Protein AF-0000000087153879 (afdb_homodimer)

Structure (mmCIF, N/CA/C/O backbone):
data_AF-0000000087153879-model_v1
#
loop_
_entity.id
_entity.type
_entity.pdbx_description
1 polymer '2-hydroxychromene-2-carboxylate isomerase'
#
loop_
_atom_site.group_PDB
_atom_site.id
_atom_site.type_symbol
_atom_site.label_atom_id
_atom_site.label_alt_id
_atom_site.label_comp_id
_atom_site.label_asym_id
_atom_site.label_entity_id
_atom_site.label_seq_id
_atom_site.pdbx_PDB_ins_code
_atom_site.Cartn_x
_atom_site.Cartn_y
_atom_site.Cartn_z
_atom_site.occupancy
_atom_site.B_iso_or_equiv
_atom_site.auth_seq_id
_atom_site.auth_comp_id
_atom_site.auth_asym_id
_atom_site.auth_atom_id
_atom_site.pdbx_PDB_model_num
ATOM 1 N N . MET A 1 1 ? 0.799 34.281 -11.578 1 62.78 1 MET A N 1
ATOM 2 C CA . MET A 1 1 ? -0.296 33.312 -11.609 1 62.78 1 MET A CA 1
ATOM 3 C C . MET A 1 1 ? -0.323 32.469 -10.336 1 62.78 1 MET A C 1
ATOM 5 O O . MET A 1 1 ? 0.713 32.281 -9.703 1 62.78 1 MET A O 1
ATOM 9 N N . PRO A 1 2 ? -1.494 32.25 -9.852 1 82.5 2 PRO A N 1
ATOM 10 C CA . PRO A 1 2 ? -1.545 31.484 -8.602 1 82.5 2 PRO A CA 1
ATOM 11 C C . PRO A 1 2 ? -0.913 30.094 -8.719 1 82.5 2 PRO A C 1
ATOM 13 O O . PRO A 1 2 ? -0.936 29.5 -9.797 1 82.5 2 PRO A O 1
ATOM 16 N N . ARG A 1 3 ? -0.17 29.688 -7.727 1 90 3 ARG A N 1
ATOM 17 C CA . ARG A 1 3 ? 0.512 28.406 -7.715 1 90 3 ARG A CA 1
ATOM 18 C C . ARG A 1 3 ? -0.49 27.25 -7.766 1 90 3 ARG A C 1
ATOM 20 O O . ARG A 1 3 ? -1.609 27.375 -7.266 1 90 3 ARG A O 1
ATOM 27 N N . GLU A 1 4 ? -0.12 26.25 -8.492 1 96.31 4 GLU A N 1
ATOM 28 C CA . GLU A 1 4 ? -0.933 25.047 -8.531 1 96.31 4 GLU A CA 1
ATOM 29 C C . GLU A 1 4 ? -1.033 24.406 -7.145 1 96.31 4 GLU A C 1
ATOM 31 O O . GLU A 1 4 ? -0.041 24.328 -6.418 1 96.31 4 GLU A O 1
ATOM 36 N N . ILE A 1 5 ? -2.256 24.016 -6.777 1 98.12 5 ILE A N 1
ATOM 37 C CA . ILE A 1 5 ? -2.461 23.438 -5.457 1 98.12 5 ILE A CA 1
ATOM 38 C C . ILE A 1 5 ? -2.225 21.922 -5.512 1 98.12 5 ILE A C 1
ATOM 40 O O . ILE A 1 5 ? -2.721 21.25 -6.414 1 98.12 5 ILE A O 1
ATOM 44 N N . LEU A 1 6 ? -1.477 21.469 -4.656 1 98.75 6 LEU A N 1
ATOM 45 C CA . LEU A 1 6 ? -1.298 20.047 -4.352 1 98.75 6 LEU A CA 1
ATOM 46 C C . LEU A 1 6 ? -1.814 19.719 -2.955 1 98.75 6 LEU A C 1
ATOM 48 O O . LEU A 1 6 ? -1.257 20.188 -1.958 1 98.75 6 LEU A O 1
ATOM 52 N N . LYS A 1 7 ? -2.832 18.953 -2.861 1 98.81 7 LYS A N 1
ATOM 53 C CA . LYS A 1 7 ? -3.344 18.578 -1.546 1 98.81 7 LYS A CA 1
ATOM 54 C C . LYS A 1 7 ? -2.57 17.391 -0.968 1 98.81 7 LYS A C 1
ATOM 56 O O . LYS A 1 7 ? -2.217 16.453 -1.693 1 98.81 7 LYS A O 1
ATOM 61 N N . MET A 1 8 ? -2.328 17.422 0.28 1 98.94 8 MET A N 1
ATOM 62 C CA . MET A 1 8 ? -1.81 16.266 1.012 1 98.94 8 MET A CA 1
ATOM 63 C C . MET A 1 8 ? -2.713 15.922 2.191 1 98.94 8 MET A C 1
ATOM 65 O O . MET A 1 8 ? -2.809 16.688 3.15 1 98.94 8 MET A O 1
ATOM 69 N N . TYR A 1 9 ? -3.375 14.789 2.162 1 98.94 9 TYR A N 1
ATOM 70 C CA . TYR A 1 9 ? -4.086 14.25 3.312 1 98.94 9 TYR A CA 1
ATOM 71 C C . TYR A 1 9 ? -3.158 13.414 4.184 1 98.94 9 TYR A C 1
ATOM 73 O O . TYR A 1 9 ? -2.449 12.539 3.68 1 98.94 9 TYR A O 1
ATOM 81 N N . SER A 1 10 ? -3.139 13.648 5.453 1 98.62 10 SER A N 1
ATOM 82 C CA . SER A 1 10 ? -2.27 12.883 6.34 1 98.62 10 SER A CA 1
ATOM 83 C C . SER A 1 10 ? -2.834 12.82 7.754 1 98.62 10 SER A C 1
ATOM 85 O O . SER A 1 10 ? -3.764 13.562 8.086 1 98.62 10 SER A O 1
ATOM 87 N N . ASP A 1 11 ? -2.4 11.922 8.484 1 98.56 11 ASP A N 1
ATOM 88 C CA . ASP A 1 11 ? -2.656 11.703 9.906 1 98.56 11 ASP A CA 1
ATOM 89 C C . ASP A 1 11 ? -1.351 11.594 10.688 1 98.56 11 ASP A C 1
ATOM 91 O O . ASP A 1 11 ? -0.383 11 10.211 1 98.56 11 ASP A O 1
ATOM 95 N N . TYR A 1 12 ? -1.331 12.062 11.891 1 98.44 12 TYR A N 1
ATOM 96 C CA . TYR A 1 12 ? -0.1 12.094 12.672 1 98.44 12 TYR A CA 1
ATOM 97 C C . TYR A 1 12 ? 0.228 10.719 13.234 1 98.44 12 TYR A C 1
ATOM 99 O O . TYR A 1 12 ? 1.338 10.492 13.719 1 98.44 12 TYR A O 1
ATOM 107 N N . LYS A 1 13 ? -0.707 9.773 13.156 1 97.06 13 LYS A N 1
ATOM 108 C CA . LYS A 1 13 ? -0.403 8.445 13.672 1 97.06 13 LYS A CA 1
ATOM 109 C C . LYS A 1 13 ? 0.046 7.504 12.555 1 97.06 13 LYS A C 1
ATOM 111 O O . LYS A 1 13 ? 0.294 6.32 12.789 1 97.06 13 LYS A O 1
ATOM 116 N N . SER A 1 14 ? 0.168 7.965 11.375 1 97.25 14 SER A N 1
ATOM 117 C CA . SER A 1 14 ? 0.65 7.148 10.266 1 97.25 14 SER A CA 1
ATOM 118 C C . SER A 1 14 ? 2.16 7.277 10.102 1 97.25 14 SER A C 1
ATOM 120 O O . SER A 1 14 ? 2.666 8.367 9.812 1 97.25 14 SER A O 1
ATOM 122 N N . PRO A 1 15 ? 2.861 6.207 10.156 1 97.69 15 PRO A N 1
ATOM 123 C CA . PRO A 1 15 ? 4.309 6.293 9.938 1 97.69 15 PRO A CA 1
ATOM 124 C C . PRO A 1 15 ? 4.668 6.641 8.492 1 97.69 15 PRO A C 1
ATOM 126 O O . PRO A 1 15 ? 5.684 7.293 8.242 1 97.69 15 PRO A O 1
ATOM 129 N N . TYR A 1 16 ? 3.846 6.273 7.566 1 98.12 16 TYR A N 1
ATOM 130 C CA . TYR A 1 16 ? 4.117 6.602 6.172 1 98.12 16 TYR A CA 1
ATOM 131 C C . TYR A 1 16 ? 3.887 8.086 5.906 1 98.12 16 TYR A C 1
ATOM 133 O O . TYR A 1 16 ? 4.574 8.688 5.078 1 98.12 16 TYR A O 1
ATOM 141 N N . ALA A 1 17 ? 2.871 8.617 6.57 1 98.5 17 ALA A N 1
ATOM 142 C CA . ALA A 1 17 ? 2.67 10.062 6.457 1 98.5 17 ALA A CA 1
ATOM 143 C C . ALA A 1 17 ? 3.879 10.828 6.988 1 98.5 17 ALA A C 1
ATOM 145 O O . ALA A 1 17 ? 4.281 11.844 6.414 1 98.5 17 ALA A O 1
ATOM 146 N N . TRP A 1 18 ? 4.461 10.312 8.062 1 98.44 18 TRP A N 1
ATOM 147 C CA . TRP A 1 18 ? 5.676 10.945 8.57 1 98.44 18 TRP A CA 1
ATOM 148 C C . TRP A 1 18 ? 6.793 10.883 7.535 1 98.44 18 TRP A C 1
ATOM 150 O O . TRP A 1 18 ? 7.457 11.883 7.262 1 98.44 18 TRP A O 1
ATOM 160 N N . LEU A 1 19 ? 6.977 9.734 6.938 1 98.38 19 LEU A N 1
ATOM 161 C CA . LEU A 1 19 ? 8.039 9.555 5.953 1 98.38 19 LEU A CA 1
ATOM 162 C C . LEU A 1 19 ? 7.836 10.477 4.758 1 98.38 19 LEU A C 1
ATOM 164 O O . LEU A 1 19 ? 8.805 10.953 4.164 1 98.38 19 LEU A O 1
ATOM 168 N N . ALA A 1 20 ? 6.621 10.758 4.43 1 98.56 20 ALA A N 1
ATOM 169 C CA . ALA A 1 20 ? 6.312 11.492 3.207 1 98.56 20 ALA A CA 1
ATOM 170 C C . ALA A 1 20 ? 6.262 13 3.469 1 98.56 20 ALA A C 1
ATOM 172 O O . ALA A 1 20 ? 6.301 13.797 2.531 1 98.56 20 ALA A O 1
ATOM 173 N N . PHE A 1 21 ? 6.094 13.414 4.738 1 98.56 21 PHE A N 1
ATOM 174 C CA . PHE A 1 21 ? 5.727 14.789 5.059 1 98.56 21 PHE A CA 1
ATOM 175 C C . PHE A 1 21 ? 6.746 15.773 4.492 1 98.56 21 PHE A C 1
ATOM 177 O O . PHE A 1 21 ? 6.414 16.594 3.639 1 98.56 21 PHE A O 1
ATOM 184 N N . ASP A 1 22 ? 8.031 15.656 4.797 1 97.81 22 ASP A N 1
ATOM 185 C CA . ASP A 1 22 ? 9.047 16.594 4.34 1 97.81 22 ASP A CA 1
ATOM 186 C C . ASP A 1 22 ? 9.266 16.484 2.834 1 97.81 22 ASP A C 1
ATOM 188 O O . ASP A 1 22 ? 9.258 17.484 2.119 1 97.81 22 ASP A O 1
ATOM 192 N N . PRO A 1 23 ? 9.375 15.266 2.336 1 98.06 23 PRO A N 1
ATOM 193 C CA . PRO A 1 23 ? 9.562 15.148 0.887 1 98.06 23 PRO A CA 1
ATOM 194 C C . PRO A 1 23 ? 8.453 15.836 0.094 1 98.06 23 PRO A C 1
ATOM 196 O O . PRO A 1 23 ? 8.711 16.438 -0.95 1 98.06 23 PRO A O 1
ATOM 199 N N . VAL A 1 24 ? 7.203 15.766 0.562 1 98.81 24 VAL A N 1
ATOM 200 C CA . VAL A 1 24 ? 6.098 16.375 -0.167 1 98.81 24 VAL A CA 1
ATOM 201 C C . VAL A 1 24 ? 6.184 17.906 -0.059 1 98.81 24 VAL A C 1
ATOM 203 O O . VAL A 1 24 ? 6.082 18.609 -1.064 1 98.81 24 VAL A O 1
ATOM 206 N N . PHE A 1 25 ? 6.434 18.391 1.135 1 98.62 25 PHE A N 1
ATOM 207 C CA . PHE A 1 25 ? 6.484 19.844 1.313 1 98.62 25 PHE A CA 1
ATOM 208 C C . PHE A 1 25 ? 7.691 20.422 0.599 1 98.62 25 PHE A C 1
ATOM 210 O O . PHE A 1 25 ? 7.645 21.562 0.123 1 98.62 25 PHE A O 1
ATOM 217 N N . GLU A 1 26 ? 8.758 19.688 0.451 1 97.81 26 GLU A N 1
ATOM 218 C CA . GLU A 1 26 ? 9.969 20.141 -0.211 1 97.81 26 GLU A CA 1
ATOM 219 C C . GLU A 1 26 ? 9.758 20.297 -1.715 1 97.81 26 GLU A C 1
ATOM 221 O O . GLU A 1 26 ? 10.547 20.953 -2.396 1 97.81 26 GLU A O 1
ATOM 226 N N . LEU A 1 27 ? 8.719 19.672 -2.227 1 98.25 27 LEU A N 1
ATOM 227 C CA . LEU A 1 27 ? 8.406 19.844 -3.641 1 98.25 27 LEU A CA 1
ATOM 228 C C . LEU A 1 27 ? 8.141 21.312 -3.967 1 98.25 27 LEU A C 1
ATOM 230 O O . LEU A 1 27 ? 8.336 21.75 -5.102 1 98.25 27 LEU A O 1
ATOM 234 N N . GLU A 1 28 ? 7.695 22.125 -2.963 1 97.5 28 GLU A N 1
ATOM 235 C CA . GLU A 1 28 ? 7.422 23.547 -3.168 1 97.5 28 GLU A CA 1
ATOM 236 C C . GLU A 1 28 ? 8.688 24.297 -3.564 1 97.5 28 GLU A C 1
ATOM 238 O O . GLU A 1 28 ? 8.617 25.375 -4.148 1 97.5 28 GLU A O 1
ATOM 243 N N . ASN A 1 29 ? 9.852 23.703 -3.217 1 96.69 29 ASN A N 1
ATOM 244 C CA . ASN A 1 29 ? 11.125 24.328 -3.541 1 96.69 29 ASN A CA 1
ATOM 245 C C . ASN A 1 29 ? 11.547 24.031 -4.977 1 96.69 29 ASN A C 1
ATOM 247 O O . ASN A 1 29 ? 12.43 24.703 -5.523 1 96.69 29 ASN A O 1
ATOM 251 N N . LYS A 1 30 ? 10.938 23.078 -5.645 1 96.69 30 LYS A N 1
ATOM 252 C CA . LYS A 1 30 ? 11.375 22.594 -6.953 1 96.69 30 LYS A CA 1
ATOM 253 C C .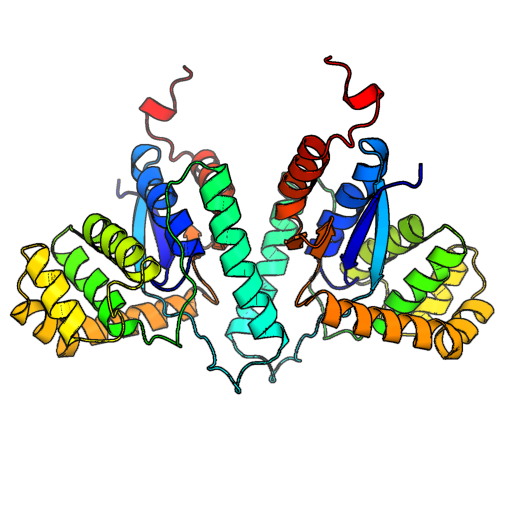 LYS A 1 30 ? 10.312 22.859 -8.016 1 96.69 30 LYS A C 1
ATOM 255 O O . LYS A 1 30 ? 10.633 22.984 -9.203 1 96.69 30 LYS A O 1
ATOM 260 N N . TYR A 1 31 ? 9.125 23 -7.551 1 97.81 31 TYR A N 1
ATOM 261 C CA . TYR A 1 31 ? 8.016 23.125 -8.484 1 97.81 31 TYR A CA 1
ATOM 262 C C . TYR A 1 31 ? 7.086 24.266 -8.094 1 97.81 31 TYR A C 1
ATOM 264 O O . TYR A 1 31 ? 6.934 24.562 -6.906 1 97.81 31 TYR A O 1
ATOM 272 N N . ASP A 1 32 ? 6.426 24.891 -9.062 1 97.44 32 ASP A N 1
ATOM 273 C CA . ASP A 1 32 ? 5.5 26 -8.836 1 97.44 32 ASP A CA 1
ATOM 274 C C . ASP A 1 32 ? 4.156 25.484 -8.312 1 97.44 32 ASP A C 1
ATOM 276 O O . ASP A 1 32 ? 3.139 25.594 -9 1 97.44 32 ASP A O 1
ATOM 280 N N . ILE A 1 33 ? 4.199 24.984 -7.066 1 98.38 33 ILE A N 1
ATOM 281 C CA . ILE A 1 33 ? 3.018 24.453 -6.398 1 98.38 33 ILE A CA 1
ATOM 282 C C . ILE A 1 33 ? 2.949 24.984 -4.969 1 98.38 33 ILE A C 1
ATOM 284 O O . ILE A 1 33 ? 3.939 25.5 -4.445 1 98.38 33 ILE A O 1
ATOM 288 N N . LYS A 1 34 ? 1.777 24.969 -4.43 1 98.31 34 LYS A N 1
ATOM 289 C CA . LYS A 1 34 ? 1.537 25.125 -2.998 1 98.31 34 LYS A CA 1
ATOM 290 C C . LYS A 1 34 ? 0.928 23.859 -2.396 1 98.31 34 LYS A C 1
ATOM 292 O O . LYS A 1 34 ? -0.105 23.391 -2.867 1 98.31 34 LYS A O 1
ATOM 297 N N . VAL A 1 35 ? 1.561 23.328 -1.442 1 98.69 35 VAL A N 1
ATOM 298 C CA . VAL A 1 35 ? 1.013 22.156 -0.766 1 98.69 35 VAL A CA 1
ATOM 299 C C . VAL A 1 35 ? -0.07 22.578 0.221 1 98.69 35 VAL A C 1
ATOM 301 O O . VAL A 1 35 ? 0.185 23.391 1.118 1 98.69 35 VAL A O 1
ATOM 304 N N . GLN A 1 36 ? -1.212 22.156 0.031 1 98.69 36 GLN A N 1
ATOM 305 C CA . GLN A 1 36 ? -2.312 22.328 0.973 1 98.69 36 GLN A CA 1
ATOM 306 C C . GLN A 1 36 ? -2.498 21.078 1.835 1 98.69 36 GLN A C 1
ATOM 308 O O . GLN A 1 36 ? -2.961 20.047 1.349 1 98.69 36 GLN A O 1
ATOM 313 N N . TRP A 1 37 ? -2.178 21.203 3.061 1 98.88 37 TRP A N 1
ATOM 314 C CA . TRP A 1 37 ? -2.33 20.094 3.998 1 98.88 37 TRP A CA 1
ATOM 315 C C . TRP A 1 37 ? -3.783 19.938 4.434 1 98.88 37 TRP A C 1
ATOM 317 O O . TRP A 1 37 ? -4.449 20.938 4.746 1 98.88 37 TRP A O 1
ATOM 327 N N . ARG A 1 38 ? -4.297 18.766 4.426 1 98.88 38 ARG A N 1
ATOM 328 C CA . ARG A 1 38 ? -5.648 18.422 4.855 1 98.88 38 ARG A CA 1
ATOM 329 C C . ARG A 1 38 ? -5.629 17.312 5.906 1 98.88 38 ARG A C 1
ATOM 331 O O . ARG A 1 38 ? -5.18 16.203 5.629 1 98.88 38 ARG A O 1
ATOM 338 N N . PRO A 1 39 ? -6.121 17.594 7.121 1 98.81 39 PRO A N 1
ATOM 339 C CA . PRO A 1 39 ? -6.18 16.547 8.133 1 98.81 39 PRO A CA 1
ATOM 340 C C . PRO A 1 39 ? -7.172 15.438 7.777 1 98.81 39 PRO A C 1
ATOM 342 O O . PRO A 1 39 ? -8.289 15.727 7.328 1 98.81 39 PRO A O 1
ATOM 345 N N . PHE A 1 40 ? -6.766 14.219 7.918 1 98.44 40 PHE A N 1
ATOM 346 C CA . PHE A 1 40 ? -7.598 13.039 7.742 1 98.44 40 PHE A CA 1
ATOM 347 C C . PHE A 1 40 ? -7.27 11.984 8.797 1 98.44 40 PHE A C 1
ATOM 349 O O . PHE A 1 40 ? -6.152 11.461 8.828 1 98.44 40 PHE A O 1
ATOM 356 N N . GLN A 1 41 ? -8.234 11.719 9.594 1 95.38 41 GLN A N 1
ATOM 357 C CA . GLN A 1 41 ? -7.984 10.727 10.633 1 95.38 41 GLN A CA 1
ATOM 358 C C . GLN A 1 41 ? -8.148 9.305 10.094 1 95.38 41 GLN A C 1
ATOM 360 O O . GLN A 1 41 ? -9.234 8.93 9.656 1 95.38 41 GLN A O 1
ATOM 365 N N . LEU A 1 42 ? -7.082 8.562 10.156 1 91.31 42 LEU A N 1
ATOM 366 C CA . LEU A 1 42 ? -7.121 7.156 9.781 1 91.31 42 LEU A CA 1
ATOM 367 C C . LEU A 1 42 ? -8.086 6.383 10.672 1 91.31 42 LEU A C 1
ATOM 369 O O . LEU A 1 42 ? -8.102 6.57 11.891 1 91.31 42 LEU A O 1
ATOM 373 N N . ARG A 1 43 ? -8.867 5.598 10.039 1 80.94 43 ARG A N 1
ATOM 374 C CA . ARG A 1 43 ? -9.828 4.793 10.773 1 80.94 43 ARG A CA 1
ATOM 375 C C . ARG A 1 43 ? -9.25 3.424 11.117 1 80.94 43 ARG A C 1
ATOM 377 O O . ARG A 1 43 ? -9.062 2.584 10.234 1 80.94 43 ARG A O 1
ATOM 384 N N . ILE A 1 44 ? -8.867 3.285 12.305 1 70.94 44 ILE A N 1
ATOM 385 C CA . ILE A 1 44 ? -8.32 2.018 12.781 1 70.94 44 ILE A CA 1
ATOM 386 C C . ILE A 1 44 ? -9.273 1.396 13.797 1 70.94 44 ILE A C 1
ATOM 388 O O . ILE A 1 44 ? -9.844 2.1 14.641 1 70.94 44 ILE A O 1
ATOM 392 N N . LYS A 1 45 ? -9.633 0.265 13.477 1 62.91 45 LYS A N 1
ATOM 393 C CA . LYS A 1 45 ? -10.469 -0.434 14.453 1 62.91 45 LYS A CA 1
ATOM 394 C C . LYS A 1 45 ? -9.633 -0.979 15.602 1 62.91 45 LYS A C 1
ATOM 396 O O . LYS A 1 45 ? -8.453 -1.294 15.43 1 62.91 45 LYS A O 1
ATOM 401 N N . GLY A 1 46 ? -10.156 -0.884 16.812 1 57.34 46 GLY A N 1
ATOM 402 C CA . GLY A 1 46 ? -9.469 -1.318 18.016 1 57.34 46 GLY A CA 1
ATOM 403 C C . GLY A 1 46 ? -9.125 -2.797 18.016 1 57.34 46 GLY A C 1
ATOM 404 O O . GLY A 1 46 ? -9.664 -3.559 17.203 1 57.34 46 GLY A O 1
ATOM 405 N N . SER A 1 47 ? -8.156 -3.041 18.859 1 51.97 47 SER A N 1
ATOM 406 C CA . SER A 1 47 ? -7.801 -4.434 19.125 1 51.97 47 SER A CA 1
ATOM 407 C C . SER A 1 47 ? -9.008 -5.242 19.562 1 51.97 47 SER A C 1
ATOM 409 O O . SER A 1 47 ? -9.859 -4.742 20.312 1 51.97 47 SER A O 1
ATOM 411 N N . GLY A 1 48 ? -9.219 -6.418 18.922 1 50.5 48 GLY A N 1
ATOM 412 C CA . GLY A 1 48 ? -10.375 -7.262 19.203 1 50.5 48 GLY A CA 1
ATOM 413 C C . GLY A 1 48 ? -11.5 -7.066 18.203 1 50.5 48 GLY A C 1
ATOM 414 O O . GLY A 1 48 ? -12.367 -7.926 18.062 1 50.5 48 GLY A O 1
ATOM 415 N N . GLN A 1 49 ? -11.453 -5.785 17.688 1 63.66 49 GLN A N 1
ATOM 416 C CA . GLN A 1 49 ? -12.453 -5.531 16.656 1 63.66 49 GLN A CA 1
ATOM 417 C C . GLN A 1 49 ? -11.844 -5.621 15.266 1 63.66 49 GLN A C 1
ATOM 419 O O . GLN A 1 49 ? -12.555 -5.5 14.266 1 63.66 49 GLN A O 1
ATOM 424 N N . ARG A 1 50 ? -10.516 -6.035 15.484 1 67.25 50 ARG A N 1
ATOM 425 C CA . ARG A 1 50 ? -9.773 -6.125 14.234 1 67.25 50 ARG A CA 1
ATOM 426 C C . ARG A 1 50 ? -9.68 -7.57 13.758 1 67.25 50 ARG A C 1
ATOM 428 O O . ARG A 1 50 ? -9.602 -8.5 14.562 1 67.25 50 ARG A O 1
ATOM 435 N N . SER A 1 51 ? -9.781 -7.629 12.531 1 80.81 51 SER A N 1
ATOM 436 C CA . SER A 1 51 ? -9.438 -8.93 11.969 1 80.81 51 SER A CA 1
ATOM 437 C C . SER A 1 51 ? -7.953 -9.227 12.133 1 80.81 51 SER A C 1
ATOM 439 O O . SER A 1 51 ? -7.152 -8.312 12.359 1 80.81 51 SER A O 1
ATOM 441 N N . VAL A 1 52 ? -7.582 -10.438 12.25 1 86.75 52 VAL A N 1
ATOM 442 C CA . VAL A 1 52 ? -6.184 -10.852 12.352 1 86.75 52 VAL A CA 1
ATOM 443 C C . VAL A 1 52 ? -5.391 -10.25 11.188 1 86.75 52 VAL A C 1
ATOM 445 O O . VAL A 1 52 ? -4.23 -9.867 11.359 1 86.75 52 VAL A O 1
ATOM 448 N N . TYR A 1 53 ? -6.012 -10.07 10.078 1 89.44 53 TYR A N 1
ATOM 449 C CA . TYR A 1 53 ? -5.355 -9.531 8.891 1 89.44 53 TYR A CA 1
ATOM 450 C C . TYR A 1 53 ? -5.023 -8.055 9.086 1 89.44 53 TYR A C 1
ATOM 452 O O . TYR A 1 53 ? -3.977 -7.582 8.641 1 89.44 53 TYR A O 1
ATOM 460 N N . SER A 1 54 ? -5.93 -7.348 9.719 1 88.25 54 SER A N 1
ATOM 461 C CA . SER A 1 54 ? -5.656 -5.953 10.047 1 88.25 54 SER A CA 1
ATOM 462 C C . SER A 1 54 ? -4.453 -5.824 10.969 1 88.25 54 SER A C 1
ATOM 464 O O . SER A 1 54 ? -3.641 -4.91 10.82 1 88.25 54 SER A O 1
ATOM 466 N N . GLU A 1 55 ? -4.352 -6.754 11.875 1 89.25 55 GLU A N 1
ATOM 467 C CA . GLU A 1 55 ? -3.211 -6.766 12.789 1 89.25 55 GLU A CA 1
ATOM 468 C C . GLU A 1 55 ? -1.912 -7.059 12.039 1 89.25 55 GLU A C 1
ATOM 470 O O . GLU A 1 55 ? -0.888 -6.422 12.297 1 89.25 55 GLU A O 1
ATOM 475 N N . TYR A 1 56 ? -1.923 -8.047 11.117 1 93.56 56 TYR A N 1
ATOM 476 C CA . TYR A 1 56 ? -0.762 -8.352 10.289 1 93.56 56 TYR A CA 1
ATOM 477 C C . TYR A 1 56 ? -0.313 -7.117 9.516 1 93.56 56 TYR A C 1
ATOM 479 O O . TYR A 1 56 ? 0.881 -6.809 9.461 1 93.56 56 TYR A O 1
ATOM 487 N N . LYS A 1 57 ? -1.302 -6.41 8.992 1 93.56 57 LYS A N 1
ATOM 488 C CA . LYS A 1 57 ? -1.014 -5.238 8.172 1 93.56 57 LYS A CA 1
ATOM 489 C C . LYS A 1 57 ? -0.362 -4.133 9 1 93.56 57 LYS A C 1
ATOM 491 O O . LYS A 1 57 ? 0.588 -3.49 8.547 1 93.56 57 LYS A O 1
ATOM 496 N N . VAL A 1 58 ? -0.887 -3.877 10.164 1 91.88 58 VAL A N 1
ATOM 497 C CA . VAL A 1 58 ? -0.326 -2.855 11.039 1 91.88 58 VAL A CA 1
ATOM 498 C C . VAL A 1 58 ? 1.115 -3.213 11.398 1 91.88 58 VAL A C 1
ATOM 500 O O . VAL A 1 58 ? 2.012 -2.373 11.305 1 91.88 58 VAL A O 1
ATOM 503 N N . LYS A 1 59 ? 1.316 -4.457 11.789 1 93.25 59 LYS A N 1
ATOM 504 C CA . LYS A 1 59 ? 2.66 -4.926 12.117 1 93.25 59 LYS A CA 1
ATOM 505 C C . LYS A 1 59 ? 3.609 -4.738 10.938 1 93.25 59 LYS A C 1
ATOM 507 O O . LYS A 1 59 ? 4.719 -4.227 11.102 1 93.25 59 LYS A O 1
ATOM 512 N N . TYR A 1 60 ? 3.158 -5.086 9.781 1 96.69 60 TYR A N 1
ATOM 513 C CA . TYR A 1 60 ? 3.971 -4.918 8.578 1 96.69 60 TYR A CA 1
ATOM 514 C C . TYR A 1 60 ? 4.297 -3.449 8.344 1 96.69 60 TYR A C 1
ATOM 516 O O . TYR A 1 60 ? 5.434 -3.105 8.008 1 96.69 60 TYR A O 1
ATOM 524 N N . SER A 1 61 ? 3.293 -2.604 8.484 1 95.94 61 SER A N 1
ATOM 525 C CA . SER A 1 61 ? 3.447 -1.189 8.156 1 95.94 61 SER A CA 1
ATOM 526 C C . SER A 1 61 ? 4.527 -0.536 9.008 1 95.94 61 SER A C 1
ATOM 528 O O . SER A 1 61 ? 5.332 0.253 8.516 1 95.94 61 SER A O 1
ATOM 530 N N . TYR A 1 62 ? 4.559 -0.899 10.258 1 96 62 TYR A N 1
ATOM 531 C CA . TYR A 1 62 ? 5.574 -0.321 11.133 1 96 62 TYR A CA 1
ATOM 532 C C . TYR A 1 62 ? 6.957 -0.868 10.797 1 96 62 TYR A C 1
ATOM 534 O O . TYR A 1 62 ? 7.934 -0.117 10.75 1 96 62 TYR A O 1
ATOM 542 N N . MET A 1 63 ? 7.059 -2.129 10.57 1 96.38 63 MET A N 1
ATOM 543 C CA . MET A 1 63 ? 8.328 -2.717 10.164 1 96.38 63 MET A CA 1
ATOM 544 C C . MET A 1 63 ? 8.828 -2.088 8.867 1 96.38 63 MET A C 1
ATOM 546 O O . MET A 1 63 ? 9.984 -1.684 8.773 1 96.38 63 MET A O 1
ATOM 550 N N . ASP A 1 64 ? 7.961 -1.978 7.922 1 97.69 64 ASP A N 1
ATOM 551 C CA . ASP A 1 64 ? 8.312 -1.457 6.602 1 97.69 64 ASP A CA 1
ATOM 552 C C . ASP A 1 64 ? 8.688 0.021 6.68 1 97.69 64 ASP A C 1
ATOM 554 O O . ASP A 1 64 ? 9.609 0.469 5.992 1 97.69 64 ASP A O 1
ATOM 558 N N . ALA A 1 65 ? 7.941 0.784 7.461 1 97.75 65 ALA A N 1
ATOM 559 C CA . ALA A 1 65 ? 8.266 2.197 7.633 1 97.75 65 ALA A CA 1
ATOM 560 C C . ALA A 1 65 ? 9.656 2.373 8.242 1 97.75 65 ALA A C 1
ATOM 562 O O . ALA A 1 65 ? 10.438 3.213 7.789 1 97.75 65 ALA A O 1
ATOM 563 N N . ARG A 1 66 ? 9.984 1.55 9.258 1 97.19 66 ARG A N 1
ATOM 564 C CA . ARG A 1 66 ? 11.305 1.598 9.867 1 97.19 66 ARG A CA 1
ATOM 565 C C . ARG A 1 66 ? 12.391 1.229 8.859 1 97.19 66 ARG A C 1
ATOM 567 O O . ARG A 1 66 ? 13.414 1.904 8.766 1 97.19 66 ARG A O 1
ATOM 574 N N . ARG A 1 67 ? 12.125 0.214 8.102 1 96.31 67 ARG A N 1
ATOM 575 C CA . ARG A 1 67 ? 13.055 -0.238 7.078 1 96.31 67 ARG A CA 1
ATOM 576 C C . ARG A 1 67 ? 13.305 0.854 6.043 1 96.31 67 ARG A C 1
ATOM 578 O O . ARG A 1 67 ? 14.445 1.115 5.668 1 96.31 67 ARG A O 1
ATOM 585 N N . THR A 1 68 ? 12.234 1.488 5.645 1 96.31 68 THR A N 1
ATOM 586 C CA . THR A 1 68 ? 12.312 2.553 4.648 1 96.31 68 THR A CA 1
ATOM 587 C C . THR A 1 68 ? 13.094 3.746 5.195 1 96.31 68 THR A C 1
ATOM 589 O O . THR A 1 68 ? 13.969 4.289 4.516 1 96.31 68 THR A O 1
ATOM 592 N N . ALA A 1 69 ? 12.781 4.102 6.422 1 96.81 69 ALA A N 1
ATOM 593 C CA . ALA A 1 69 ? 13.5 5.203 7.059 1 96.81 69 ALA A CA 1
ATOM 594 C C . ALA A 1 69 ? 14.992 4.91 7.145 1 96.81 69 ALA A C 1
ATOM 596 O O . ALA A 1 69 ? 15.82 5.777 6.844 1 96.81 69 ALA A O 1
ATOM 597 N N . ASN A 1 70 ? 15.359 3.693 7.484 1 94.81 70 ASN A N 1
ATOM 598 C CA . ASN A 1 70 ? 16.75 3.279 7.613 1 94.81 70 ASN A CA 1
ATOM 599 C C . ASN A 1 70 ? 17.469 3.303 6.266 1 94.81 70 ASN A C 1
ATOM 601 O O . ASN A 1 70 ? 18.594 3.775 6.172 1 94.81 70 ASN A O 1
ATOM 605 N N . GLU A 1 71 ? 16.812 2.865 5.262 1 93.19 71 GLU A N 1
ATOM 606 C CA . GLU A 1 71 ? 17.422 2.818 3.932 1 93.19 71 GLU A CA 1
ATOM 607 C C . GLU A 1 71 ? 17.703 4.223 3.4 1 93.19 71 GLU A C 1
ATOM 609 O O . GLU A 1 71 ? 18.656 4.43 2.66 1 93.19 71 GLU A O 1
ATOM 614 N N . ARG A 1 72 ? 16.859 5.145 3.789 1 93.94 72 ARG A N 1
ATOM 615 C CA . ARG A 1 72 ? 17.016 6.531 3.357 1 93.94 72 ARG A CA 1
ATOM 616 C C . ARG A 1 72 ? 18.047 7.262 4.223 1 93.94 72 ARG A C 1
ATOM 618 O O . ARG A 1 72 ? 18.406 8.406 3.93 1 93.94 72 ARG A O 1
ATOM 625 N N . GLY A 1 73 ? 18.406 6.598 5.301 1 92.88 73 GLY A N 1
ATOM 626 C CA . GLY A 1 73 ? 19.312 7.234 6.234 1 92.88 73 GLY A CA 1
ATOM 627 C C . GLY A 1 73 ? 18.625 8.211 7.168 1 92.88 73 GLY A C 1
ATOM 628 O O . GLY A 1 73 ? 19.281 9.078 7.762 1 92.88 73 GLY A O 1
ATOM 629 N N . ASP A 1 74 ? 17.328 7.961 7.199 1 88.44 74 ASP A N 1
ATOM 630 C CA . ASP A 1 74 ? 16.578 8.805 8.133 1 88.44 74 ASP A CA 1
ATOM 631 C C . ASP A 1 74 ? 16.859 8.398 9.578 1 88.44 74 ASP A C 1
ATOM 633 O O . ASP A 1 74 ? 16.984 7.215 9.883 1 88.44 74 ASP A O 1
ATOM 637 N N . LYS A 1 75 ? 17.281 9.102 10.383 1 88.31 75 LYS A N 1
ATOM 638 C CA . LYS A 1 75 ? 17.484 8.805 11.805 1 88.31 75 LYS A CA 1
ATOM 639 C C . LYS A 1 75 ? 16.172 8.953 12.586 1 88.31 75 LYS A C 1
ATOM 641 O O . LYS A 1 75 ? 16.141 9.609 13.625 1 88.31 75 LYS A O 1
ATOM 646 N N . LYS A 1 76 ? 15.109 8.234 12.055 1 94.75 76 LYS A N 1
ATOM 647 C CA . LYS A 1 76 ? 13.797 8.344 12.695 1 94.75 76 LYS A CA 1
ATOM 648 C C . LYS A 1 76 ? 13.555 7.18 13.648 1 94.75 76 LYS A C 1
ATOM 650 O O . LYS A 1 76 ? 13.828 6.027 13.312 1 94.75 76 LYS A O 1
ATOM 655 N N . ILE A 1 77 ? 13.203 7.508 14.852 1 96.25 77 ILE A N 1
ATOM 656 C CA . ILE A 1 77 ? 12.727 6.496 15.797 1 96.25 77 ILE A CA 1
ATOM 657 C C . ILE A 1 77 ? 11.219 6.316 15.641 1 96.25 77 ILE A C 1
ATOM 659 O O . ILE A 1 77 ? 10.445 7.227 15.953 1 96.25 77 ILE A O 1
ATOM 663 N N . ILE A 1 78 ? 10.812 5.156 15.18 1 97.69 78 ILE A N 1
ATOM 664 C CA . ILE A 1 78 ? 9.398 4.875 14.938 1 97.69 78 ILE A CA 1
ATOM 665 C C . ILE A 1 78 ? 8.945 3.73 15.844 1 97.69 78 ILE A C 1
ATOM 667 O O . ILE A 1 78 ? 9.078 2.557 15.484 1 97.69 78 ILE A O 1
ATOM 671 N N . ARG A 1 79 ? 8.344 4.098 16.953 1 95.31 79 ARG A N 1
ATOM 672 C CA . ARG A 1 79 ? 7.801 3.098 17.859 1 95.31 79 ARG A CA 1
ATOM 673 C C . ARG A 1 79 ? 6.332 2.82 17.562 1 95.31 79 ARG A C 1
ATOM 675 O O . ARG A 1 79 ? 5.574 3.734 17.219 1 95.31 79 ARG A O 1
ATOM 682 N N . GLY A 1 80 ? 5.906 1.568 17.656 1 88.62 80 GLY A N 1
ATOM 683 C CA . GLY A 1 80 ? 4.523 1.175 17.422 1 88.62 80 GLY A CA 1
ATOM 684 C C . GLY A 1 80 ? 3.561 1.74 18.453 1 88.62 80 GLY A C 1
ATOM 685 O O . GLY A 1 80 ? 3.951 2.031 19.578 1 88.62 80 GLY A O 1
ATOM 686 N N . PRO A 1 81 ? 2.348 1.904 18.016 1 78.94 81 PRO A N 1
ATOM 687 C CA . PRO A 1 81 ? 1.359 2.484 18.922 1 78.94 81 PRO A CA 1
ATOM 688 C C . PRO A 1 81 ? 1 1.551 20.078 1 78.94 81 PRO A C 1
ATOM 690 O O . PRO A 1 81 ? 1.037 0.328 19.922 1 78.94 81 PRO A O 1
ATOM 693 N N . LEU A 1 82 ? 0.633 2.156 21.125 1 84.94 82 LEU A N 1
ATOM 694 C CA . LEU A 1 82 ? 0.258 1.417 22.328 1 84.94 82 LEU A CA 1
ATOM 695 C C . LEU A 1 82 ? -1.255 1.245 22.406 1 84.94 82 LEU A C 1
ATOM 697 O O . LEU A 1 82 ? -1.75 0.425 23.188 1 84.94 82 LEU A O 1
ATOM 701 N N . LYS A 1 83 ? -1.974 2.039 21.672 1 87.75 83 LYS A N 1
ATOM 702 C CA . LYS A 1 83 ? -3.432 2.037 21.594 1 87.75 83 LYS A CA 1
ATOM 703 C C . LYS A 1 83 ? -3.916 2.68 20.297 1 87.75 83 LYS A C 1
ATOM 705 O O . LYS A 1 83 ? -3.107 3.062 19.453 1 87.75 83 LYS A O 1
ATOM 710 N N . ILE A 1 84 ? -5.211 2.672 20.219 1 87.38 84 ILE A N 1
ATOM 711 C CA . ILE A 1 84 ? -5.809 3.396 19.109 1 87.38 84 ILE A CA 1
ATOM 712 C C . ILE A 1 84 ? -6.008 4.859 19.484 1 87.38 84 ILE A C 1
ATOM 714 O O . ILE A 1 84 ? -6.762 5.168 20.422 1 87.38 84 ILE A O 1
ATOM 718 N N . TYR A 1 85 ? -5.418 5.73 18.766 1 92.94 85 TYR A N 1
ATOM 719 C CA . TYR A 1 85 ? -5.418 7.145 19.125 1 92.94 85 TYR A CA 1
ATOM 720 C C . TYR A 1 85 ? -6.461 7.91 18.312 1 92.94 85 TYR A C 1
ATOM 722 O O . TYR A 1 85 ? -6.508 7.801 17.078 1 92.94 85 TYR A O 1
ATOM 730 N N . ASP A 1 86 ? -7.297 8.586 19.031 1 95.31 86 ASP A N 1
ATOM 731 C CA . ASP A 1 86 ? -8.047 9.664 18.391 1 95.31 86 ASP A CA 1
ATOM 732 C C . ASP A 1 86 ? -7.148 10.867 18.109 1 95.31 86 ASP A C 1
ATOM 734 O O . ASP A 1 86 ? -6.77 11.586 19.047 1 95.31 86 ASP A O 1
ATOM 738 N N . THR A 1 87 ? -6.883 11.141 16.875 1 97.62 87 THR A N 1
ATOM 739 C CA . THR A 1 87 ? -5.852 12.117 16.562 1 97.62 87 THR A CA 1
ATOM 740 C C . THR A 1 87 ? -6.469 13.5 16.328 1 97.62 87 THR A C 1
ATOM 742 O O . THR A 1 87 ? -5.77 14.453 15.984 1 97.62 87 THR A O 1
ATOM 745 N N . ALA A 1 88 ? -7.781 13.68 16.562 1 97.88 88 ALA A N 1
ATOM 746 C CA . ALA A 1 88 ? -8.477 14.93 16.266 1 97.88 88 ALA A CA 1
ATOM 747 C C . ALA A 1 88 ? -7.832 16.109 16.984 1 97.88 88 ALA A C 1
ATOM 749 O O . ALA A 1 88 ? -7.566 17.141 16.391 1 97.88 88 ALA A O 1
ATOM 750 N N . PRO A 1 89 ? -7.461 15.984 18.25 1 98.75 89 PRO A N 1
ATOM 751 C CA . PRO A 1 89 ? -6.832 17.125 18.938 1 98.75 89 PRO A CA 1
ATOM 752 C C . PRO A 1 89 ? -5.535 17.562 18.25 1 98.75 89 PRO A C 1
ATOM 754 O O . PRO A 1 89 ? -5.293 18.766 18.109 1 98.75 89 PRO A O 1
ATOM 757 N N . ALA A 1 90 ? -4.73 16.625 17.844 1 98.88 90 ALA A N 1
ATOM 758 C CA . ALA A 1 90 ? -3.471 16.953 17.172 1 98.88 90 ALA A CA 1
ATOM 759 C C . ALA A 1 90 ? -3.713 17.5 15.773 1 98.88 90 ALA A C 1
ATOM 761 O O . ALA A 1 90 ? -3.037 18.438 15.344 1 98.88 90 ALA A O 1
ATOM 762 N N . LEU A 1 91 ? -4.652 16.906 15.055 1 98.94 91 LEU A N 1
ATOM 763 C CA . LEU A 1 91 ? -4.969 17.344 13.703 1 98.94 91 LEU A CA 1
ATOM 764 C C . LEU A 1 91 ? -5.527 18.766 13.711 1 98.94 91 LEU A C 1
ATOM 766 O O . LEU A 1 91 ? -5.145 19.594 12.883 1 98.94 91 LEU A O 1
ATOM 770 N N . ILE A 1 92 ? -6.414 19.031 14.617 1 98.94 92 ILE A N 1
ATOM 771 C CA . ILE A 1 92 ? -6.938 20.391 14.766 1 98.94 92 ILE A CA 1
ATOM 772 C C . ILE A 1 92 ? -5.82 21.328 15.211 1 98.94 92 ILE A C 1
ATOM 774 O O . ILE A 1 92 ? -5.77 22.484 14.789 1 98.94 92 ILE A O 1
ATOM 778 N N . GLY A 1 93 ? -4.887 20.828 16.031 1 98.94 93 GLY A N 1
ATOM 779 C CA . GLY A 1 93 ? -3.682 21.594 16.328 1 98.94 93 GLY A CA 1
ATOM 780 C C . GLY A 1 93 ? -2.896 21.984 15.078 1 98.94 93 GLY A C 1
ATOM 781 O O . GLY A 1 93 ? -2.33 23.062 15.008 1 98.94 93 GLY A O 1
ATOM 782 N N . GLY A 1 94 ? -2.828 21.062 14.133 1 98.94 94 GLY A N 1
ATOM 783 C CA . GLY A 1 94 ? -2.199 21.375 12.859 1 98.94 94 GLY A CA 1
ATOM 784 C C . GLY A 1 94 ? -2.879 22.516 12.117 1 98.94 94 GLY A C 1
ATOM 785 O O . GLY A 1 94 ? -2.213 23.406 11.586 1 98.94 94 GLY A O 1
ATOM 786 N N . LEU A 1 95 ? -4.195 22.469 12.062 1 98.88 95 LEU A N 1
ATOM 787 C CA . LEU A 1 95 ? -4.957 23.562 11.461 1 98.88 95 LEU A CA 1
ATOM 788 C C . LEU A 1 95 ? -4.68 24.875 12.18 1 98.88 95 LEU A C 1
ATOM 790 O O . LEU A 1 95 ? -4.527 25.922 11.539 1 98.88 95 LEU A O 1
ATOM 794 N N . PHE A 1 96 ? -4.641 24.844 13.469 1 98.88 96 PHE A N 1
ATOM 795 C CA . PHE A 1 96 ? -4.344 26.016 14.281 1 98.88 96 PHE A CA 1
ATOM 796 C C . PHE A 1 96 ? -2.969 26.578 13.945 1 98.88 96 PHE A C 1
ATOM 798 O O . PHE A 1 96 ? -2.82 27.781 13.727 1 98.88 96 PHE A O 1
ATOM 805 N N . ALA A 1 97 ? -1.974 25.719 13.906 1 98.88 97 ALA A N 1
ATOM 806 C CA . ALA A 1 97 ? -0.606 26.109 13.578 1 98.88 97 ALA A CA 1
ATOM 807 C C . ALA A 1 97 ? -0.53 26.688 12.172 1 98.88 97 ALA A C 1
ATOM 809 O O . ALA A 1 97 ? 0.23 27.625 11.922 1 98.88 97 ALA A O 1
ATOM 810 N N . GLU A 1 98 ? -1.288 26.125 11.305 1 98.56 98 GLU A N 1
ATOM 811 C CA . GLU A 1 98 ? -1.308 26.594 9.93 1 98.56 98 GLU A CA 1
ATOM 812 C C . GLU A 1 98 ? -1.735 28.062 9.852 1 98.56 98 GLU A C 1
ATOM 814 O O . GLU A 1 98 ? -1.183 28.844 9.07 1 98.56 98 GLU A O 1
ATOM 819 N N . LYS A 1 99 ? -2.709 28.484 10.672 1 97.75 99 LYS A N 1
ATOM 820 C CA . LYS A 1 99 ? -3.184 29.859 10.711 1 97.75 99 LYS A CA 1
ATOM 821 C C . LYS A 1 99 ? -2.059 30.812 11.086 1 97.75 99 LYS A C 1
ATOM 823 O O . LYS A 1 99 ? -2.104 32 10.742 1 97.75 99 LYS A O 1
ATOM 828 N N . GLN A 1 100 ? -1.049 30.328 11.719 1 96.94 100 GLN A N 1
ATOM 829 C CA . GLN A 1 100 ? 0.079 31.141 12.172 1 96.94 100 GLN A CA 1
ATOM 830 C C . GLN A 1 100 ? 1.302 30.922 11.281 1 96.94 100 GLN A C 1
ATOM 832 O O . GLN A 1 100 ? 2.404 31.359 11.617 1 96.94 100 GLN A O 1
ATOM 837 N N . GLY A 1 101 ? 1.137 30.156 10.203 1 97.69 101 GLY A N 1
ATOM 838 C CA . GLY A 1 101 ? 2.225 29.891 9.281 1 97.69 101 GLY A CA 1
ATOM 839 C C . GLY A 1 101 ? 3.242 28.906 9.82 1 97.69 101 GLY A C 1
ATOM 840 O O . GLY A 1 101 ? 4.398 28.891 9.391 1 97.69 101 GLY A O 1
ATOM 841 N N . ARG A 1 102 ? 2.846 28.047 10.781 1 98.5 102 ARG A N 1
ATOM 842 C CA . ARG A 1 102 ? 3.809 27.188 11.477 1 98.5 102 ARG A CA 1
ATOM 843 C C . ARG A 1 102 ? 3.434 25.719 11.344 1 98.5 102 ARG A C 1
ATOM 845 O O . ARG A 1 102 ? 3.789 24.906 12.195 1 98.5 102 ARG A O 1
ATOM 852 N N . LEU A 1 103 ? 2.678 25.344 10.297 1 98.81 103 LEU A N 1
ATOM 853 C CA . LEU A 1 103 ? 2.203 23.984 10.086 1 98.81 103 LEU A CA 1
ATOM 854 C C . LEU A 1 103 ? 3.373 23.016 9.992 1 98.81 103 LEU A C 1
ATOM 856 O O . LEU A 1 103 ? 3.365 21.953 10.633 1 98.81 103 LEU A O 1
ATOM 860 N N . VAL A 1 104 ? 4.375 23.328 9.219 1 98.75 104 VAL A N 1
ATOM 861 C CA . VAL A 1 104 ? 5.477 22.422 8.945 1 98.75 104 VAL A CA 1
ATOM 862 C C . VAL A 1 104 ? 6.262 22.172 10.234 1 98.75 104 VAL A C 1
ATOM 864 O O . VAL A 1 104 ? 6.547 21.016 10.578 1 98.75 104 VAL A O 1
ATOM 867 N N . GLU A 1 105 ? 6.605 23.234 10.969 1 98.69 105 GLU A N 1
ATOM 868 C CA . GLU A 1 105 ? 7.297 23.094 12.25 1 98.69 105 GLU A CA 1
ATOM 869 C C . GLU A 1 105 ? 6.484 22.25 13.227 1 98.69 105 GLU A C 1
ATOM 871 O O . GLU A 1 105 ? 7.008 21.312 13.828 1 98.69 105 GLU A O 1
ATOM 876 N N . TYR A 1 106 ? 5.234 22.594 13.359 1 98.88 106 TYR A N 1
ATOM 877 C CA . TYR A 1 106 ? 4.32 21.875 14.234 1 98.88 106 TYR A CA 1
ATOM 878 C C . TYR A 1 106 ? 4.277 20.3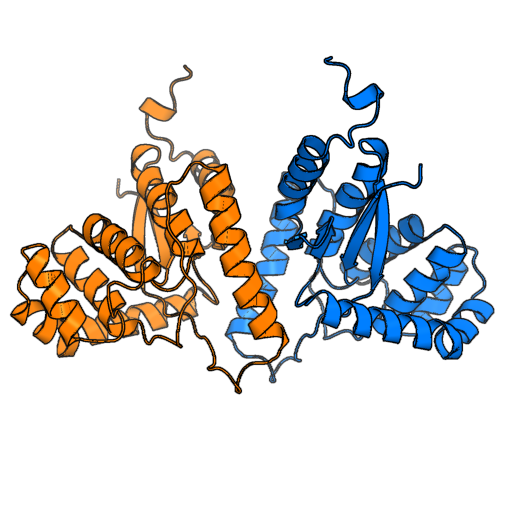91 13.883 1 98.88 106 TYR A C 1
ATOM 880 O O . TYR A 1 106 ? 4.465 19.531 14.75 1 98.88 106 TYR A O 1
ATOM 888 N N . SER A 1 107 ? 4.031 20.078 12.633 1 98.94 107 SER A N 1
ATOM 889 C CA . SER A 1 107 ? 3.822 18.703 12.188 1 98.94 107 SER A CA 1
ATOM 890 C C . SER A 1 107 ? 5.082 17.875 12.367 1 98.94 107 SER A C 1
ATOM 892 O O . SER A 1 107 ? 5.016 16.719 12.805 1 98.94 107 SER A O 1
ATOM 894 N N . ARG A 1 108 ? 6.234 18.453 12.055 1 98.62 108 ARG A N 1
ATOM 895 C CA . ARG A 1 108 ? 7.5 17.75 12.242 1 98.62 108 ARG A CA 1
ATOM 896 C C . ARG A 1 108 ? 7.656 17.297 13.688 1 98.62 108 ARG A C 1
ATOM 898 O O . ARG A 1 108 ? 7.992 16.125 13.945 1 98.62 108 ARG A O 1
ATOM 905 N N . LEU A 1 109 ? 7.375 18.172 14.523 1 98.81 109 LEU A N 1
ATOM 906 C CA . LEU A 1 109 ? 7.578 17.891 15.945 1 98.81 109 LEU A CA 1
ATOM 907 C C . LEU A 1 109 ? 6.523 16.922 16.453 1 98.81 109 LEU A C 1
ATOM 909 O O . LEU A 1 109 ? 6.824 16.047 17.266 1 98.81 109 LEU A O 1
ATOM 913 N N . VAL A 1 110 ? 5.27 17.062 16.016 1 98.88 110 VAL A N 1
ATOM 914 C CA . VAL A 1 110 ? 4.223 16.125 16.422 1 98.88 110 VAL A CA 1
ATOM 915 C C . VAL A 1 110 ? 4.59 14.711 15.992 1 98.88 110 VAL A C 1
ATOM 917 O O . VAL A 1 110 ? 4.523 13.773 16.781 1 98.88 110 VAL A O 1
ATOM 920 N N . TYR A 1 111 ? 4.98 14.539 14.75 1 98.62 111 TYR A N 1
ATOM 921 C CA . TYR A 1 111 ? 5.391 13.219 14.281 1 98.62 111 TYR A CA 1
ATOM 922 C C . TYR A 1 111 ? 6.516 12.664 15.148 1 98.62 111 TYR A C 1
ATOM 924 O O . TYR A 1 111 ? 6.422 11.539 15.656 1 98.62 111 TYR A O 1
ATOM 932 N N . GLU A 1 112 ? 7.516 13.469 15.32 1 98.31 112 GLU A N 1
ATOM 933 C CA . GLU A 1 112 ? 8.703 13.016 16.031 1 98.31 112 GLU A CA 1
ATOM 934 C C . GLU A 1 112 ? 8.359 12.586 17.453 1 98.31 112 GLU A C 1
ATOM 936 O O . GLU A 1 112 ? 8.719 11.492 17.891 1 98.31 112 GLU A O 1
ATOM 941 N N . LEU A 1 113 ? 7.695 13.391 18.125 1 98.5 113 LEU A N 1
ATOM 942 C CA . LEU A 1 113 ? 7.395 13.141 19.531 1 98.5 113 LEU A CA 1
ATOM 943 C C . LEU A 1 113 ? 6.383 12.008 19.672 1 98.5 113 LEU A C 1
ATOM 945 O O . LEU A 1 113 ? 6.473 11.203 20.609 1 98.5 113 LEU A O 1
ATOM 949 N N . PHE A 1 114 ? 5.406 11.922 18.828 1 98.44 114 PHE A N 1
ATOM 950 C CA . PHE A 1 114 ? 4.426 10.844 18.906 1 98.44 114 PHE A CA 1
ATOM 951 C C . PHE A 1 114 ? 5.098 9.492 18.734 1 98.44 114 PHE A C 1
ATOM 953 O O . PHE A 1 114 ? 4.887 8.586 19.562 1 98.44 114 PHE A O 1
ATOM 960 N N . PHE A 1 115 ? 5.93 9.391 17.719 1 98.25 115 PHE A N 1
ATOM 961 C CA . PHE A 1 115 ? 6.5 8.086 17.406 1 98.25 115 PHE A CA 1
ATOM 962 C C . PHE A 1 115 ? 7.59 7.715 18.406 1 98.25 115 PHE A C 1
ATOM 964 O O . PHE A 1 115 ? 7.996 6.555 18.484 1 98.25 115 PHE A O 1
ATOM 971 N N . ARG A 1 116 ? 8.023 8.68 19.203 1 97.69 116 ARG A N 1
ATOM 972 C CA . ARG A 1 116 ? 8.898 8.398 20.344 1 97.69 116 ARG A CA 1
ATOM 973 C C . ARG A 1 116 ? 8.094 8.133 21.609 1 97.69 116 ARG A C 1
ATOM 975 O O . ARG A 1 116 ? 8.664 7.898 22.672 1 97.69 116 ARG A O 1
ATOM 982 N N . ARG A 1 117 ? 6.785 8.203 21.516 1 97.38 117 ARG A N 1
ATOM 983 C CA . ARG A 1 117 ? 5.848 8.008 22.609 1 97.38 117 ARG A CA 1
ATOM 984 C C . ARG A 1 117 ? 6.039 9.07 23.688 1 97.38 117 ARG A C 1
ATOM 986 O O . ARG A 1 117 ? 5.973 8.766 24.891 1 97.38 117 ARG A O 1
ATOM 993 N N . GLU A 1 118 ? 6.234 10.266 23.203 1 97.94 118 GLU A N 1
ATOM 994 C CA . GLU A 1 118 ? 6.508 11.367 24.109 1 97.94 118 GLU A CA 1
ATOM 995 C C . GLU A 1 118 ? 5.445 12.453 24 1 97.94 118 GLU A C 1
ATOM 997 O O . GLU A 1 118 ? 5.586 13.523 24.594 1 97.94 118 GLU A O 1
ATOM 1002 N N . LEU A 1 119 ? 4.453 12.242 23.266 1 98.38 119 LEU A N 1
ATOM 1003 C CA . LEU A 1 119 ? 3.35 13.188 23.109 1 98.38 119 LEU A CA 1
ATOM 1004 C C . LEU A 1 119 ? 2.021 12.453 22.953 1 98.38 119 LEU A C 1
ATOM 1006 O O . LEU A 1 119 ? 1.87 11.625 22.062 1 98.38 119 LEU A O 1
ATOM 1010 N N . ALA A 1 120 ? 1.085 12.734 23.875 1 98 120 ALA A N 1
ATOM 1011 C CA . ALA A 1 120 ? -0.265 12.18 23.781 1 98 120 ALA A CA 1
ATOM 1012 C C . ALA A 1 120 ? -1.131 12.992 22.828 1 98 120 ALA A C 1
ATOM 1014 O O . ALA A 1 120 ? -1.845 13.906 23.234 1 98 120 ALA A O 1
ATOM 1015 N N . ILE A 1 121 ? -1.181 12.547 21.594 1 98.12 121 ILE A N 1
ATOM 1016 C CA . ILE A 1 121 ? -1.773 13.352 20.531 1 98.12 121 ILE A CA 1
ATOM 1017 C C . ILE A 1 121 ? -3.297 13.289 20.625 1 98.12 121 ILE A C 1
ATOM 1019 O O . ILE A 1 121 ? -3.998 14.055 19.953 1 98.12 121 ILE A O 1
ATOM 1023 N N . ASP A 1 122 ? -3.846 12.383 21.469 1 97.62 122 ASP A N 1
ATOM 1024 C CA . ASP A 1 122 ? -5.289 12.227 21.609 1 97.62 122 ASP A CA 1
ATOM 1025 C C . ASP A 1 122 ? -5.812 13.047 22.797 1 97.62 122 ASP A C 1
ATOM 1027 O O . ASP A 1 122 ? -7.02 13.086 23.047 1 97.62 122 ASP A O 1
ATOM 1031 N N . GLU A 1 123 ? -4.938 13.766 23.469 1 98.44 123 GLU A N 1
ATOM 1032 C CA . GLU A 1 123 ? -5.332 14.523 24.656 1 98.44 123 GLU A CA 1
ATOM 1033 C C . GLU A 1 123 ? -5.223 16.031 24.406 1 98.44 123 GLU A C 1
ATOM 1035 O O . GLU A 1 123 ? -4.129 16.547 24.172 1 98.44 123 GLU A O 1
ATOM 1040 N N . ALA A 1 124 ? -6.312 16.703 24.562 1 98.44 124 ALA A N 1
ATOM 1041 C CA . ALA A 1 124 ? -6.348 18.156 24.344 1 98.44 124 ALA A CA 1
ATOM 1042 C C . ALA A 1 124 ? -5.383 18.875 25.281 1 98.44 124 ALA A C 1
ATOM 1044 O O . ALA A 1 124 ? -4.703 19.812 24.875 1 98.44 124 ALA A O 1
ATOM 1045 N N . ASP A 1 125 ? -5.277 18.375 26.531 1 98.75 125 ASP A N 1
ATOM 1046 C CA . ASP A 1 125 ? -4.395 19 27.516 1 98.75 125 ASP A CA 1
ATOM 1047 C C . ASP A 1 125 ? -2.93 18.859 27.094 1 98.75 125 ASP A C 1
ATOM 1049 O O . ASP A 1 125 ? -2.156 19.812 27.203 1 98.75 125 ASP A O 1
ATOM 1053 N N . ALA A 1 126 ? -2.582 17.719 26.672 1 98.81 126 ALA A N 1
ATOM 1054 C CA . ALA A 1 126 ? -1.215 17.484 26.219 1 98.81 126 ALA A CA 1
ATOM 1055 C C . ALA A 1 126 ? -0.887 18.328 24.984 1 98.81 126 ALA A C 1
ATOM 1057 O O . ALA A 1 126 ? 0.19 18.922 24.906 1 98.81 126 ALA A O 1
ATOM 1058 N N . MET A 1 127 ? -1.858 18.375 24.078 1 98.88 127 MET A N 1
ATOM 1059 C CA . MET A 1 127 ? -1.646 19.172 22.875 1 98.88 127 MET A CA 1
ATOM 1060 C C . MET A 1 127 ? -1.544 20.656 23.203 1 98.88 127 MET A C 1
ATOM 1062 O O . MET A 1 127 ? -0.756 21.391 22.594 1 98.88 127 MET A O 1
ATOM 1066 N N . GLN A 1 128 ? -2.354 21.094 24.156 1 98.88 128 GLN A N 1
ATOM 1067 C CA . GLN A 1 128 ? -2.273 22.484 24.594 1 98.88 128 GLN A CA 1
ATOM 1068 C C . GLN A 1 128 ? -0.88 22.812 25.125 1 98.88 128 GLN A C 1
ATOM 1070 O O . GLN A 1 128 ? -0.291 23.828 24.75 1 98.88 128 GLN A O 1
ATOM 1075 N N . ARG A 1 129 ? -0.367 21.984 26.016 1 98.81 129 ARG A N 1
ATOM 1076 C CA . ARG A 1 129 ? 0.964 22.188 26.578 1 98.81 129 ARG A CA 1
ATOM 1077 C C . ARG A 1 129 ? 2.025 22.172 25.484 1 98.81 129 ARG A C 1
ATOM 1079 O O . ARG A 1 129 ? 2.959 22.984 25.5 1 98.81 129 ARG A O 1
ATOM 1086 N N . PHE A 1 130 ? 1.899 21.281 24.578 1 98.88 130 PHE A N 1
ATOM 1087 C CA . PHE A 1 130 ? 2.824 21.172 23.453 1 98.88 130 PHE A CA 1
ATOM 1088 C C . PHE A 1 130 ? 2.812 22.453 22.625 1 98.88 130 PHE A C 1
ATOM 1090 O O . PHE A 1 130 ? 3.869 23.016 22.328 1 98.88 130 PHE A O 1
ATOM 1097 N N . ILE A 1 131 ? 1.637 22.938 22.234 1 98.81 131 ILE A N 1
ATOM 1098 C CA . ILE A 1 131 ? 1.466 24.141 21.422 1 98.81 131 ILE A CA 1
ATOM 1099 C C . ILE A 1 131 ? 2.066 25.344 22.156 1 98.81 131 ILE A C 1
ATOM 1101 O O . ILE A 1 131 ? 2.74 26.172 21.547 1 98.81 131 ILE A O 1
ATOM 1105 N N . GLU A 1 132 ? 1.888 25.406 23.469 1 98.81 132 GLU A N 1
ATOM 1106 C CA . GLU A 1 132 ? 2.482 26.469 24.281 1 98.81 132 GLU A CA 1
ATOM 1107 C C . GLU A 1 132 ? 4.004 26.391 24.266 1 98.81 132 GLU A C 1
ATOM 1109 O O . GLU A 1 132 ? 4.68 27.422 24.234 1 98.81 132 GLU A O 1
ATOM 1114 N N . SER A 1 133 ? 4.516 25.188 24.266 1 98.69 133 SER A N 1
ATOM 1115 C CA . SER A 1 133 ? 5.961 25.016 24.234 1 98.69 133 SER A CA 1
ATOM 1116 C C . SER A 1 133 ? 6.555 25.516 22.922 1 98.69 133 SER A C 1
ATOM 1118 O O . SER A 1 133 ? 7.754 25.797 22.844 1 98.69 133 SER A O 1
ATOM 1120 N N . LEU A 1 134 ? 5.773 25.672 21.875 1 98.44 134 LEU A N 1
ATOM 1121 C CA . LEU A 1 134 ? 6.211 26.188 20.578 1 98.44 134 LEU A CA 1
ATOM 1122 C C . LEU A 1 134 ? 6.07 27.703 20.531 1 98.44 134 LEU A C 1
ATOM 1124 O O . LEU A 1 134 ? 6.387 28.328 19.516 1 98.44 134 LEU A O 1
ATOM 1128 N N . GLY A 1 135 ? 5.531 28.297 21.547 1 98.38 135 GLY A N 1
ATOM 1129 C CA . GLY A 1 135 ? 5.406 29.75 21.625 1 98.38 135 GLY A CA 1
ATOM 1130 C C . GLY A 1 135 ? 4.062 30.266 21.156 1 98.38 135 GLY A C 1
ATOM 1131 O O . GLY A 1 135 ? 3.879 31.469 20.969 1 98.38 135 GLY A O 1
ATOM 1132 N N . MET A 1 136 ? 3.066 29.375 20.953 1 98.62 136 MET A N 1
ATOM 1133 C CA . MET A 1 136 ? 1.723 29.781 20.547 1 98.62 136 MET A CA 1
ATOM 1134 C C . MET A 1 136 ? 0.771 29.781 21.734 1 98.62 136 MET A C 1
ATOM 1136 O O . MET A 1 136 ? 1.092 29.234 22.797 1 98.62 136 MET A O 1
ATOM 1140 N N . SER A 1 137 ? -0.314 30.391 21.609 1 98.75 137 SER A N 1
ATOM 1141 C CA . SER A 1 137 ? -1.257 30.562 22.703 1 98.75 137 SER A CA 1
ATOM 1142 C C . SER A 1 137 ? -2.047 29.266 22.938 1 98.75 137 SER A C 1
ATOM 1144 O O . SER A 1 137 ? -2.842 28.859 22.094 1 98.75 137 SER A O 1
ATOM 1146 N N . GLY A 1 138 ? -1.909 28.719 24.109 1 98.62 138 GLY A N 1
ATOM 1147 C CA . GLY A 1 138 ? -2.705 27.547 24.5 1 98.62 138 GLY A CA 1
ATOM 1148 C C . GLY A 1 138 ? -4.188 27.859 24.594 1 98.62 138 GLY A C 1
ATOM 1149 O O . GLY A 1 138 ? -5.023 27.031 24.203 1 98.62 138 GLY A O 1
ATOM 1150 N N . ALA A 1 139 ? -4.453 29.016 25.141 1 98.5 139 ALA A N 1
ATOM 1151 C CA . ALA A 1 139 ? -5.848 29.438 25.297 1 98.5 139 ALA A CA 1
ATOM 1152 C C . ALA A 1 139 ? -6.523 29.578 23.938 1 98.5 139 ALA A C 1
ATOM 1154 O O . ALA A 1 139 ? -7.676 29.172 23.766 1 98.5 139 ALA A O 1
ATOM 1155 N N . ASP A 1 140 ? -5.805 30.141 22.953 1 98.69 140 ASP A N 1
ATOM 1156 C CA . ASP A 1 140 ? -6.355 30.281 21.609 1 98.69 140 ASP A CA 1
ATOM 1157 C C . ASP A 1 140 ? -6.555 28.922 20.938 1 98.69 140 ASP A C 1
ATOM 1159 O O . ASP A 1 140 ? -7.535 28.719 20.219 1 98.69 140 ASP A O 1
ATOM 1163 N N . TYR A 1 141 ? -5.703 28.047 21.188 1 98.75 141 TYR A N 1
ATOM 1164 C CA . TYR A 1 141 ? -5.855 26.703 20.656 1 98.75 141 TYR A CA 1
ATOM 1165 C C . TYR A 1 141 ? -7.102 26.031 21.219 1 98.75 141 TYR A C 1
ATOM 1167 O O . TYR A 1 141 ? -7.887 25.438 20.484 1 98.75 141 TYR A O 1
ATOM 1175 N N . ARG A 1 142 ? -7.234 26.062 22.547 1 98.62 142 ARG A N 1
ATOM 1176 C CA . ARG A 1 142 ? -8.391 25.422 23.172 1 98.62 142 ARG A CA 1
ATOM 1177 C C . ARG A 1 142 ? -9.695 25.984 22.641 1 98.62 142 ARG A C 1
ATOM 1179 O O . ARG A 1 142 ? -10.641 25.25 22.359 1 98.62 142 ARG A O 1
ATOM 1186 N N . ALA A 1 143 ? -9.719 27.328 22.5 1 98.5 143 ALA A N 1
ATOM 1187 C CA . ALA A 1 143 ? -10.891 27.969 21.922 1 98.5 143 ALA A CA 1
ATOM 1188 C C . ALA A 1 143 ? -11.125 27.5 20.484 1 98.5 143 ALA A C 1
ATOM 1190 O O . ALA A 1 143 ? -12.266 27.234 20.094 1 98.5 143 ALA A O 1
ATOM 1191 N N . TYR A 1 144 ? -10.023 27.422 19.75 1 98.62 144 TYR A N 1
ATOM 1192 C CA . TYR A 1 144 ? -10.078 26.953 18.375 1 98.62 144 TYR A CA 1
ATOM 1193 C C . TYR A 1 144 ? -10.578 25.516 18.297 1 98.62 144 TYR A C 1
ATOM 1195 O O . TYR A 1 144 ? -11.414 25.188 17.453 1 98.62 144 TYR A O 1
ATOM 1203 N N . LEU A 1 145 ? -10.141 24.656 19.188 1 98.44 145 LEU A N 1
ATOM 1204 C CA . LEU A 1 145 ? -10.484 23.234 19.25 1 98.44 145 LEU A CA 1
ATOM 1205 C C . LEU A 1 145 ? -11.984 23.062 19.438 1 98.44 145 LEU A C 1
ATOM 1207 O O . LEU A 1 145 ? -12.586 22.141 18.875 1 98.44 145 LEU A O 1
ATOM 1211 N N . GLU A 1 146 ? -12.578 23.906 20.156 1 95.94 146 GLU A N 1
ATOM 1212 C CA . GLU A 1 146 ? -13.984 23.781 20.516 1 95.94 146 GLU A CA 1
ATOM 1213 C C . GLU A 1 146 ? -14.875 24.562 19.547 1 95.94 146 GLU A C 1
ATOM 1215 O O . GLU A 1 146 ? -16.109 24.453 19.594 1 95.94 146 GLU A O 1
ATOM 1220 N N . GLY A 1 147 ? -14.289 25.375 18.656 1 97 147 GLY A N 1
ATOM 1221 C CA . GLY A 1 147 ? -15.047 26.234 17.75 1 97 147 GLY A CA 1
ATOM 1222 C C . GLY A 1 147 ? -14.688 26.031 16.297 1 97 147 GLY A C 1
ATOM 1223 O O . GLY A 1 147 ? -15 25 15.711 1 97 147 GLY A O 1
ATOM 1224 N N . ASP A 1 148 ? -13.938 27 15.773 1 98.06 148 ASP A N 1
ATOM 1225 C CA . ASP A 1 148 ? -13.633 27.031 14.352 1 98.06 148 ASP A CA 1
ATOM 1226 C C . ASP A 1 148 ? -12.805 25.828 13.93 1 98.06 148 ASP A C 1
ATOM 1228 O O . ASP A 1 148 ? -12.938 25.328 12.812 1 98.06 148 ASP A O 1
ATOM 1232 N N . GLY A 1 149 ? -12 25.375 14.836 1 98.56 149 GLY A N 1
ATOM 1233 C CA . GLY A 1 149 ? -11.156 24.219 14.531 1 98.56 149 GLY A CA 1
ATOM 1234 C C . GLY A 1 149 ? -11.945 22.953 14.281 1 98.56 149 GLY A C 1
ATOM 1235 O O . GLY A 1 149 ? -11.641 22.203 13.352 1 98.56 149 GLY A O 1
ATOM 1236 N N . GLN A 1 150 ? -12.93 22.766 15.133 1 97.69 150 GLN A N 1
ATOM 1237 C CA . GLN A 1 150 ? -13.797 21.609 14.945 1 97.69 150 GLN A CA 1
ATOM 1238 C C . GLN A 1 150 ? -14.555 21.703 13.625 1 97.69 150 GLN A C 1
ATOM 1240 O O . GLN A 1 150 ? -14.664 20.703 12.906 1 97.69 150 GLN A O 1
ATOM 1245 N N . ARG A 1 151 ? -15.031 22.812 13.32 1 98.12 151 ARG A N 1
ATOM 1246 C CA . ARG A 1 151 ? -15.766 23.031 12.07 1 98.12 151 ARG A CA 1
ATOM 1247 C C . ARG A 1 151 ? -14.867 22.766 10.859 1 98.12 151 ARG A C 1
ATOM 1249 O O . ARG A 1 151 ? -15.25 22.047 9.945 1 98.12 151 ARG A O 1
ATOM 1256 N N . GLU A 1 152 ? -13.664 23.344 10.883 1 98.62 152 GLU A N 1
ATOM 1257 C CA . GLU A 1 152 ? -12.727 23.203 9.766 1 98.62 152 GLU A CA 1
ATOM 1258 C C . GLU A 1 152 ? -12.242 21.766 9.633 1 98.62 152 GLU A C 1
ATOM 1260 O O . GLU A 1 152 ? -12.016 21.281 8.523 1 98.62 152 GLU A O 1
ATOM 1265 N N . TYR A 1 153 ? -12.102 21.156 10.758 1 98.5 153 TYR A N 1
ATOM 1266 C CA . TYR A 1 153 ? -11.75 19.734 10.758 1 98.5 153 TYR A CA 1
ATOM 1267 C C . TYR A 1 153 ? -12.836 18.906 10.078 1 98.5 153 TYR A C 1
ATOM 1269 O O . TYR A 1 153 ? -12.547 18.062 9.234 1 98.5 153 TYR A O 1
ATOM 1277 N N . GLN A 1 154 ? -14.078 19.141 10.383 1 97.44 154 GLN A N 1
ATOM 1278 C CA . GLN A 1 154 ? -15.195 18.438 9.781 1 97.44 154 GLN A CA 1
ATOM 1279 C C . GLN A 1 154 ? -15.297 18.734 8.281 1 97.44 154 GLN A C 1
ATOM 1281 O O . GLN A 1 154 ? -15.625 17.859 7.488 1 97.44 154 GLN A O 1
ATOM 1286 N N . GLU A 1 155 ? -15.016 19.922 7.965 1 98 155 GLU A N 1
ATOM 1287 C CA . GLU A 1 155 ? -14.992 20.297 6.551 1 98 155 GLU A CA 1
ATOM 1288 C C . GLU A 1 155 ? -13.93 19.516 5.789 1 98 155 GLU A C 1
ATOM 1290 O O . GLU A 1 155 ? -14.164 19.078 4.66 1 98 155 GLU A O 1
ATOM 1295 N N . ALA A 1 156 ? -12.781 19.375 6.402 1 98.12 156 ALA A N 1
ATOM 1296 C CA . ALA A 1 156 ? -11.719 18.594 5.781 1 98.12 156 ALA A CA 1
ATOM 1297 C C . ALA A 1 156 ? -12.133 17.141 5.617 1 98.12 156 ALA A C 1
ATOM 1299 O O . ALA A 1 156 ? -11.805 16.5 4.613 1 98.12 156 ALA A O 1
ATOM 1300 N N . GLN A 1 157 ? -12.859 16.609 6.598 1 96.25 157 GLN A N 1
ATOM 1301 C CA . GLN A 1 157 ? -13.367 15.25 6.484 1 96.25 157 GLN A CA 1
ATOM 1302 C C . GLN A 1 157 ? -14.352 15.125 5.328 1 96.25 157 GLN A C 1
ATOM 1304 O O . GLN A 1 157 ? -14.32 14.141 4.59 1 96.25 157 GLN A O 1
ATOM 1309 N N . GLN A 1 158 ? -15.156 16.109 5.164 1 96.75 158 GLN A N 1
ATOM 1310 C CA . GLN A 1 158 ? -16.109 16.094 4.062 1 96.75 158 GLN A CA 1
ATOM 1311 C C . GLN A 1 158 ? -15.398 16.188 2.715 1 96.75 158 GLN A C 1
ATOM 1313 O O . GLN A 1 158 ? -15.758 15.484 1.768 1 96.75 158 GLN A O 1
ATOM 1318 N N . GLU A 1 159 ? -14.438 17.062 2.699 1 97.94 159 GLU A N 1
ATOM 1319 C CA . GLU A 1 159 ? -13.641 17.203 1.482 1 97.94 159 GLU A CA 1
ATOM 1320 C C . GLU A 1 159 ? -12.969 15.875 1.117 1 97.94 159 GLU A C 1
ATOM 1322 O O . GLU A 1 159 ? -12.852 15.539 -0.063 1 97.94 159 GLU A O 1
ATOM 1327 N N . SER A 1 160 ? -12.484 15.141 2.107 1 97.81 160 SER A N 1
ATOM 1328 C CA . SER A 1 160 ? -11.82 13.867 1.875 1 97.81 160 SER A CA 1
ATOM 1329 C C . SER A 1 160 ? -12.758 12.859 1.217 1 97.81 160 SER A C 1
ATOM 1331 O O . SER A 1 160 ? -12.32 12 0.45 1 97.81 160 SER A O 1
ATOM 1333 N N . GLN A 1 161 ? -14.047 12.953 1.501 1 96.12 161 GLN A N 1
ATOM 1334 C CA . GLN A 1 161 ? -15.023 12.078 0.86 1 96.12 161 GLN A CA 1
ATOM 1335 C C . GLN A 1 161 ? -15.164 12.406 -0.623 1 96.12 161 GLN A C 1
ATOM 1337 O O . GLN A 1 161 ? -15.227 11.508 -1.461 1 96.12 161 GLN A O 1
ATOM 1342 N N . GLN A 1 162 ? -15.195 13.664 -0.863 1 96.69 162 GLN A N 1
ATOM 1343 C CA . GLN A 1 162 ? -15.281 14.102 -2.254 1 96.69 162 GLN A CA 1
ATOM 1344 C C . GLN A 1 162 ? -14.07 13.641 -3.053 1 96.69 162 GLN A C 1
ATOM 1346 O O . GLN A 1 162 ? -14.195 13.227 -4.207 1 96.69 162 GLN A O 1
ATOM 1351 N N . ASP A 1 163 ? -12.922 13.68 -2.387 1 98.06 163 ASP A N 1
ATOM 1352 C CA . ASP A 1 163 ? -11.672 13.266 -3.023 1 98.06 163 ASP A CA 1
ATOM 1353 C C . ASP A 1 163 ? -11.484 11.758 -2.922 1 98.06 163 ASP A C 1
ATOM 1355 O O . ASP A 1 163 ? -10.477 11.219 -3.389 1 98.06 163 ASP A O 1
ATOM 1359 N N . GLN A 1 164 ? -12.414 11.086 -2.236 1 97.69 164 GLN A N 1
ATOM 1360 C CA . GLN A 1 164 ? -12.43 9.641 -2.086 1 97.69 164 GLN A CA 1
ATOM 1361 C C . GLN A 1 164 ? -11.172 9.141 -1.386 1 97.69 164 GLN A C 1
ATOM 1363 O O . GLN A 1 164 ? -10.539 8.188 -1.835 1 97.69 164 GLN A O 1
ATOM 1368 N N . ILE A 1 165 ? -10.828 9.789 -0.339 1 98.12 165 ILE A N 1
ATOM 1369 C CA . ILE A 1 165 ? -9.664 9.438 0.464 1 98.12 165 ILE A CA 1
ATOM 1370 C C . ILE A 1 165 ? -9.992 8.242 1.352 1 98.12 165 ILE A C 1
ATOM 1372 O O . ILE A 1 165 ? -11.062 8.18 1.959 1 98.12 165 ILE A O 1
ATOM 1376 N N . PHE A 1 166 ? -9.07 7.254 1.435 1 95.62 166 PHE A N 1
ATOM 1377 C CA . PHE A 1 166 ? -9.328 6.035 2.189 1 95.62 166 PHE A CA 1
ATOM 1378 C C . PHE A 1 166 ? -8.164 5.719 3.125 1 95.62 166 PHE A C 1
ATOM 1380 O O . PHE A 1 166 ? -8.273 4.844 3.986 1 95.62 166 PHE A O 1
ATOM 1387 N N . GLY A 1 167 ? -7.078 6.387 2.924 1 96 167 GLY A N 1
ATOM 1388 C CA . GLY A 1 167 ? -5.852 6.184 3.68 1 96 167 GLY A CA 1
ATOM 1389 C C . GLY A 1 167 ? -4.926 7.387 3.645 1 96 167 GLY A C 1
ATOM 1390 O O . GLY A 1 167 ? -5.266 8.422 3.061 1 96 167 GLY A O 1
ATOM 1391 N N . VAL A 1 168 ? -3.816 7.258 4.309 1 97.75 168 VAL A N 1
ATOM 1392 C CA . VAL A 1 168 ? -2.854 8.352 4.34 1 97.75 168 VAL A CA 1
ATOM 1393 C C . VAL A 1 168 ? -1.433 7.793 4.309 1 97.75 168 VAL A C 1
ATOM 1395 O O . VAL A 1 168 ? -1.192 6.668 4.754 1 97.75 168 VAL A O 1
ATOM 1398 N N . PRO A 1 169 ? -0.513 8.609 3.734 1 98.5 169 PRO A N 1
ATOM 1399 C CA . PRO A 1 169 ? -0.762 9.875 3.051 1 98.5 169 PRO A CA 1
ATOM 1400 C C . PRO A 1 169 ? -1.319 9.695 1.642 1 98.5 169 PRO A C 1
ATOM 1402 O O . PRO A 1 169 ? -0.994 8.711 0.97 1 98.5 169 PRO A O 1
ATOM 1405 N N . ILE A 1 170 ? -2.195 10.508 1.28 1 98.88 170 ILE A N 1
ATOM 1406 C CA . ILE A 1 170 ? -2.602 10.594 -0.118 1 98.88 170 ILE A CA 1
ATOM 1407 C C . ILE A 1 170 ? -2.449 12.031 -0.615 1 98.88 170 ILE A C 1
ATOM 1409 O O . ILE A 1 170 ? -2.984 12.961 -0.011 1 98.88 170 ILE A O 1
ATOM 1413 N N . CYS A 1 171 ? -1.692 12.227 -1.629 1 98.94 171 CYS A N 1
ATOM 1414 C CA . CYS A 1 171 ? -1.626 13.508 -2.328 1 98.94 171 CYS A CA 1
ATOM 1415 C C . CYS A 1 171 ? -2.584 13.531 -3.514 1 98.94 171 CYS A C 1
ATOM 1417 O O . CYS A 1 171 ? -2.811 12.508 -4.156 1 98.94 171 CYS A O 1
ATOM 1419 N N . VAL A 1 172 ? -3.186 14.617 -3.736 1 98.81 172 VAL A N 1
ATOM 1420 C CA . VAL A 1 172 ? -4.09 14.805 -4.863 1 98.81 172 VAL A CA 1
ATOM 1421 C C . VAL A 1 172 ? -3.611 15.977 -5.719 1 98.81 172 VAL A C 1
ATOM 1423 O O . VAL A 1 172 ? -3.527 17.109 -5.242 1 98.81 172 VAL A O 1
ATOM 1426 N N . PHE A 1 173 ? -3.227 15.727 -6.965 1 98.62 173 PHE A N 1
ATOM 1427 C CA . PHE A 1 173 ? -2.803 16.719 -7.941 1 98.62 173 PHE A CA 1
ATOM 1428 C C . PHE A 1 173 ? -3.693 16.688 -9.18 1 98.62 173 PHE A C 1
ATOM 1430 O O . PHE A 1 173 ? -3.721 15.68 -9.891 1 98.62 173 PHE A O 1
ATOM 1437 N N . ARG A 1 174 ? -4.457 17.75 -9.383 1 97.5 174 ARG A N 1
ATOM 1438 C CA . ARG A 1 174 ? -5.359 17.844 -10.523 1 97.5 174 ARG A CA 1
ATOM 1439 C C . ARG A 1 174 ? -6.285 16.641 -10.594 1 97.5 174 ARG A C 1
ATOM 1441 O O . ARG A 1 174 ? -6.453 16.047 -11.664 1 97.5 174 ARG A O 1
ATOM 1448 N N . GLY A 1 175 ? -6.758 16.234 -9.414 1 97.19 175 GLY A N 1
ATOM 1449 C CA . GLY A 1 175 ? -7.73 15.156 -9.32 1 97.19 175 GLY A CA 1
ATOM 1450 C C . GLY A 1 175 ? -7.09 13.781 -9.273 1 97.19 175 GLY A C 1
ATOM 1451 O O . GLY A 1 175 ? -7.762 12.789 -8.984 1 97.19 175 GLY A O 1
ATOM 1452 N N . GLU A 1 176 ? -5.805 13.711 -9.547 1 97.69 176 GLU A N 1
ATOM 1453 C CA . GLU A 1 176 ? -5.094 12.438 -9.516 1 97.69 176 GLU A CA 1
ATOM 1454 C C . GLU A 1 176 ? -4.539 12.141 -8.125 1 97.69 176 GLU A C 1
ATOM 1456 O O . GLU A 1 176 ? -3.953 13.023 -7.492 1 97.69 176 GLU A O 1
ATOM 1461 N N . GLN A 1 177 ? -4.746 10.891 -7.656 1 98.75 177 GLN A N 1
ATOM 1462 C CA . GLN A 1 177 ? -4.316 10.523 -6.312 1 98.75 177 GLN A CA 1
ATOM 1463 C C . GLN A 1 177 ? -2.992 9.766 -6.344 1 98.75 177 GLN A C 1
ATOM 1465 O O . GLN A 1 177 ? -2.748 8.969 -7.25 1 98.75 177 GLN A O 1
ATOM 1470 N N . PHE A 1 178 ? -2.182 10.031 -5.379 1 98.75 178 PHE A N 1
ATOM 1471 C CA . PHE A 1 178 ? -0.929 9.336 -5.109 1 98.75 178 PHE A CA 1
ATOM 1472 C C . PHE A 1 178 ? -0.866 8.867 -3.66 1 98.75 178 PHE A C 1
ATOM 1474 O O . PHE A 1 178 ? -0.661 9.68 -2.752 1 98.75 178 PHE A O 1
ATOM 1481 N N . TRP A 1 179 ? -1.031 7.578 -3.408 1 98.56 179 TRP A N 1
ATOM 1482 C CA . TRP A 1 179 ? -1.164 7.031 -2.061 1 98.56 179 TRP A CA 1
ATOM 1483 C C . TRP A 1 179 ? 0.154 6.434 -1.583 1 98.56 179 TRP A C 1
ATOM 1485 O O . TRP A 1 179 ? 0.689 5.516 -2.209 1 98.56 179 TRP A O 1
ATOM 1495 N N . GLY A 1 180 ? 0.618 6.98 -0.492 1 97.62 180 GLY A N 1
ATOM 1496 C CA . GLY A 1 180 ? 1.788 6.398 0.146 1 97.62 180 GLY A CA 1
ATOM 1497 C C . GLY A 1 180 ? 3.049 7.215 -0.062 1 97.62 180 GLY A C 1
ATOM 1498 O O . GLY A 1 180 ? 3.156 7.965 -1.036 1 97.62 180 GLY A O 1
ATOM 1499 N N . ASN A 1 181 ? 4.031 6.984 0.86 1 96.62 181 ASN A N 1
ATOM 1500 C CA . ASN A 1 181 ? 5.344 7.605 0.72 1 96.62 181 ASN A CA 1
ATOM 1501 C C . ASN A 1 181 ? 6.059 7.125 -0.54 1 96.62 181 ASN A C 1
ATOM 1503 O O . ASN A 1 181 ? 6.805 7.887 -1.162 1 96.62 181 ASN A O 1
ATOM 1507 N N . ASP A 1 182 ? 5.723 6.012 -0.962 1 95.44 182 ASP A N 1
ATOM 1508 C CA . ASP A 1 182 ? 6.395 5.398 -2.104 1 95.44 182 ASP A CA 1
ATOM 1509 C C . ASP A 1 182 ? 5.871 5.965 -3.42 1 95.44 182 ASP A C 1
ATOM 1511 O O . ASP A 1 182 ? 6.434 5.695 -4.484 1 95.44 182 ASP A O 1
ATOM 1515 N N . ARG A 1 183 ? 4.828 6.762 -3.389 1 97.62 183 ARG A N 1
ATOM 1516 C CA . ARG A 1 183 ? 4.293 7.348 -4.613 1 97.62 183 ARG A CA 1
ATOM 1517 C C . ARG A 1 183 ? 4.77 8.789 -4.789 1 97.62 183 ARG A C 1
ATOM 1519 O O . ARG A 1 183 ? 4.457 9.43 -5.793 1 97.62 183 ARG A O 1
ATOM 1526 N N . VAL A 1 184 ? 5.543 9.336 -3.859 1 98 184 VAL A N 1
ATOM 1527 C CA . VAL A 1 184 ? 6 10.719 -3.914 1 98 184 VAL A CA 1
ATOM 1528 C C . VAL A 1 184 ? 6.891 10.922 -5.137 1 98 184 VAL A C 1
ATOM 1530 O O . VAL A 1 184 ? 6.742 11.906 -5.867 1 98 184 VAL A O 1
ATOM 1533 N N . PRO A 1 185 ? 7.781 9.984 -5.5 1 96.56 185 PRO A N 1
ATOM 1534 C CA . PRO A 1 185 ? 8.555 10.164 -6.73 1 96.56 185 PRO A CA 1
ATOM 1535 C C . PRO A 1 185 ? 7.672 10.203 -7.977 1 96.56 185 PRO A C 1
ATOM 1537 O O . PRO A 1 185 ? 7.934 10.984 -8.898 1 96.56 185 PRO A O 1
ATOM 1540 N N . MET A 1 186 ? 6.668 9.352 -7.988 1 96.94 186 MET A N 1
ATOM 1541 C CA . MET A 1 186 ? 5.746 9.375 -9.117 1 96.94 186 MET A CA 1
ATOM 1542 C C . MET A 1 186 ? 5.027 10.711 -9.211 1 96.94 186 MET A C 1
ATOM 1544 O O . MET A 1 186 ? 4.852 11.258 -10.305 1 96.94 186 MET A O 1
ATOM 1548 N N . LEU A 1 187 ? 4.578 11.227 -8.07 1 98.5 187 LEU A N 1
ATOM 1549 C CA . LEU A 1 187 ? 3.965 12.547 -8 1 98.5 187 LEU A CA 1
ATOM 1550 C C . LEU A 1 187 ? 4.902 13.617 -8.555 1 98.5 187 LEU A C 1
ATOM 1552 O O . LEU A 1 187 ? 4.488 14.461 -9.352 1 98.5 187 LEU A O 1
ATOM 1556 N N . GLU A 1 188 ? 6.156 13.555 -8.156 1 98.12 188 GLU A N 1
ATOM 1557 C CA . GLU A 1 188 ? 7.133 14.516 -8.664 1 98.12 188 GLU A CA 1
ATOM 1558 C C . GLU A 1 188 ? 7.258 14.43 -10.18 1 98.12 188 GLU A C 1
ATOM 1560 O O . GLU A 1 188 ? 7.328 15.453 -10.859 1 98.12 188 GLU A O 1
ATOM 1565 N N . GLY A 1 189 ? 7.305 13.227 -10.727 1 97 189 GLY A N 1
ATOM 1566 C CA . GLY A 1 189 ? 7.305 13.055 -12.172 1 97 189 GLY A CA 1
ATOM 1567 C C . GLY A 1 189 ? 6.121 13.711 -12.852 1 97 189 GLY A C 1
ATOM 1568 O O . GLY A 1 189 ? 6.266 14.305 -13.93 1 97 189 GLY A O 1
ATOM 1569 N N . ARG A 1 190 ? 4.996 13.602 -12.211 1 97.5 190 ARG A N 1
ATOM 1570 C CA . ARG A 1 190 ? 3.787 14.211 -12.75 1 97.5 190 ARG A CA 1
ATOM 1571 C C . ARG A 1 190 ? 3.896 15.734 -12.766 1 97.5 190 ARG A C 1
ATOM 1573 O O . ARG A 1 190 ? 3.438 16.391 -13.703 1 97.5 190 ARG A O 1
ATOM 1580 N N . LEU A 1 191 ? 4.469 16.297 -11.711 1 98.06 191 LEU A N 1
ATOM 1581 C CA . LEU A 1 191 ? 4.68 17.734 -11.656 1 98.06 191 LEU A CA 1
ATOM 1582 C C . LEU A 1 191 ? 5.621 18.203 -12.758 1 98.06 191 LEU A C 1
ATOM 1584 O O . LEU A 1 191 ? 5.387 19.234 -13.398 1 98.06 191 LEU A O 1
ATOM 1588 N N . LYS A 1 192 ? 6.645 17.406 -13.008 1 96.75 192 LYS A N 1
ATOM 1589 C CA . LYS A 1 192 ? 7.582 17.703 -14.086 1 96.75 192 LYS A CA 1
ATOM 1590 C C . LYS A 1 192 ? 6.891 17.656 -15.445 1 96.75 192 LYS A C 1
ATOM 1592 O O . LYS A 1 192 ? 7.07 18.547 -16.266 1 96.75 192 LYS A O 1
ATOM 1597 N N . GLN A 1 193 ? 6.117 16.656 -15.68 1 96.19 193 GLN A N 1
ATOM 1598 C CA . GLN A 1 193 ? 5.395 16.5 -16.938 1 96.19 193 GLN A CA 1
ATOM 1599 C C . GLN A 1 193 ? 4.418 17.656 -17.156 1 96.19 193 GLN A C 1
ATOM 1601 O O . GLN A 1 193 ? 4.156 18.031 -18.312 1 96.19 193 GLN A O 1
ATOM 1606 N N . ALA A 1 194 ? 3.902 18.188 -16.047 1 96.81 194 ALA A N 1
ATOM 1607 C CA . ALA A 1 194 ? 2.928 19.281 -16.125 1 96.81 194 ALA A CA 1
ATOM 1608 C C . ALA A 1 194 ? 3.615 20.609 -16.359 1 96.81 194 ALA A C 1
ATOM 1610 O O . ALA A 1 194 ? 2.951 21.641 -16.5 1 96.81 194 ALA A O 1
ATOM 1611 N N . GLY A 1 195 ? 4.965 20.641 -16.375 1 96 195 GLY A N 1
ATOM 1612 C CA . GLY A 1 195 ? 5.703 21.859 -16.688 1 96 195 GLY A CA 1
ATOM 1613 C C . GLY A 1 195 ? 5.777 22.828 -15.516 1 96 195 GLY A C 1
ATOM 1614 O O . GLY A 1 195 ? 5.832 24.031 -15.711 1 96 195 GLY A O 1
ATOM 1615 N N . LEU A 1 196 ? 5.805 22.281 -14.305 1 97.19 196 LEU A N 1
ATOM 1616 C CA . LEU A 1 196 ? 5.699 23.156 -13.141 1 97.19 196 LEU A CA 1
ATOM 1617 C C . LEU A 1 196 ? 7.066 23.375 -12.492 1 97.19 196 LEU A C 1
ATOM 1619 O O . LEU A 1 196 ? 7.168 24.016 -11.445 1 97.19 196 LEU A O 1
ATOM 1623 N N . ALA A 1 197 ? 8.117 22.812 -13.125 1 95.75 197 ALA A N 1
ATOM 1624 C CA . ALA A 1 197 ? 9.453 22.984 -12.555 1 95.75 197 ALA A CA 1
ATOM 1625 C C . ALA A 1 197 ? 9.82 24.469 -12.461 1 95.75 197 ALA A C 1
ATOM 1627 O O . ALA A 1 197 ? 9.555 25.234 -13.383 1 95.75 197 ALA A O 1
ATOM 1628 N N . LEU A 1 198 ? 10.344 24.812 -11.352 1 92.81 198 LEU A N 1
ATOM 1629 C CA . LEU A 1 198 ? 10.859 26.172 -11.188 1 92.81 198 LEU A CA 1
ATOM 1630 C C . LEU A 1 198 ? 12.164 26.344 -11.945 1 92.81 198 LEU A C 1
ATOM 1632 O O . LEU A 1 198 ? 12.82 25.359 -12.305 1 92.81 198 LEU A O 1
ATOM 1636 N N . ALA A 1 199 ? 12.438 27.609 -12.383 1 74.19 199 ALA A N 1
ATOM 1637 C CA . ALA A 1 199 ? 13.562 27.984 -13.234 1 74.19 199 ALA A CA 1
ATOM 1638 C C . ALA A 1 199 ? 14.852 27.312 -12.781 1 74.19 199 ALA A C 1
ATOM 1640 O O . ALA A 1 199 ? 15.641 26.844 -13.602 1 74.19 199 ALA A O 1
ATOM 1641 N N . ARG A 1 200 ? 15.25 27.281 -11.594 1 62.19 200 ARG A N 1
ATOM 1642 C CA . ARG A 1 200 ? 16.484 26.656 -11.148 1 62.19 200 ARG A CA 1
ATOM 1643 C C . ARG A 1 200 ? 16.484 25.156 -11.422 1 62.19 200 ARG A C 1
ATOM 1645 O O . ARG A 1 200 ? 17.531 24.562 -11.656 1 62.19 200 ARG A O 1
ATOM 1652 N N . GLU A 1 201 ? 15.359 24.547 -11.398 1 58.31 201 GLU A N 1
ATOM 1653 C CA . GLU A 1 201 ? 15.234 23.109 -11.617 1 58.31 201 GLU A CA 1
ATOM 1654 C C . GLU A 1 201 ? 15.148 22.781 -13.109 1 58.31 201 GLU A C 1
ATOM 1656 O O . GLU A 1 201 ? 15.305 21.625 -13.5 1 58.31 201 GLU A O 1
ATOM 1661 N N . LYS A 1 202 ? 14.844 23.781 -13.875 1 53.38 202 LYS A N 1
ATOM 1662 C CA . LYS A 1 202 ? 14.828 23.609 -15.328 1 53.38 202 LYS A CA 1
ATOM 1663 C C . LYS A 1 202 ? 16.25 23.578 -15.891 1 53.38 202 LYS A C 1
ATOM 1665 O O . LYS A 1 202 ? 16.438 23.203 -17.047 1 53.38 202 LYS A O 1
ATOM 1670 N N . GLN A 1 203 ? 17.297 24.203 -15.297 1 43.47 203 GLN A N 1
ATOM 1671 C CA . GLN A 1 203 ? 18.609 24.297 -15.914 1 43.47 203 GLN A CA 1
ATOM 1672 C C . GLN A 1 203 ? 19.438 23.031 -15.672 1 43.47 203 GLN A C 1
ATOM 1674 O O . GLN A 1 203 ? 19.547 22.578 -14.531 1 43.47 203 GLN A O 1
ATOM 1679 N N . PRO A 1 204 ? 19.672 22.266 -16.766 1 43.5 204 PRO A N 1
ATOM 1680 C CA . PRO A 1 204 ? 20.594 21.141 -16.594 1 43.5 204 PRO A CA 1
ATOM 1681 C C . PRO A 1 204 ? 21.844 21.5 -15.781 1 43.5 204 PRO A C 1
ATOM 1683 O O . PRO A 1 204 ? 22.328 22.625 -15.875 1 43.5 204 PRO A O 1
ATOM 1686 N N . ALA A 1 205 ? 22.188 20.703 -14.766 1 31.73 205 ALA A N 1
ATOM 1687 C CA . ALA A 1 205 ? 23.531 20.891 -14.203 1 31.73 205 ALA A CA 1
ATOM 1688 C C . ALA A 1 205 ? 24.578 21 -15.305 1 31.73 205 ALA A C 1
ATOM 1690 O O . ALA A 1 205 ? 24.5 20.297 -16.312 1 31.73 205 ALA A O 1
ATOM 1691 N N . MET B 1 1 ? 24.594 -26.562 -3.418 1 63.22 1 MET B N 1
ATOM 1692 C CA . MET B 1 1 ? 23.781 -26.188 -2.264 1 63.22 1 MET B CA 1
ATOM 1693 C C . MET B 1 1 ? 22.359 -25.812 -2.693 1 63.22 1 MET B C 1
ATOM 1695 O O . MET B 1 1 ? 22.156 -25.344 -3.814 1 63.22 1 MET B O 1
ATOM 1699 N N . PRO B 1 2 ? 21.406 -26.203 -1.924 1 83.19 2 PRO B N 1
ATOM 1700 C CA . PRO B 1 2 ? 20.047 -25.891 -2.35 1 83.19 2 PRO B CA 1
ATOM 1701 C C . PRO B 1 2 ? 19.781 -24.391 -2.453 1 83.19 2 PRO B C 1
ATOM 1703 O O . PRO B 1 2 ? 20.375 -23.609 -1.715 1 83.19 2 PRO B O 1
ATOM 1706 N N . ARG B 1 3 ? 19.094 -23.984 -3.492 1 90.38 3 ARG B N 1
ATOM 1707 C CA . ARG B 1 3 ? 18.781 -22.578 -3.727 1 90.38 3 ARG B CA 1
ATOM 1708 C C . ARG B 1 3 ? 17.938 -22 -2.592 1 90.38 3 ARG B C 1
ATOM 1710 O O . ARG B 1 3 ? 17.141 -22.719 -1.975 1 90.38 3 ARG B O 1
ATOM 1717 N N . GLU B 1 4 ? 18.234 -20.797 -2.252 1 96.56 4 GLU B N 1
ATOM 1718 C CA . GLU B 1 4 ? 17.422 -20.094 -1.26 1 96.56 4 GLU B CA 1
ATOM 1719 C C . GLU B 1 4 ? 15.977 -19.938 -1.738 1 96.56 4 GLU B C 1
ATOM 1721 O O . GLU B 1 4 ? 15.742 -19.609 -2.902 1 96.56 4 GLU B O 1
ATOM 1726 N N . ILE B 1 5 ? 15.039 -20.219 -0.838 1 98.19 5 ILE B N 1
ATOM 1727 C CA . ILE B 1 5 ? 13.633 -20.141 -1.218 1 98.19 5 ILE B CA 1
ATOM 1728 C C . ILE B 1 5 ? 13.109 -18.719 -0.998 1 98.19 5 ILE B C 1
ATOM 1730 O O . ILE B 1 5 ? 13.359 -18.125 0.051 1 98.19 5 ILE B O 1
ATOM 1734 N N . LEU B 1 6 ? 12.508 -18.219 -1.941 1 98.75 6 LEU B N 1
ATOM 1735 C CA . LEU B 1 6 ? 11.711 -17 -1.886 1 98.75 6 LEU B CA 1
ATOM 1736 C C . LEU B 1 6 ? 10.234 -17.297 -2.119 1 98.75 6 LEU B C 1
ATOM 1738 O O . LEU B 1 6 ? 9.844 -17.703 -3.215 1 98.75 6 LEU B O 1
ATOM 1742 N N . LYS B 1 7 ? 9.422 -17.078 -1.149 1 98.81 7 LYS B N 1
ATOM 1743 C CA . LYS B 1 7 ? 7.992 -17.312 -1.33 1 98.81 7 LYS B CA 1
ATOM 1744 C C . LYS B 1 7 ? 7.312 -16.094 -1.962 1 98.81 7 LYS B C 1
ATOM 1746 O O . LYS B 1 7 ? 7.637 -14.961 -1.627 1 98.81 7 LYS B O 1
ATOM 1751 N N . MET B 1 8 ? 6.414 -16.344 -2.834 1 98.94 8 MET B N 1
ATOM 1752 C CA . MET B 1 8 ? 5.523 -15.297 -3.35 1 98.94 8 MET B CA 1
ATOM 1753 C C . MET B 1 8 ? 4.062 -15.688 -3.146 1 98.94 8 MET B C 1
ATOM 1755 O O . MET B 1 8 ? 3.572 -16.625 -3.777 1 98.94 8 MET B O 1
ATOM 1759 N N . TYR B 1 9 ? 3.34 -15 -2.295 1 98.94 9 TYR B N 1
ATOM 1760 C CA . TYR B 1 9 ? 1.891 -15.133 -2.18 1 98.94 9 TYR B CA 1
ATOM 1761 C C . TYR B 1 9 ? 1.181 -14.227 -3.178 1 98.94 9 TYR B C 1
ATOM 1763 O O . TYR B 1 9 ? 1.488 -13.039 -3.271 1 98.94 9 TYR B O 1
ATOM 1771 N N . SER B 1 10 ? 0.254 -14.742 -3.924 1 98.69 10 SER B N 1
ATOM 1772 C CA . SER B 1 10 ? -0.455 -13.922 -4.902 1 98.69 10 SER B CA 1
ATOM 1773 C C . SER B 1 10 ? -1.852 -14.477 -5.172 1 98.69 10 SER B C 1
ATOM 1775 O O . SER B 1 10 ? -2.17 -15.602 -4.777 1 98.69 10 SER B O 1
ATOM 1777 N N . ASP B 1 11 ? -2.674 -13.695 -5.676 1 98.56 11 ASP B N 1
ATOM 1778 C CA . ASP B 1 11 ? -4.02 -13.969 -6.164 1 98.56 11 ASP B CA 1
ATOM 1779 C C . ASP B 1 11 ? -4.188 -13.508 -7.609 1 98.56 11 ASP B C 1
ATOM 1781 O O . ASP B 1 11 ? -3.68 -12.453 -7.988 1 98.56 11 ASP B O 1
ATOM 1785 N N . TYR B 1 12 ? -4.953 -14.203 -8.383 1 98.44 12 TYR B N 1
ATOM 1786 C CA . TYR B 1 12 ? -5.09 -13.898 -9.805 1 98.44 12 TYR B CA 1
ATOM 1787 C C . TYR B 1 12 ? -6.016 -12.703 -10.016 1 98.44 12 TYR B C 1
ATOM 1789 O O . TYR B 1 12 ? -6.074 -12.148 -11.117 1 98.44 12 TYR B O 1
ATOM 1797 N N . LYS B 1 13 ? -6.723 -12.281 -8.969 1 97.06 13 LYS B N 1
ATOM 1798 C CA . LYS B 1 13 ? -7.605 -11.125 -9.148 1 97.06 13 LYS B CA 1
ATOM 1799 C C . LYS B 1 13 ? -6.93 -9.844 -8.688 1 97.06 13 LYS B C 1
ATOM 1801 O O . LYS B 1 13 ? -7.539 -8.773 -8.711 1 97.06 13 LYS B O 1
ATOM 1806 N N . SER B 1 14 ? -5.727 -9.891 -8.281 1 97.31 14 SER B N 1
ATOM 1807 C CA . SER B 1 14 ? -4.996 -8.688 -7.883 1 97.31 14 SER B CA 1
ATOM 1808 C C . SER B 1 14 ? -4.215 -8.109 -9.055 1 97.31 14 SER B C 1
ATOM 1810 O O . SER B 1 14 ? -3.316 -8.758 -9.594 1 97.31 14 SER B O 1
ATOM 1812 N N . PRO B 1 15 ? -4.449 -6.891 -9.375 1 97.75 15 PRO B N 1
ATOM 1813 C CA . PRO B 1 15 ? -3.67 -6.285 -10.461 1 97.75 15 PRO B CA 1
ATOM 1814 C C . PRO B 1 15 ? -2.207 -6.066 -10.086 1 97.75 15 PRO B C 1
ATOM 1816 O O . PRO B 1 15 ? -1.327 -6.129 -10.945 1 97.75 15 PRO B O 1
ATOM 1819 N N . TYR B 1 16 ? -1.932 -5.863 -8.836 1 98.19 16 TYR B N 1
ATOM 1820 C CA . TYR B 1 16 ? -0.549 -5.68 -8.406 1 98.19 16 TYR B CA 1
ATOM 1821 C C . TYR B 1 16 ? 0.219 -6.992 -8.461 1 98.19 16 TYR B C 1
ATOM 1823 O O . TYR B 1 16 ? 1.421 -7.008 -8.734 1 98.19 16 TYR B O 1
ATOM 1831 N N . ALA B 1 17 ? -0.483 -8.055 -8.117 1 98.56 17 ALA B N 1
ATOM 1832 C CA . ALA B 1 17 ? 0.155 -9.359 -8.258 1 98.56 17 ALA B CA 1
ATOM 1833 C C . ALA B 1 17 ? 0.526 -9.633 -9.719 1 98.56 17 ALA B C 1
ATOM 1835 O O . ALA B 1 17 ? 1.59 -10.188 -10 1 98.56 17 ALA B O 1
ATOM 1836 N N . TRP B 1 18 ? -0.345 -9.219 -10.625 1 98.44 18 TRP B N 1
ATOM 1837 C CA . TRP B 1 18 ? -0.011 -9.359 -12.039 1 98.44 18 TRP B CA 1
ATOM 1838 C C . TRP B 1 18 ? 1.238 -8.562 -12.391 1 98.44 18 TRP B C 1
ATOM 1840 O O . TRP B 1 18 ? 2.15 -9.07 -13.039 1 98.44 18 TRP B O 1
ATOM 1850 N N . LEU B 1 19 ? 1.3 -7.34 -11.93 1 98.38 19 LEU B N 1
ATOM 1851 C CA . LEU B 1 19 ? 2.436 -6.473 -12.227 1 98.38 19 LEU B CA 1
ATOM 1852 C C . LEU B 1 19 ? 3.727 -7.059 -11.664 1 98.38 19 LEU B C 1
ATOM 1854 O O . LEU B 1 19 ? 4.797 -6.898 -12.266 1 98.38 19 LEU B O 1
ATOM 1858 N N . ALA B 1 20 ? 3.648 -7.742 -10.586 1 98.56 20 ALA B N 1
ATOM 1859 C CA . ALA B 1 20 ? 4.84 -8.203 -9.875 1 98.56 20 ALA B CA 1
ATOM 1860 C C . ALA B 1 20 ? 5.258 -9.594 -10.352 1 98.56 20 ALA B C 1
ATOM 1862 O O . ALA B 1 20 ? 6.379 -10.031 -10.086 1 98.56 20 ALA B O 1
ATOM 1863 N N . PHE B 1 21 ? 4.352 -10.344 -10.992 1 98.56 21 PHE B N 1
ATOM 1864 C CA . PHE B 1 21 ? 4.539 -11.773 -11.219 1 98.56 21 PHE B CA 1
ATOM 1865 C C . PHE B 1 21 ? 5.828 -12.031 -11.984 1 98.56 21 PHE B C 1
ATOM 1867 O O . PHE B 1 21 ? 6.746 -12.68 -11.477 1 98.56 21 PHE B O 1
ATOM 1874 N N . ASP B 1 22 ? 6.027 -11.461 -13.156 1 97.81 22 ASP B N 1
ATOM 1875 C CA . ASP B 1 22 ? 7.203 -11.719 -13.977 1 97.81 22 ASP B CA 1
ATOM 1876 C C . ASP B 1 22 ? 8.461 -11.141 -13.336 1 97.81 22 ASP B C 1
ATOM 1878 O O . ASP B 1 22 ? 9.477 -11.828 -13.211 1 97.81 22 ASP B O 1
ATOM 1882 N N . PRO B 1 23 ? 8.375 -9.906 -12.852 1 98.12 23 PRO B N 1
ATOM 1883 C CA . PRO B 1 23 ? 9.578 -9.367 -12.211 1 98.12 23 PRO B CA 1
ATOM 1884 C C . PRO B 1 23 ? 10.086 -10.242 -11.062 1 98.12 23 PRO B C 1
ATOM 1886 O O . PRO B 1 23 ? 11.297 -10.383 -10.883 1 98.12 23 PRO B O 1
ATOM 1889 N N . VAL B 1 24 ? 9.195 -10.844 -10.289 1 98.81 24 VAL B N 1
ATOM 1890 C CA . VAL B 1 24 ? 9.617 -11.664 -9.156 1 98.81 24 VAL B CA 1
ATOM 1891 C C . VAL B 1 24 ? 10.227 -12.969 -9.672 1 98.81 24 VAL B C 1
ATOM 1893 O O . VAL B 1 24 ? 11.312 -13.367 -9.242 1 98.81 24 VAL B O 1
ATOM 1896 N N . PHE B 1 25 ? 9.57 -13.586 -10.625 1 98.69 25 PHE B N 1
ATOM 1897 C CA . PHE B 1 25 ? 10.07 -14.859 -11.133 1 98.69 25 PHE B CA 1
ATOM 1898 C C . PHE B 1 25 ? 11.375 -14.664 -11.891 1 98.69 25 PHE B C 1
ATOM 1900 O O . PHE B 1 25 ? 12.234 -15.555 -11.891 1 98.69 25 PHE B O 1
ATOM 1907 N N . GLU B 1 26 ? 11.586 -13.523 -12.477 1 97.81 26 GLU B N 1
ATOM 1908 C CA . GLU B 1 26 ? 12.797 -13.219 -13.234 1 97.81 26 GLU B CA 1
ATOM 1909 C C . GLU B 1 26 ? 14 -13.07 -12.312 1 97.81 26 GLU B C 1
ATOM 1911 O O . GLU B 1 26 ? 15.148 -13.117 -12.758 1 97.81 26 GLU B O 1
ATOM 1916 N N . LEU B 1 27 ? 13.734 -12.859 -11.031 1 98.25 27 LEU B N 1
ATOM 1917 C CA . LEU B 1 27 ? 14.836 -12.781 -10.078 1 98.25 27 LEU B CA 1
ATOM 1918 C C . LEU B 1 27 ? 15.633 -14.086 -10.062 1 98.25 27 LEU B C 1
ATOM 1920 O O . LEU B 1 27 ? 16.828 -14.086 -9.734 1 98.25 27 LEU B O 1
ATOM 1924 N N . GLU B 1 28 ? 15.008 -15.219 -10.438 1 97.56 28 GLU B N 1
ATOM 1925 C CA . GLU B 1 28 ? 15.688 -16.516 -10.469 1 97.56 28 GLU B CA 1
ATOM 1926 C C . GLU B 1 28 ? 16.828 -16.516 -11.477 1 97.56 28 GLU B C 1
ATOM 1928 O O . GLU B 1 28 ? 17.75 -17.328 -11.383 1 97.56 28 GLU B O 1
ATOM 1933 N N . ASN B 1 29 ? 16.734 -15.602 -12.461 1 96.81 29 ASN B N 1
ATOM 1934 C CA . ASN B 1 29 ? 17.766 -15.508 -13.484 1 96.81 29 ASN B CA 1
ATOM 1935 C C . ASN B 1 29 ? 18.969 -14.695 -12.992 1 96.81 29 ASN B C 1
ATOM 1937 O O . ASN B 1 29 ? 20.047 -14.75 -13.594 1 96.81 29 ASN B O 1
ATOM 1941 N N . LYS B 1 30 ? 18.859 -13.969 -11.906 1 96.75 30 LYS B N 1
ATOM 1942 C CA . LYS B 1 30 ? 19.891 -13.031 -11.453 1 96.75 30 LYS B CA 1
ATOM 1943 C C . LYS B 1 30 ? 20.453 -13.453 -10.094 1 96.75 30 LYS B C 1
ATOM 1945 O O . LYS B 1 30 ? 21.594 -13.117 -9.758 1 96.75 30 LYS B O 1
ATOM 1950 N N . TYR B 1 31 ? 19.672 -14.211 -9.406 1 97.88 31 TYR B N 1
ATOM 1951 C CA . TYR B 1 31 ? 20.047 -14.562 -8.047 1 97.88 31 TYR B CA 1
ATOM 1952 C C . TYR B 1 31 ? 19.859 -16.047 -7.789 1 97.88 31 TYR B C 1
ATOM 1954 O O . TYR B 1 31 ? 18.969 -16.672 -8.367 1 97.88 31 TYR B O 1
ATOM 1962 N N . ASP B 1 32 ? 20.656 -16.641 -6.898 1 97.5 32 ASP B N 1
ATOM 1963 C CA . ASP B 1 32 ? 20.594 -18.047 -6.547 1 97.5 32 ASP B CA 1
ATOM 1964 C C . ASP B 1 32 ? 19.422 -18.328 -5.609 1 97.5 32 ASP B C 1
ATOM 1966 O O . ASP B 1 32 ? 19.625 -18.688 -4.445 1 97.5 32 ASP B O 1
ATOM 1970 N N . ILE B 1 33 ? 18.203 -18.188 -6.16 1 98.38 33 ILE B N 1
ATOM 1971 C CA . ILE B 1 33 ? 16.969 -18.406 -5.422 1 98.38 33 ILE B CA 1
ATOM 1972 C C . ILE B 1 33 ? 16.016 -19.266 -6.254 1 98.38 33 ILE B C 1
ATOM 1974 O O . ILE B 1 33 ? 16.203 -19.422 -7.465 1 98.38 33 ILE B O 1
ATOM 1978 N N . LYS B 1 34 ? 15.109 -19.891 -5.586 1 98.38 34 LYS B N 1
ATOM 1979 C CA . LYS B 1 34 ? 13.922 -20.5 -6.184 1 98.38 34 LYS B CA 1
ATOM 1980 C C . LYS B 1 34 ? 12.648 -19.828 -5.688 1 98.38 34 LYS B C 1
ATOM 1982 O O . LYS B 1 34 ? 12.414 -19.734 -4.48 1 98.38 34 LYS B O 1
ATOM 1987 N N . VAL B 1 35 ? 11.898 -19.312 -6.57 1 98.69 35 VAL B N 1
ATOM 1988 C CA . VAL B 1 35 ? 10.625 -18.703 -6.188 1 98.69 35 VAL B CA 1
ATOM 1989 C C . VAL B 1 35 ? 9.586 -19.797 -5.941 1 98.69 35 VAL B C 1
ATOM 1991 O O . VAL B 1 35 ? 9.305 -20.609 -6.828 1 98.69 35 VAL B O 1
ATOM 1994 N N . GLN B 1 36 ? 9.102 -19.891 -4.805 1 98.69 36 GLN B N 1
ATOM 1995 C CA . GLN B 1 36 ? 7.984 -20.75 -4.449 1 98.69 36 GLN B CA 1
ATOM 1996 C C . GLN B 1 36 ? 6.672 -19.969 -4.438 1 98.69 36 GLN B C 1
ATOM 1998 O O . GLN B 1 36 ? 6.438 -19.156 -3.549 1 98.69 36 GLN B O 1
ATOM 2003 N N . TRP B 1 37 ? 5.859 -20.25 -5.375 1 98.88 37 TRP B N 1
ATOM 2004 C CA . TRP B 1 37 ? 4.559 -19.594 -5.461 1 98.88 37 TRP B CA 1
ATOM 2005 C C . TRP B 1 37 ? 3.574 -20.203 -4.469 1 98.88 37 TRP B C 1
ATOM 2007 O O . TRP B 1 37 ? 3.486 -21.422 -4.348 1 98.88 37 TRP B O 1
ATOM 2017 N N . ARG B 1 38 ? 2.867 -19.406 -3.748 1 98.88 38 ARG B N 1
ATOM 2018 C CA . ARG B 1 38 ? 1.844 -19.797 -2.789 1 98.88 38 ARG B CA 1
ATOM 2019 C C . ARG B 1 38 ? 0.521 -19.094 -3.072 1 98.88 38 ARG B C 1
ATOM 2021 O O . ARG B 1 38 ? 0.436 -17.875 -3.004 1 98.88 38 ARG B O 1
ATOM 2028 N N . PRO B 1 39 ? -0.546 -19.875 -3.387 1 98.81 39 PRO B N 1
ATOM 2029 C CA . PRO B 1 39 ? -1.849 -19.234 -3.605 1 98.81 39 PRO B CA 1
ATOM 2030 C C . PRO B 1 39 ? -2.426 -18.625 -2.33 1 98.81 39 PRO B C 1
ATOM 2032 O O . PRO B 1 39 ? -2.377 -19.234 -1.266 1 98.81 39 PRO B O 1
ATOM 2035 N N . PHE B 1 40 ? -2.914 -17.422 -2.42 1 98.44 40 PHE B N 1
ATOM 2036 C CA . PHE B 1 40 ? -3.609 -16.719 -1.352 1 98.44 40 PHE B CA 1
ATOM 2037 C C . PHE B 1 40 ? -4.793 -15.93 -1.904 1 98.44 40 PHE B C 1
ATOM 2039 O O . PHE B 1 40 ? -4.609 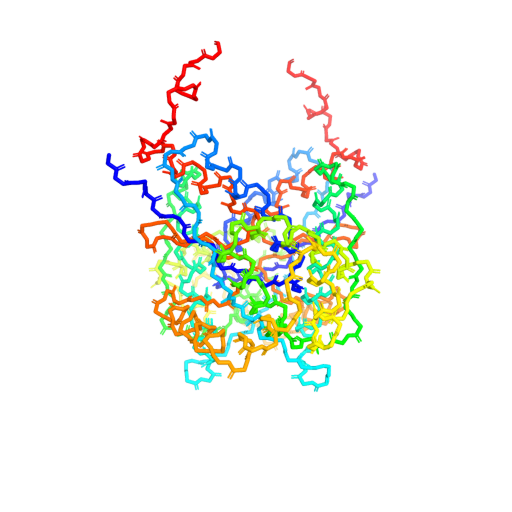-15 -2.688 1 98.44 40 PHE B O 1
ATOM 2046 N N . GLN B 1 41 ? -5.934 -16.328 -1.469 1 95.44 41 GLN B N 1
ATOM 2047 C CA . GLN B 1 41 ? -7.109 -15.625 -1.971 1 95.44 41 GLN B CA 1
ATOM 2048 C C . GLN B 1 41 ? -7.352 -14.336 -1.192 1 95.44 41 GLN B C 1
ATOM 2050 O O . GLN B 1 41 ? -7.578 -14.367 0.019 1 95.44 41 GLN B O 1
ATOM 2055 N N . LEU B 1 42 ? -7.32 -13.258 -1.91 1 91.44 42 LEU B N 1
ATOM 2056 C CA . LEU B 1 42 ? -7.648 -11.969 -1.319 1 91.44 42 LEU B CA 1
ATOM 2057 C C . LEU B 1 42 ? -9.086 -11.953 -0.807 1 91.44 42 LEU B C 1
ATOM 2059 O O . LEU B 1 42 ? -9.992 -12.438 -1.483 1 91.44 42 LEU B O 1
ATOM 2063 N N . ARG B 1 43 ? -9.219 -11.445 0.35 1 81.5 43 ARG B N 1
ATOM 2064 C CA . ARG B 1 43 ? -10.539 -11.359 0.953 1 81.5 43 ARG B CA 1
ATOM 2065 C C . ARG B 1 43 ? -11.188 -10.008 0.655 1 81.5 43 ARG B C 1
ATOM 2067 O O . ARG B 1 43 ? -10.781 -8.984 1.203 1 81.5 43 ARG B O 1
ATOM 2074 N N . ILE B 1 44 ? -12.047 -10.023 -0.251 1 71.38 44 ILE B N 1
ATOM 2075 C CA . ILE B 1 44 ? -12.773 -8.812 -0.627 1 71.38 44 ILE B CA 1
ATOM 2076 C C . ILE B 1 44 ? -14.25 -8.961 -0.254 1 71.38 44 ILE B C 1
ATOM 2078 O O . ILE B 1 44 ? -14.836 -10.031 -0.439 1 71.38 44 ILE B O 1
ATOM 2082 N N . LYS B 1 45 ? -14.656 -8.047 0.484 1 63.62 45 LYS B N 1
ATOM 2083 C CA . LYS B 1 45 ? -16.078 -8.062 0.82 1 63.62 45 LYS B CA 1
ATOM 2084 C C . LYS B 1 45 ? -16.922 -7.512 -0.329 1 63.62 45 LYS B C 1
ATOM 2086 O O . LYS B 1 45 ? -16.453 -6.684 -1.108 1 63.62 45 LYS B O 1
ATOM 2091 N N . GLY B 1 46 ? -18.062 -8.102 -0.549 1 58.22 46 GLY B N 1
ATOM 2092 C CA . GLY B 1 46 ? -18.953 -7.73 -1.629 1 58.22 46 GLY B CA 1
ATOM 2093 C C . GLY B 1 46 ? -19.453 -6.301 -1.524 1 58.22 46 GLY B C 1
ATOM 2094 O O . GLY B 1 46 ? -19.328 -5.668 -0.472 1 58.22 46 GLY B O 1
ATOM 2095 N N . SER B 1 47 ? -19.875 -5.895 -2.688 1 53.28 47 SER B N 1
ATOM 2096 C CA . SER B 1 47 ? -20.531 -4.59 -2.752 1 53.28 47 SER B CA 1
ATOM 2097 C C . SER B 1 47 ? -21.719 -4.516 -1.791 1 53.28 47 SER B C 1
ATOM 2099 O O . SER B 1 47 ? -22.438 -5.5 -1.606 1 53.28 47 SER B O 1
ATOM 2101 N N . GLY B 1 48 ? -21.781 -3.408 -1.011 1 52.69 48 GLY B N 1
ATOM 2102 C CA . GLY B 1 48 ? -22.797 -3.236 0.007 1 52.69 48 GLY B CA 1
ATOM 2103 C C . GLY B 1 48 ? -22.344 -3.654 1.392 1 52.69 48 GLY B C 1
ATOM 2104 O O . GLY B 1 48 ? -22.938 -3.252 2.395 1 52.69 48 GLY B O 1
ATOM 2105 N N . GLN B 1 49 ? -21.359 -4.629 1.281 1 65.56 49 GLN B N 1
ATOM 2106 C CA . GLN B 1 49 ? -20.797 -5.039 2.566 1 65.56 49 GLN B CA 1
ATOM 2107 C C . GLN B 1 49 ? -19.469 -4.348 2.84 1 65.56 49 GLN B C 1
ATOM 2109 O O . GLN B 1 49 ? -18.875 -4.523 3.908 1 65.56 49 GLN B O 1
ATOM 2114 N N . ARG B 1 50 ? -19.297 -3.479 1.762 1 68.25 50 ARG B N 1
ATOM 2115 C CA . ARG B 1 50 ? -18.031 -2.762 1.848 1 68.25 50 ARG B CA 1
ATOM 2116 C C . ARG B 1 50 ? -18.234 -1.355 2.404 1 68.25 50 ARG B C 1
ATOM 2118 O O . ARG B 1 50 ? -19.266 -0.726 2.154 1 68.25 50 ARG B O 1
ATOM 2125 N N . SER B 1 51 ? -17.312 -1.041 3.143 1 80.69 51 SER B N 1
ATOM 2126 C CA . SER B 1 51 ? -17.266 0.375 3.492 1 80.69 51 SER B CA 1
ATOM 2127 C C . SER B 1 51 ? -16.969 1.238 2.275 1 80.69 51 SER B C 1
ATOM 2129 O O . SER B 1 51 ? -16.438 0.746 1.275 1 80.69 51 SER B O 1
ATOM 2131 N N . VAL B 1 52 ? -17.453 2.41 2.234 1 86.81 52 VAL B N 1
ATOM 2132 C CA . VAL B 1 52 ? -17.156 3.354 1.158 1 86.81 52 VAL B CA 1
ATOM 2133 C C . VAL B 1 52 ? -15.656 3.477 0.967 1 86.81 52 VAL B C 1
ATOM 2135 O O . VAL B 1 52 ? -15.172 3.609 -0.161 1 86.81 52 VAL B O 1
ATOM 2138 N N . TYR B 1 53 ? -14.914 3.336 2.008 1 89.38 53 TYR B N 1
ATOM 2139 C CA . TYR B 1 53 ? -13.461 3.453 1.956 1 89.38 53 TYR B CA 1
ATOM 2140 C C . TYR B 1 53 ? -12.844 2.271 1.214 1 89.38 53 TYR B C 1
ATOM 2142 O O . TYR B 1 53 ? -11.867 2.434 0.478 1 89.38 53 TYR B O 1
ATOM 2150 N N . SER B 1 54 ? -13.398 1.106 1.43 1 88.25 54 SER B N 1
ATOM 2151 C CA . SER B 1 54 ? -12.953 -0.063 0.682 1 88.25 54 SER B CA 1
ATOM 2152 C C . SER B 1 54 ? -13.18 0.116 -0.815 1 88.25 54 SER B C 1
ATOM 2154 O O . SER B 1 54 ? -12.352 -0.287 -1.629 1 88.25 54 SER B O 1
ATOM 2156 N N . GLU B 1 55 ? -14.289 0.73 -1.126 1 89.25 55 GLU B N 1
ATOM 2157 C CA . GLU B 1 55 ? -14.594 1.003 -2.527 1 89.25 55 GLU B CA 1
ATOM 2158 C C . GLU B 1 55 ? -13.609 2.01 -3.119 1 89.25 55 GLU B C 1
ATOM 2160 O O . GLU B 1 55 ? -13.141 1.839 -4.246 1 89.25 55 GLU B O 1
ATOM 2165 N N . TYR B 1 56 ? -13.297 3.09 -2.379 1 93.5 56 TYR B N 1
ATOM 2166 C CA . TYR B 1 56 ? -12.305 4.062 -2.811 1 93.5 56 TYR B CA 1
ATOM 2167 C C . TYR B 1 56 ? -10.961 3.391 -3.08 1 93.5 56 TYR B C 1
ATOM 2169 O O . TYR B 1 56 ? -10.312 3.662 -4.094 1 93.5 56 TYR B O 1
ATOM 2177 N N . LYS B 1 57 ? -10.609 2.486 -2.184 1 93.5 57 LYS B N 1
ATOM 2178 C CA . LYS B 1 57 ? -9.32 1.809 -2.285 1 93.5 57 LYS B CA 1
ATOM 2179 C C . LYS B 1 57 ? -9.258 0.928 -3.529 1 93.5 57 LYS B C 1
ATOM 2181 O O . LYS B 1 57 ? -8.242 0.9 -4.227 1 93.5 57 LYS B O 1
ATOM 2186 N N . VAL B 1 58 ? -10.305 0.182 -3.783 1 91.94 58 VAL B N 1
ATOM 2187 C CA . VAL B 1 58 ? -10.352 -0.681 -4.961 1 91.94 58 VAL B CA 1
ATOM 2188 C C . VAL B 1 58 ? -10.234 0.164 -6.227 1 91.94 58 VAL B C 1
ATOM 2190 O O . VAL B 1 58 ? -9.445 -0.15 -7.121 1 91.94 58 VAL B O 1
ATOM 2193 N N . LYS B 1 59 ? -11.016 1.219 -6.273 1 93.19 59 LYS B N 1
ATOM 2194 C CA . LYS B 1 59 ? -10.961 2.125 -7.418 1 93.19 59 LYS B CA 1
ATOM 2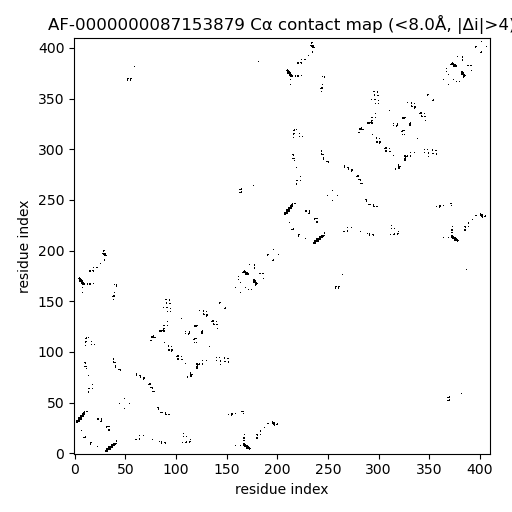195 C C . LYS B 1 59 ? -9.555 2.672 -7.621 1 93.19 59 LYS B C 1
ATOM 2197 O O . LYS B 1 59 ? -9.031 2.672 -8.742 1 93.19 59 LYS B O 1
ATOM 2202 N N . TYR B 1 60 ? -8.945 3.07 -6.547 1 96.69 60 TYR B N 1
ATOM 2203 C CA . TYR B 1 60 ? -7.578 3.584 -6.621 1 96.69 60 TYR B CA 1
ATOM 2204 C C . TYR B 1 60 ? -6.621 2.516 -7.137 1 96.69 60 TYR B C 1
ATOM 2206 O O . TYR B 1 60 ? -5.758 2.799 -7.969 1 96.69 60 TYR B O 1
ATOM 2214 N N . SER B 1 61 ? -6.762 1.317 -6.613 1 95.94 61 SER B N 1
ATOM 2215 C CA . SER B 1 61 ? -5.82 0.247 -6.926 1 95.94 61 SER B CA 1
ATOM 2216 C C . SER B 1 61 ? -5.812 -0.066 -8.422 1 95.94 61 SER B C 1
ATOM 2218 O O . SER B 1 61 ? -4.75 -0.266 -9.008 1 95.94 61 SER B O 1
ATOM 2220 N N . TYR B 1 62 ? -6.961 -0.049 -9.008 1 96 62 TYR B N 1
ATOM 2221 C CA . TYR B 1 62 ? -7.023 -0.328 -10.438 1 96 62 TYR B CA 1
ATOM 2222 C C . TYR B 1 62 ? -6.449 0.83 -11.25 1 96 62 TYR B C 1
ATOM 2224 O O . TYR B 1 62 ? -5.707 0.618 -12.211 1 96 62 TYR B O 1
ATOM 2232 N N . MET B 1 63 ? -6.777 2.021 -10.891 1 96.38 63 MET B N 1
ATOM 2233 C CA . MET B 1 63 ? -6.203 3.186 -11.562 1 96.38 63 MET B CA 1
ATOM 2234 C C . MET B 1 63 ? -4.684 3.188 -11.445 1 96.38 63 MET B C 1
ATOM 2236 O O . MET B 1 63 ? -3.979 3.367 -12.438 1 96.38 63 MET B O 1
ATOM 2240 N N . ASP B 1 64 ? -4.203 2.955 -10.266 1 97.69 64 ASP B N 1
ATOM 2241 C CA . ASP B 1 64 ? -2.771 2.994 -9.992 1 97.69 64 ASP B CA 1
ATOM 2242 C C . ASP B 1 64 ? -2.043 1.861 -10.711 1 97.69 64 ASP B C 1
ATOM 2244 O O . ASP B 1 64 ? -0.929 2.047 -11.203 1 97.69 64 ASP B O 1
ATOM 2248 N N . ALA B 1 65 ? -2.637 0.687 -10.711 1 97.81 65 ALA B N 1
ATOM 2249 C CA . ALA B 1 65 ? -2.029 -0.437 -11.422 1 97.81 65 ALA B CA 1
ATOM 2250 C C . ALA B 1 65 ? -1.903 -0.139 -12.914 1 97.81 65 ALA B C 1
ATOM 2252 O O . ALA B 1 65 ? -0.866 -0.412 -13.523 1 97.81 65 ALA B O 1
ATOM 2253 N N . ARG B 1 66 ? -2.967 0.457 -13.508 1 97.25 66 ARG B N 1
ATOM 2254 C CA . ARG B 1 66 ? -2.922 0.835 -14.914 1 97.25 66 ARG B CA 1
ATOM 2255 C C . ARG B 1 66 ? -1.837 1.877 -15.172 1 97.25 66 ARG B C 1
ATOM 2257 O O . ARG B 1 66 ? -1.066 1.759 -16.125 1 97.25 66 ARG B O 1
ATOM 2264 N N . ARG B 1 67 ? -1.771 2.83 -14.297 1 96.38 67 ARG B N 1
ATOM 2265 C CA . ARG B 1 67 ? -0.769 3.885 -14.398 1 96.38 67 ARG B CA 1
ATOM 2266 C C . ARG B 1 67 ? 0.642 3.309 -14.328 1 96.38 67 ARG B C 1
ATOM 2268 O O . ARG B 1 67 ? 1.508 3.678 -15.125 1 96.38 67 ARG B O 1
ATOM 2275 N N . THR B 1 68 ? 0.832 2.398 -13.414 1 96.38 68 THR B N 1
ATOM 2276 C CA . THR B 1 68 ? 2.129 1.762 -13.227 1 96.38 68 THR B CA 1
ATOM 2277 C C . THR B 1 68 ? 2.508 0.929 -14.445 1 96.38 68 THR B C 1
ATOM 2279 O O . THR B 1 68 ? 3.637 1.012 -14.938 1 96.38 68 THR B O 1
ATOM 2282 N N . ALA B 1 69 ? 1.548 0.179 -14.938 1 96.94 69 ALA B N 1
ATOM 2283 C CA . ALA B 1 69 ? 1.789 -0.624 -16.125 1 96.94 69 ALA B CA 1
ATOM 2284 C C . ALA B 1 69 ? 2.176 0.258 -17.312 1 96.94 69 ALA B C 1
ATOM 2286 O O . ALA B 1 69 ? 3.121 -0.053 -18.047 1 96.94 69 ALA B O 1
ATOM 2287 N N . ASN B 1 70 ? 1.505 1.381 -17.469 1 94.94 70 ASN B N 1
ATOM 2288 C CA . ASN B 1 70 ? 1.766 2.311 -18.562 1 94.94 70 ASN B CA 1
ATOM 2289 C C . ASN B 1 70 ? 3.15 2.939 -18.453 1 94.94 70 ASN B C 1
ATOM 2291 O O . ASN B 1 70 ? 3.875 3.047 -19.438 1 94.94 70 ASN B O 1
ATOM 2295 N N . GLU B 1 71 ? 3.527 3.293 -17.281 1 93.31 71 GLU B N 1
ATOM 2296 C CA . GLU B 1 71 ? 4.82 3.932 -17.062 1 93.31 71 GLU B CA 1
ATOM 2297 C C . GLU B 1 71 ? 5.969 2.973 -17.375 1 93.31 71 GLU B C 1
ATOM 2299 O O . GLU B 1 71 ? 7.039 3.396 -17.812 1 93.31 71 GLU B O 1
ATOM 2304 N N . ARG B 1 72 ? 5.734 1.714 -17.141 1 94.06 72 ARG B N 1
ATOM 2305 C CA . ARG B 1 72 ? 6.746 0.693 -17.391 1 94.06 72 ARG B CA 1
ATOM 2306 C C . ARG B 1 72 ? 6.758 0.283 -18.859 1 94.06 72 ARG B C 1
ATOM 2308 O O . ARG B 1 72 ? 7.629 -0.473 -19.281 1 94.06 72 ARG B O 1
ATOM 2315 N N . GLY B 1 73 ? 5.742 0.732 -19.547 1 92.81 73 GLY B N 1
ATOM 2316 C CA . GLY B 1 73 ? 5.617 0.343 -20.938 1 92.81 73 GLY B CA 1
ATOM 2317 C C . GLY B 1 73 ? 5.004 -1.033 -21.125 1 92.81 73 GLY B C 1
ATOM 2318 O O . GLY B 1 73 ? 5.141 -1.643 -22.188 1 92.81 73 GLY B O 1
ATOM 2319 N N . ASP B 1 74 ? 4.375 -1.427 -20.016 1 89.06 74 ASP B N 1
ATOM 2320 C CA . ASP B 1 74 ? 3.684 -2.709 -20.125 1 89.06 74 ASP B CA 1
ATOM 2321 C C . ASP B 1 74 ? 2.436 -2.596 -21 1 89.06 74 ASP B C 1
ATOM 2323 O O . ASP B 1 74 ? 1.712 -1.6 -20.922 1 89.06 74 ASP B O 1
ATOM 2327 N N . LYS B 1 75 ? 2.244 -3.201 -21.938 1 88.38 75 LYS B N 1
ATOM 2328 C CA . LYS B 1 75 ? 1.037 -3.201 -22.766 1 88.38 75 LYS B CA 1
ATOM 2329 C C . LYS B 1 75 ? -0.043 -4.086 -22.141 1 88.38 75 LYS B C 1
ATOM 2331 O O . LYS B 1 75 ? -0.632 -4.926 -22.828 1 88.38 75 LYS B O 1
ATOM 2336 N N . LYS B 1 76 ? -0.338 -3.811 -20.828 1 95 76 LYS B N 1
ATOM 2337 C CA . LYS B 1 76 ? -1.323 -4.629 -20.125 1 95 76 LYS B CA 1
ATOM 2338 C C . LYS B 1 76 ? -2.697 -3.965 -20.141 1 95 76 LYS B C 1
ATOM 2340 O O . LYS B 1 76 ? -2.812 -2.764 -19.891 1 95 76 LYS B O 1
ATOM 2345 N N . ILE B 1 77 ? -3.672 -4.703 -20.562 1 96.38 77 ILE B N 1
ATOM 2346 C CA . ILE B 1 77 ? -5.059 -4.27 -20.422 1 96.38 77 ILE B CA 1
ATOM 2347 C C . ILE B 1 77 ? -5.602 -4.734 -19.078 1 96.38 77 ILE B C 1
ATOM 2349 O O . ILE B 1 77 ? -5.77 -5.934 -18.844 1 96.38 77 ILE B O 1
ATOM 2353 N N . ILE B 1 78 ? -5.883 -3.795 -18.203 1 97.75 78 ILE B N 1
ATOM 2354 C CA . ILE B 1 78 ? -6.359 -4.102 -16.859 1 97.75 78 ILE B CA 1
ATOM 2355 C C . ILE B 1 78 ? -7.77 -3.543 -16.672 1 97.75 78 ILE B C 1
ATOM 2357 O O . ILE B 1 78 ? -7.938 -2.381 -16.281 1 97.75 78 ILE B O 1
ATOM 2361 N N . ARG B 1 79 ? -8.742 -4.398 -16.859 1 95.38 79 ARG B N 1
ATOM 2362 C CA . ARG B 1 79 ? -10.133 -4 -16.641 1 95.38 79 ARG B CA 1
ATOM 2363 C C . ARG B 1 79 ? -10.578 -4.32 -15.219 1 95.38 79 ARG B C 1
ATOM 2365 O O . ARG B 1 79 ? -10.203 -5.355 -14.664 1 95.38 79 ARG B O 1
ATOM 2372 N N . GLY B 1 80 ? -11.367 -3.451 -14.617 1 88.62 80 GLY B N 1
ATOM 2373 C CA . GLY B 1 80 ? -11.883 -3.648 -13.273 1 88.62 80 GLY B CA 1
ATOM 2374 C C . GLY B 1 80 ? -12.852 -4.812 -13.172 1 88.62 80 GLY B C 1
ATOM 2375 O O . GLY B 1 80 ? -13.492 -5.184 -14.156 1 88.62 80 GLY B O 1
ATOM 2376 N N . PRO B 1 81 ? -12.898 -5.363 -11.992 1 78.75 81 PRO B N 1
ATOM 2377 C CA . PRO B 1 81 ? -13.766 -6.52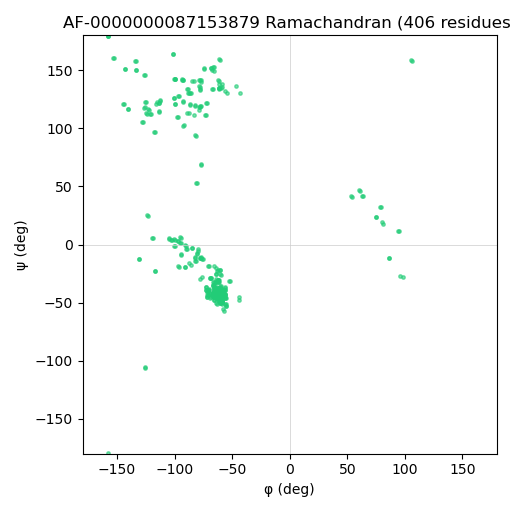7 -11.812 1 78.75 81 PRO B CA 1
ATOM 2378 C C . PRO B 1 81 ? -15.25 -6.172 -11.898 1 78.75 81 PRO B C 1
ATOM 2380 O O . PRO B 1 81 ? -15.648 -5.059 -11.539 1 78.75 81 PRO B O 1
ATOM 2383 N N . LEU B 1 82 ? -15.984 -7.113 -12.305 1 85.19 82 LEU B N 1
ATOM 2384 C CA . LEU B 1 82 ? -17.422 -6.953 -12.453 1 85.19 82 LEU B CA 1
ATOM 2385 C C . LEU B 1 82 ? -18.156 -7.477 -11.219 1 85.19 82 LEU B C 1
ATOM 2387 O O . LEU B 1 82 ? -19.344 -7.176 -11.016 1 85.19 82 LEU B O 1
ATOM 2391 N N . LYS B 1 83 ? -17.5 -8.297 -10.453 1 87.94 83 LYS B N 1
ATOM 2392 C CA . LYS B 1 83 ? -18 -8.906 -9.227 1 87.94 83 LYS B CA 1
ATOM 2393 C C . LYS B 1 83 ? -16.859 -9.352 -8.32 1 87.94 83 LYS B C 1
ATOM 2395 O O . LYS B 1 83 ? -15.688 -9.125 -8.633 1 87.94 83 LYS B O 1
ATOM 2400 N N . ILE B 1 84 ? -17.297 -9.875 -7.23 1 87.44 84 ILE B N 1
ATOM 2401 C CA . ILE B 1 84 ? -16.312 -10.484 -6.348 1 87.44 84 ILE B CA 1
ATOM 2402 C C . ILE B 1 84 ? -16.062 -11.938 -6.758 1 87.44 84 ILE B C 1
ATOM 2404 O O . ILE B 1 84 ? -16.984 -12.758 -6.711 1 87.44 84 ILE B O 1
ATOM 2408 N N . TYR B 1 85 ? -14.867 -12.242 -7.07 1 93.06 85 TYR B N 1
ATOM 2409 C CA . TYR B 1 85 ? -14.547 -13.555 -7.617 1 93.06 85 TYR B CA 1
ATOM 2410 C C . TYR B 1 85 ? -13.961 -14.461 -6.539 1 93.06 85 TYR B C 1
ATOM 2412 O O . TYR B 1 85 ? -13.031 -14.078 -5.832 1 93.06 85 TYR B O 1
ATOM 2420 N N . ASP B 1 86 ? -14.578 -15.602 -6.406 1 95.44 86 ASP B N 1
ATOM 2421 C CA . ASP B 1 86 ? -13.883 -16.688 -5.73 1 95.44 86 ASP B CA 1
ATOM 2422 C C . ASP B 1 86 ? -12.789 -17.281 -6.625 1 95.44 86 ASP B C 1
ATOM 2424 O O . ASP B 1 86 ? -13.086 -17.969 -7.602 1 95.44 86 ASP B O 1
ATOM 2428 N N . THR B 1 87 ? -11.57 -17.078 -6.262 1 97.62 87 THR B N 1
ATOM 2429 C CA . THR B 1 87 ? -10.484 -17.406 -7.184 1 97.62 87 THR B CA 1
ATOM 2430 C C . THR B 1 87 ? -9.945 -18.812 -6.914 1 97.62 87 THR B C 1
ATOM 2432 O O . THR B 1 87 ? -8.977 -19.234 -7.539 1 97.62 87 THR B O 1
ATOM 2435 N N . ALA B 1 88 ? -10.555 -19.578 -6.012 1 97.88 88 ALA B N 1
ATOM 2436 C CA . ALA B 1 88 ? -10.047 -20.891 -5.605 1 97.88 88 ALA B CA 1
ATOM 2437 C C . ALA B 1 88 ? -9.875 -21.812 -6.809 1 97.88 88 ALA B C 1
ATOM 2439 O O . ALA B 1 88 ? -8.828 -22.438 -6.969 1 97.88 88 ALA B O 1
ATOM 2440 N N . PRO B 1 89 ? -10.805 -21.875 -7.75 1 98.75 89 PRO B N 1
ATOM 2441 C CA . PRO B 1 89 ? -10.609 -22.75 -8.906 1 98.75 89 PRO B CA 1
ATOM 2442 C C . PRO B 1 89 ? -9.359 -22.406 -9.711 1 98.75 89 PRO B C 1
ATOM 2444 O O . PRO B 1 89 ? -8.625 -23.297 -10.133 1 98.75 89 PRO B O 1
ATOM 2447 N N . ALA B 1 90 ? -9.117 -21.156 -9.906 1 98.88 90 ALA B N 1
ATOM 2448 C CA . ALA B 1 90 ? -7.949 -20.719 -10.664 1 98.88 90 ALA B CA 1
ATOM 2449 C C . ALA B 1 90 ? -6.668 -20.938 -9.867 1 98.88 90 ALA B C 1
ATOM 2451 O O . ALA B 1 90 ? -5.645 -21.344 -10.422 1 98.88 90 ALA B O 1
ATOM 2452 N N . LEU B 1 91 ? -6.723 -20.641 -8.57 1 98.94 91 LEU B N 1
ATOM 2453 C CA . LEU B 1 91 ? -5.555 -20.812 -7.711 1 98.94 91 LEU B CA 1
ATOM 2454 C C . LEU B 1 91 ? -5.164 -22.281 -7.625 1 98.94 91 LEU B C 1
ATOM 2456 O O . LEU B 1 91 ? -3.979 -22.625 -7.707 1 98.94 91 LEU B O 1
ATOM 2460 N N . ILE B 1 92 ? -6.125 -23.141 -7.449 1 98.94 92 ILE B N 1
ATOM 2461 C CA . ILE B 1 92 ? -5.855 -24.562 -7.441 1 98.94 92 ILE B CA 1
ATOM 2462 C C . ILE B 1 92 ? -5.371 -25.016 -8.82 1 98.94 92 ILE B C 1
ATOM 2464 O O . ILE B 1 92 ? -4.504 -25.875 -8.93 1 98.94 92 ILE B O 1
ATOM 2468 N N . GLY B 1 93 ? -5.887 -24.375 -9.883 1 98.94 93 GLY B N 1
ATOM 2469 C CA . GLY B 1 93 ? -5.332 -24.594 -11.211 1 98.94 93 GLY B CA 1
ATOM 2470 C C . GLY B 1 93 ? -3.852 -24.266 -11.297 1 98.94 93 GLY B C 1
ATOM 2471 O O . GLY B 1 93 ? -3.1 -24.953 -12 1 98.94 93 GLY B O 1
ATOM 2472 N N . GLY B 1 94 ? -3.445 -23.203 -10.625 1 98.94 94 GLY B N 1
ATOM 2473 C CA . GLY B 1 94 ? -2.029 -22.875 -10.547 1 98.94 94 GLY B CA 1
ATOM 2474 C C . GLY B 1 94 ? -1.202 -23.969 -9.891 1 98.94 94 GLY B C 1
ATOM 2475 O O . GLY B 1 94 ? -0.125 -24.312 -10.383 1 98.94 94 GLY B O 1
ATOM 2476 N N . LEU B 1 95 ? -1.685 -24.484 -8.789 1 98.88 95 LEU B N 1
ATOM 2477 C CA . LEU B 1 95 ? -1.02 -25.609 -8.125 1 98.88 95 LEU B CA 1
ATOM 2478 C C . LEU B 1 95 ? -0.922 -26.797 -9.062 1 98.88 95 LEU B C 1
ATOM 2480 O O . LEU B 1 95 ? 0.111 -27.469 -9.117 1 98.88 95 LEU B O 1
ATOM 2484 N N . PHE B 1 96 ? -1.969 -27.078 -9.758 1 98.88 96 PHE B N 1
ATOM 2485 C CA . PHE B 1 96 ? -2.008 -28.172 -10.719 1 98.88 96 PHE B CA 1
ATOM 2486 C C . PHE B 1 96 ? -0.957 -27.984 -11.805 1 98.88 96 PHE B C 1
ATOM 2488 O O . PHE B 1 96 ? -0.199 -28.906 -12.117 1 98.88 96 PHE B O 1
ATOM 2495 N N . ALA B 1 97 ? -0.911 -26.797 -12.383 1 98.88 97 ALA B N 1
ATOM 2496 C CA . ALA B 1 97 ? 0.061 -26.469 -13.422 1 98.88 97 ALA B CA 1
ATOM 2497 C C . ALA B 1 97 ? 1.488 -26.578 -12.891 1 98.88 97 ALA B C 1
ATOM 2499 O O . ALA B 1 97 ? 2.395 -27 -13.617 1 98.88 97 ALA B O 1
ATOM 2500 N N . GLU B 1 98 ? 1.644 -26.188 -11.68 1 98.56 98 GLU B N 1
ATOM 2501 C CA . GLU B 1 98 ? 2.963 -26.266 -11.062 1 98.56 98 GLU B CA 1
ATOM 2502 C C . GLU B 1 98 ? 3.49 -27.688 -11.039 1 98.56 98 GLU B C 1
ATOM 2504 O O . GLU B 1 98 ? 4.68 -27.922 -11.273 1 98.56 98 GLU B O 1
ATOM 2509 N N . LYS B 1 99 ? 2.629 -28.688 -10.781 1 97.75 99 LYS B N 1
ATOM 2510 C CA . LYS B 1 99 ? 3.012 -30.094 -10.758 1 97.75 99 LYS B CA 1
ATOM 2511 C C . LYS B 1 99 ? 3.564 -30.531 -12.117 1 97.75 99 LYS B C 1
ATOM 2513 O O . LYS B 1 99 ? 4.344 -31.484 -12.195 1 97.75 99 LYS B O 1
ATOM 2518 N N . GLN B 1 100 ? 3.227 -29.828 -13.141 1 97.06 100 GLN B N 1
ATOM 2519 C CA . GLN B 1 100 ? 3.643 -30.156 -14.508 1 97.06 100 GLN B CA 1
ATOM 2520 C C . GLN B 1 100 ? 4.75 -29.219 -14.977 1 97.06 100 GLN B C 1
ATOM 2522 O O . GLN B 1 100 ? 5.102 -29.219 -16.156 1 97.06 100 GLN B O 1
ATOM 2527 N N . GLY B 1 101 ? 5.238 -28.344 -14.094 1 97.69 101 GLY B N 1
ATOM 2528 C CA . GLY B 1 101 ? 6.297 -27.406 -14.43 1 97.69 101 GLY B CA 1
ATOM 2529 C C . GLY B 1 101 ? 5.824 -26.25 -15.289 1 97.69 101 GLY B C 1
ATOM 2530 O O . GLY B 1 101 ? 6.617 -25.641 -16 1 97.69 101 GLY B O 1
ATOM 2531 N N . ARG B 1 102 ? 4.504 -25.922 -15.242 1 98.5 102 ARG B N 1
ATOM 2532 C CA . ARG B 1 102 ? 3.947 -24.953 -16.172 1 98.5 102 ARG B CA 1
ATOM 2533 C C . ARG B 1 102 ? 3.273 -23.812 -15.422 1 98.5 102 ARG B C 1
ATOM 2535 O O . ARG B 1 102 ? 2.367 -23.156 -15.953 1 98.5 102 ARG B O 1
ATOM 2542 N N . LEU B 1 103 ? 3.684 -23.547 -14.18 1 98.81 103 LEU B N 1
ATOM 2543 C CA . LEU B 1 103 ? 3.08 -22.516 -13.336 1 98.81 103 LEU B CA 1
ATOM 2544 C C . LEU B 1 103 ? 3.189 -21.141 -13.992 1 98.81 103 LEU B C 1
ATOM 2546 O O . LEU B 1 103 ? 2.207 -20.406 -14.055 1 98.81 103 LEU B O 1
ATOM 2550 N N . VAL B 1 104 ? 4.348 -20.797 -14.477 1 98.81 104 VAL B N 1
ATOM 2551 C CA . VAL B 1 104 ? 4.598 -19.453 -15 1 98.81 104 VAL B CA 1
ATOM 2552 C C . VAL B 1 104 ? 3.75 -19.219 -16.25 1 98.81 104 VAL B C 1
ATOM 2554 O O . VAL B 1 104 ? 3.074 -18.188 -16.375 1 98.81 104 VAL B O 1
ATOM 2557 N N . GLU B 1 105 ? 3.74 -20.172 -17.188 1 98.69 105 GLU B N 1
ATOM 2558 C CA . GLU B 1 105 ? 2.908 -20.078 -18.375 1 98.69 105 GLU B CA 1
ATOM 2559 C C . GLU B 1 105 ? 1.433 -19.953 -18.016 1 98.69 105 GLU B C 1
ATOM 2561 O O . GLU B 1 105 ? 0.74 -19.062 -18.516 1 98.69 105 GLU B O 1
ATOM 2566 N N . TYR B 1 106 ? 0.991 -20.828 -17.156 1 98.88 106 TYR B N 1
ATOM 2567 C CA . TYR B 1 106 ? -0.392 -20.828 -16.688 1 98.88 106 TYR B CA 1
ATOM 2568 C C . TYR B 1 106 ? -0.765 -19.484 -16.094 1 98.88 106 TYR B C 1
ATOM 2570 O O . TYR B 1 106 ? -1.769 -18.875 -16.484 1 98.88 106 TYR B O 1
ATOM 2578 N N . SER B 1 107 ? 0.02 -19 -15.164 1 98.94 107 SER B N 1
ATOM 2579 C CA . SER B 1 107 ? -0.298 -17.781 -14.414 1 98.94 107 SER B CA 1
ATOM 2580 C C . SER B 1 107 ? -0.314 -16.562 -15.312 1 98.94 107 SER B C 1
ATOM 2582 O O . SER B 1 107 ? -1.2 -15.711 -15.203 1 98.94 107 SER B O 1
ATOM 2584 N N . ARG B 1 108 ? 0.649 -16.484 -16.234 1 98.62 108 ARG B N 1
ATOM 2585 C CA . ARG B 1 108 ? 0.68 -15.367 -17.188 1 98.62 108 ARG B CA 1
ATOM 2586 C C . ARG B 1 108 ? -0.634 -15.266 -17.953 1 98.62 108 ARG B C 1
ATOM 2588 O O . ARG B 1 108 ? -1.215 -14.188 -18.062 1 98.62 108 ARG B O 1
ATOM 2595 N N . LEU B 1 109 ? -1.043 -16.375 -18.391 1 98.81 109 LEU B N 1
ATOM 2596 C CA . LEU B 1 109 ? -2.238 -16.391 -19.219 1 98.81 109 LEU B CA 1
ATOM 2597 C C . LEU B 1 109 ? -3.49 -16.141 -18.391 1 98.81 109 LEU B C 1
ATOM 2599 O O . LEU B 1 109 ? -4.414 -15.461 -18.844 1 98.81 109 LEU B O 1
ATOM 2603 N N . VAL B 1 110 ? -3.555 -16.703 -17.188 1 98.88 110 VAL B N 1
ATOM 2604 C CA . VAL B 1 110 ? -4.703 -16.453 -16.312 1 98.88 110 VAL B CA 1
ATOM 2605 C C . VAL B 1 110 ? -4.824 -14.961 -16.031 1 98.88 110 VAL B C 1
ATOM 2607 O O . VAL B 1 110 ? -5.906 -14.383 -16.156 1 98.88 110 VAL B O 1
ATOM 2610 N N . TYR B 1 111 ? -3.742 -14.32 -15.641 1 98.62 111 TYR B N 1
ATOM 2611 C CA . TYR B 1 111 ? -3.777 -12.883 -15.398 1 98.62 111 TYR B CA 1
ATOM 2612 C C . TYR B 1 111 ? -4.285 -12.133 -16.625 1 98.62 111 TYR B C 1
ATOM 2614 O O . TYR B 1 111 ? -5.223 -11.336 -16.531 1 98.62 111 TYR B O 1
ATOM 2622 N N . GLU B 1 112 ? -3.672 -12.438 -17.719 1 98.31 112 GLU B N 1
ATOM 2623 C CA . GLU B 1 112 ? -3.986 -11.719 -18.953 1 98.31 112 GLU B CA 1
ATOM 2624 C C . GLU B 1 112 ? -5.461 -11.859 -19.312 1 98.31 112 GLU B C 1
ATOM 2626 O O . GLU B 1 112 ? -6.145 -10.859 -19.547 1 98.31 112 GLU B O 1
ATOM 2631 N N . LEU B 1 113 ? -5.91 -13.008 -19.328 1 98.5 113 LEU B N 1
ATOM 2632 C CA . LEU B 1 113 ? -7.277 -13.281 -19.75 1 98.5 113 LEU B CA 1
ATOM 2633 C C . LEU B 1 113 ? -8.281 -12.781 -18.719 1 98.5 113 LEU B C 1
ATOM 2635 O O . LEU B 1 113 ? -9.352 -12.281 -19.078 1 98.5 113 LEU B O 1
ATOM 2639 N N . PHE B 1 114 ? -8.016 -12.922 -17.469 1 98.44 114 PHE B N 1
ATOM 2640 C CA . PHE B 1 114 ? -8.922 -12.438 -16.438 1 98.44 114 PHE B CA 1
ATOM 2641 C C . PHE B 1 114 ? -9.117 -10.93 -16.547 1 98.44 114 PHE B C 1
ATOM 2643 O O . PHE B 1 114 ? -10.258 -10.453 -16.578 1 98.44 114 PHE B O 1
ATOM 2650 N N . PHE B 1 115 ? -8.016 -10.219 -16.672 1 98.25 115 PHE B N 1
ATOM 2651 C CA . PHE B 1 115 ? -8.109 -8.758 -16.625 1 98.25 115 PHE B CA 1
ATOM 2652 C C . PHE B 1 115 ? -8.664 -8.219 -17.938 1 98.25 115 PHE B C 1
ATOM 2654 O O . PHE B 1 115 ? -9.086 -7.062 -18.016 1 98.25 115 PHE B O 1
ATOM 2661 N N . ARG B 1 116 ? -8.719 -9.078 -18.969 1 97.69 116 ARG B N 1
ATOM 2662 C CA . ARG B 1 116 ? -9.422 -8.734 -20.203 1 97.69 116 ARG B CA 1
ATOM 2663 C C . ARG B 1 116 ? -10.883 -9.172 -20.141 1 97.69 116 ARG B 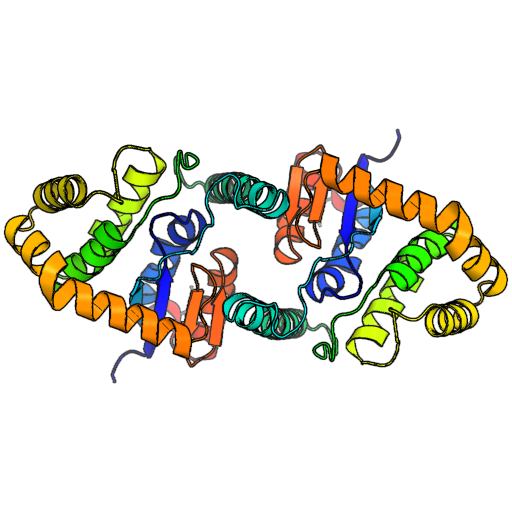C 1
ATOM 2665 O O . ARG B 1 116 ? -11.633 -8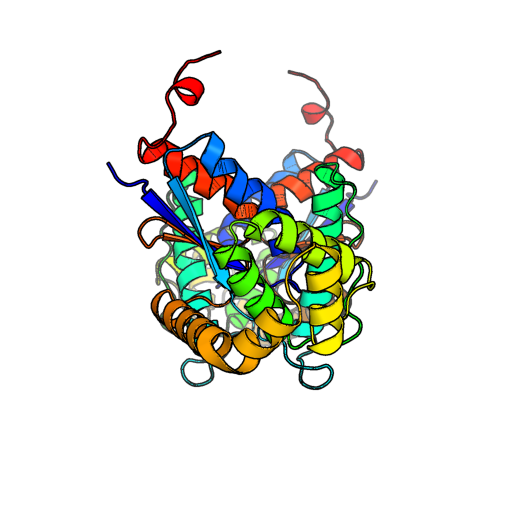.984 -21.094 1 97.69 116 ARG B O 1
ATOM 2672 N N . ARG B 1 117 ? -11.281 -9.797 -19.047 1 97.44 117 ARG B N 1
ATOM 2673 C CA . ARG B 1 117 ? -12.625 -10.312 -18.812 1 97.44 117 ARG B CA 1
ATOM 2674 C C . ARG B 1 117 ? -12.969 -11.414 -19.812 1 97.44 117 ARG B C 1
ATOM 2676 O O . ARG B 1 117 ? -14.094 -11.484 -20.297 1 97.44 117 ARG B O 1
ATOM 2683 N N . GLU B 1 118 ? -11.969 -12.234 -20.016 1 97.94 118 GLU B N 1
ATOM 2684 C CA . GLU B 1 118 ? -12.125 -13.305 -21 1 97.94 118 GLU B CA 1
ATOM 2685 C C . GLU B 1 118 ? -11.977 -14.672 -20.359 1 97.94 118 GLU B C 1
ATOM 2687 O O . GLU B 1 118 ? -11.938 -15.695 -21.047 1 97.94 118 GLU B O 1
ATOM 2692 N N . LEU B 1 119 ? -11.852 -14.742 -19.109 1 98.38 119 LEU B N 1
ATOM 2693 C CA . LEU B 1 119 ? -11.75 -15.992 -18.375 1 98.38 119 LEU B CA 1
ATOM 2694 C C . LEU B 1 119 ? -12.453 -15.898 -17.031 1 98.38 119 LEU B C 1
ATOM 2696 O O . LEU B 1 119 ? -12.141 -15.016 -16.219 1 98.38 119 LEU B O 1
ATOM 2700 N N . ALA B 1 120 ? -13.445 -16.781 -16.812 1 98 120 ALA B N 1
ATOM 2701 C CA . ALA B 1 120 ? -14.148 -16.875 -15.539 1 98 120 ALA B CA 1
ATOM 2702 C C . ALA B 1 120 ? -13.352 -17.703 -14.531 1 98 120 ALA B C 1
ATOM 2704 O O . ALA B 1 120 ? -13.586 -18.906 -14.391 1 98 120 ALA B O 1
ATO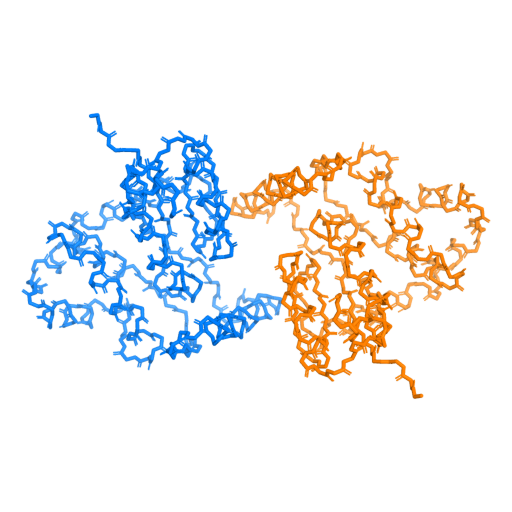M 2705 N N . ILE B 1 121 ? -12.562 -17.047 -13.734 1 98.12 121 ILE B N 1
ATOM 2706 C CA . ILE B 1 121 ? -11.586 -17.719 -12.906 1 98.12 121 ILE B CA 1
ATOM 2707 C C . ILE B 1 121 ? -12.281 -18.359 -11.703 1 98.12 121 ILE B C 1
ATOM 2709 O O . ILE B 1 121 ? -11.672 -19.141 -10.969 1 98.12 121 ILE B O 1
ATOM 2713 N N . ASP B 1 122 ? -13.57 -18.016 -11.477 1 97.62 122 ASP B N 1
ATOM 2714 C CA . ASP B 1 122 ? -14.312 -18.547 -10.336 1 97.62 122 ASP B CA 1
ATOM 2715 C C . ASP B 1 122 ? -15.117 -19.781 -10.734 1 97.62 122 ASP B C 1
ATOM 2717 O O . ASP B 1 122 ? -15.789 -20.391 -9.898 1 97.62 122 ASP B O 1
ATOM 2721 N N . GLU B 1 123 ? -15.016 -20.188 -11.977 1 98.44 123 GLU B N 1
ATOM 2722 C CA . GLU B 1 123 ? -15.805 -21.312 -12.469 1 98.44 123 GLU B CA 1
ATOM 2723 C C . GLU B 1 123 ? -14.906 -22.5 -12.812 1 98.44 123 GLU B C 1
ATOM 2725 O O . GLU B 1 123 ? -14.07 -22.422 -13.719 1 98.44 123 GLU B O 1
ATOM 2730 N N . ALA B 1 124 ? -15.156 -23.609 -12.188 1 98.44 124 ALA B N 1
ATOM 2731 C CA . ALA B 1 124 ? -14.367 -24.812 -12.406 1 98.44 124 ALA B CA 1
ATOM 2732 C C . ALA B 1 124 ? -14.445 -25.25 -13.867 1 98.44 124 ALA B C 1
ATOM 2734 O O . ALA B 1 124 ? -13.438 -25.688 -14.445 1 98.44 124 ALA B O 1
ATOM 2735 N N . ASP B 1 125 ? -15.633 -25.094 -14.477 1 98.75 125 ASP B N 1
ATOM 2736 C CA . ASP B 1 125 ? -15.805 -25.5 -15.875 1 98.75 125 ASP B CA 1
ATOM 2737 C C . ASP B 1 125 ? -14.953 -24.641 -16.797 1 98.75 125 ASP B C 1
ATOM 2739 O O . ASP B 1 125 ? -14.328 -25.156 -17.734 1 98.75 125 ASP B O 1
ATOM 2743 N N . ALA B 1 126 ? -14.969 -23.391 -16.578 1 98.81 126 ALA B N 1
ATOM 2744 C CA . ALA B 1 126 ? -14.172 -22.469 -17.375 1 98.81 126 ALA B CA 1
ATOM 2745 C C . ALA B 1 126 ? -12.68 -22.75 -17.219 1 98.81 126 ALA B C 1
ATOM 2747 O O . ALA B 1 126 ? -11.938 -22.781 -18.203 1 98.81 126 ALA B O 1
ATOM 2748 N N . MET B 1 127 ? -12.297 -22.984 -15.969 1 98.88 127 MET B N 1
ATOM 2749 C CA . MET B 1 127 ? -10.891 -23.281 -15.703 1 98.88 127 MET B CA 1
ATOM 2750 C C . MET B 1 127 ? -10.484 -24.609 -16.344 1 98.88 127 MET B C 1
ATOM 2752 O O . MET B 1 127 ? -9.367 -24.734 -16.844 1 98.88 127 MET B O 1
ATOM 2756 N N . GLN B 1 128 ? -11.383 -25.578 -16.297 1 98.88 128 GLN B N 1
ATOM 2757 C CA . GLN B 1 128 ? -11.102 -26.844 -16.953 1 98.88 128 GLN B CA 1
ATOM 2758 C C . GLN B 1 128 ? -10.844 -26.672 -18.438 1 98.88 128 GLN B C 1
ATOM 2760 O O . GLN B 1 128 ? -9.859 -27.188 -18.984 1 98.88 128 GLN B O 1
ATOM 2765 N N . ARG B 1 129 ? -11.734 -25.953 -19.109 1 98.81 129 ARG B N 1
ATOM 2766 C CA . ARG B 1 129 ? -11.57 -25.688 -20.531 1 98.81 129 ARG B CA 1
ATOM 2767 C C . ARG B 1 129 ? -10.273 -24.938 -20.812 1 98.81 129 ARG B C 1
ATOM 2769 O O . ARG B 1 129 ? -9.578 -25.234 -21.797 1 98.81 129 ARG B O 1
ATOM 2776 N N . PHE B 1 130 ? -9.977 -24 -20.016 1 98.94 130 PHE B N 1
ATOM 2777 C CA . PHE B 1 130 ? -8.75 -23.219 -20.156 1 98.94 130 PHE B CA 1
ATOM 2778 C C . PHE B 1 130 ? -7.523 -24.125 -20.031 1 98.94 130 PHE B C 1
ATOM 2780 O O . PHE B 1 130 ? -6.625 -24.078 -20.875 1 98.94 130 PHE B O 1
ATOM 2787 N N . ILE B 1 131 ? -7.457 -24.953 -18.984 1 98.81 131 ILE B N 1
ATOM 2788 C CA . ILE B 1 131 ? -6.348 -25.859 -18.734 1 98.81 131 ILE B CA 1
ATOM 2789 C C . ILE B 1 131 ? -6.184 -26.828 -19.906 1 98.81 131 ILE B C 1
ATOM 2791 O O . ILE B 1 131 ? -5.066 -27.094 -20.344 1 98.81 131 ILE B O 1
ATOM 2795 N N . GLU B 1 132 ? -7.289 -27.281 -20.469 1 98.81 132 GLU B N 1
ATOM 2796 C CA . GLU B 1 132 ? -7.266 -28.156 -21.641 1 98.81 132 GLU B CA 1
ATOM 2797 C C . GLU B 1 132 ? -6.684 -27.422 -22.844 1 98.81 132 GLU B C 1
ATOM 2799 O O . GLU B 1 132 ? -5.945 -28.016 -23.641 1 98.81 132 GLU B O 1
ATOM 2804 N N . SER B 1 133 ? -7.016 -26.156 -22.969 1 98.69 133 SER B N 1
ATOM 2805 C CA . SER B 1 133 ? -6.504 -25.359 -24.078 1 98.69 133 SER B CA 1
ATOM 2806 C C . SER B 1 133 ? -4.988 -25.219 -24 1 98.69 133 SER B C 1
ATOM 2808 O O . SER B 1 133 ? -4.34 -24.922 -25 1 98.69 133 SER B O 1
ATOM 2810 N N . LEU B 1 134 ? -4.367 -25.422 -22.844 1 98.44 134 LEU B N 1
ATOM 2811 C CA . LEU B 1 134 ? -2.92 -25.344 -22.656 1 98.44 134 LEU B CA 1
ATOM 2812 C C . LEU B 1 134 ? -2.279 -26.719 -22.906 1 98.44 134 LEU B C 1
ATOM 2814 O O . LEU B 1 134 ? -1.061 -26.859 -22.781 1 98.44 134 LEU B O 1
ATOM 2818 N N . GLY B 1 135 ? -3.061 -27.719 -23.156 1 98.44 135 GLY B N 1
ATOM 2819 C CA . GLY B 1 135 ? -2.549 -29.047 -23.453 1 98.44 135 GLY B CA 1
ATOM 2820 C C . GLY B 1 135 ? -2.463 -29.953 -22.234 1 98.44 135 GLY B C 1
ATOM 2821 O O . GLY B 1 135 ? -1.867 -31.031 -22.297 1 98.44 135 GLY B O 1
ATOM 2822 N N . MET B 1 136 ? -3.07 -29.562 -21.109 1 98.62 136 MET B N 1
ATOM 2823 C CA . MET B 1 136 ? -3.09 -30.391 -19.906 1 98.62 136 MET B CA 1
ATOM 2824 C C . MET B 1 136 ? -4.426 -31.109 -19.75 1 98.62 136 MET B C 1
ATOM 2826 O O . MET B 1 136 ? -5.398 -30.766 -20.422 1 98.62 136 MET B O 1
ATOM 2830 N N . SER B 1 137 ? -4.477 -32.062 -18.953 1 98.75 137 SER B N 1
ATOM 2831 C CA . SER B 1 137 ? -5.672 -32.906 -18.812 1 98.75 137 SER B CA 1
ATOM 2832 C C . SER B 1 137 ? -6.73 -32.188 -17.969 1 98.75 137 SER B C 1
ATOM 2834 O O . SER B 1 137 ? -6.531 -31.969 -16.766 1 98.75 137 SER B O 1
ATOM 2836 N N . GLY B 1 138 ? -7.859 -31.953 -18.547 1 98.62 138 GLY B N 1
ATOM 2837 C CA . GLY B 1 138 ? -8.984 -31.391 -17.812 1 98.62 138 GLY B CA 1
ATOM 2838 C C . GLY B 1 138 ? -9.516 -32.312 -16.734 1 98.62 138 GLY B C 1
ATOM 2839 O O . GLY B 1 138 ? -9.883 -31.875 -15.648 1 98.62 138 GLY B O 1
ATOM 2840 N N . ALA B 1 139 ? -9.555 -33.594 -17.109 1 98.56 139 ALA B N 1
ATOM 2841 C CA . ALA B 1 139 ? -10.039 -34.594 -16.156 1 98.56 139 ALA B CA 1
ATOM 2842 C C . ALA B 1 139 ? -9.141 -34.656 -14.93 1 98.56 139 ALA B C 1
ATOM 2844 O O . ALA B 1 139 ? -9.633 -34.75 -13.805 1 98.56 139 ALA B O 1
ATOM 2845 N N . ASP B 1 140 ? -7.82 -34.594 -15.133 1 98.62 140 ASP B N 1
ATOM 2846 C CA . ASP B 1 140 ? -6.879 -34.594 -14.016 1 98.62 140 ASP B CA 1
ATOM 2847 C C . ASP B 1 140 ? -7.008 -33.344 -13.156 1 98.62 140 ASP B C 1
ATOM 2849 O O . ASP B 1 140 ? -6.902 -33.406 -11.93 1 98.62 140 ASP B O 1
ATOM 2853 N N . TYR B 1 141 ? -7.254 -32.281 -13.773 1 98.75 141 TYR B N 1
ATOM 2854 C CA . TYR B 1 141 ? -7.469 -31.047 -13.031 1 98.75 141 TYR B CA 1
ATOM 2855 C C . TYR B 1 141 ? -8.711 -31.156 -12.148 1 98.75 141 TYR B C 1
ATOM 2857 O O . TYR B 1 141 ? -8.672 -30.797 -10.969 1 98.75 141 TYR B O 1
ATOM 2865 N N . ARG B 1 142 ? -9.828 -31.562 -12.75 1 98.62 142 ARG B N 1
ATOM 2866 C CA . ARG B 1 142 ? -11.062 -31.672 -11.977 1 98.62 142 ARG B CA 1
ATOM 2867 C C . ARG B 1 142 ? -10.883 -32.594 -10.781 1 98.62 142 ARG B C 1
ATOM 2869 O O . ARG B 1 142 ? -11.352 -32.312 -9.68 1 98.62 142 ARG B O 1
ATOM 2876 N N . ALA B 1 143 ? -10.203 -33.75 -11.023 1 98.5 143 ALA B N 1
ATOM 2877 C CA . ALA B 1 143 ? -9.914 -34.656 -9.93 1 98.5 143 ALA B CA 1
ATOM 2878 C C . ALA B 1 143 ? -9.047 -34 -8.867 1 98.5 143 ALA B C 1
ATOM 2880 O O . ALA B 1 143 ? -9.289 -34.156 -7.668 1 98.5 143 ALA B O 1
ATOM 2881 N N . TYR B 1 144 ? -8.055 -33.25 -9.359 1 98.62 144 TYR B N 1
ATOM 2882 C CA . TYR B 1 144 ? -7.156 -32.531 -8.469 1 98.62 144 TYR B CA 1
ATOM 2883 C C . TYR B 1 144 ? -7.918 -31.484 -7.656 1 98.62 144 TYR B C 1
ATOM 2885 O O . TYR B 1 144 ? -7.707 -31.344 -6.449 1 98.62 144 TYR B O 1
ATOM 2893 N N . LEU B 1 145 ? -8.836 -30.766 -8.25 1 98.44 145 LEU B N 1
ATOM 2894 C CA . LEU B 1 145 ? -9.641 -29.719 -7.645 1 98.44 145 LEU B CA 1
ATOM 2895 C C . LEU B 1 145 ? -10.461 -30.266 -6.484 1 98.44 145 LEU B C 1
ATOM 2897 O O . LEU B 1 145 ? -10.641 -29.578 -5.469 1 98.44 145 LEU B O 1
ATOM 2901 N N . GLU B 1 146 ? -10.898 -31.438 -6.598 1 95.94 146 GLU B N 1
ATOM 2902 C CA . GLU B 1 146 ? -11.789 -32.031 -5.609 1 95.94 146 GLU B CA 1
ATOM 2903 C C . GLU B 1 146 ? -11.016 -32.844 -4.582 1 95.94 146 GLU B C 1
ATOM 2905 O O . GLU B 1 146 ? -11.586 -33.281 -3.578 1 95.94 146 GLU B O 1
ATOM 2910 N N . GLY B 1 147 ? -9.703 -33.062 -4.793 1 97 147 GLY B N 1
ATOM 2911 C CA . GLY B 1 147 ? -8.898 -33.906 -3.924 1 97 147 GLY B CA 1
ATOM 2912 C C . GLY B 1 147 ? -7.66 -33.188 -3.398 1 97 147 GLY B C 1
ATOM 2913 O O . GLY B 1 147 ? -7.758 -32.281 -2.574 1 97 147 GLY B O 1
ATOM 2914 N N . ASP B 1 148 ? -6.531 -33.594 -3.971 1 98 148 ASP B N 1
ATOM 2915 C CA . ASP B 1 148 ? -5.234 -33.125 -3.484 1 98 148 ASP B CA 1
ATOM 2916 C C . ASP B 1 148 ? -5.102 -31.609 -3.627 1 98 148 ASP B C 1
ATOM 2918 O O . ASP B 1 148 ? -4.453 -30.953 -2.807 1 98 148 ASP B O 1
ATOM 2922 N N . GLY B 1 149 ? -5.723 -31.094 -4.645 1 98.56 149 GLY B N 1
ATOM 2923 C CA . GLY B 1 149 ? -5.637 -29.656 -4.875 1 98.56 149 GLY B CA 1
ATOM 2924 C C . GLY B 1 149 ? -6.297 -28.844 -3.783 1 98.56 149 GLY B C 1
ATOM 2925 O O . GLY B 1 149 ? -5.754 -27.828 -3.354 1 98.56 149 GLY B O 1
ATOM 2926 N N . GLN B 1 150 ? -7.441 -29.344 -3.379 1 97.62 150 GLN B N 1
ATOM 2927 C CA . GLN B 1 150 ? -8.133 -28.672 -2.283 1 97.62 150 GLN B CA 1
ATOM 2928 C C . GLN B 1 150 ? -7.316 -28.734 -0.996 1 97.62 150 GLN B C 1
ATOM 2930 O O . GLN B 1 150 ? -7.207 -27.734 -0.277 1 97.62 150 GLN B O 1
ATOM 2935 N N . ARG B 1 151 ? -6.77 -29.828 -0.735 1 98.06 151 ARG B N 1
ATOM 2936 C CA . ARG B 1 151 ? -5.949 -30.016 0.457 1 98.06 151 ARG B CA 1
ATOM 2937 C C . ARG B 1 151 ? -4.73 -29.094 0.43 1 98.06 151 ARG B C 1
ATOM 2939 O O . ARG B 1 151 ? -4.453 -28.391 1.406 1 98.06 151 ARG B O 1
ATOM 2946 N N . GLU B 1 152 ? -4.023 -29.062 -0.705 1 98.62 152 GLU B N 1
ATOM 2947 C CA . GLU B 1 152 ? -2.816 -28.25 -0.843 1 98.62 152 GLU B CA 1
ATOM 2948 C C . GLU B 1 152 ? -3.145 -26.766 -0.795 1 98.62 152 GLU B C 1
ATOM 2950 O O . GLU B 1 152 ? -2.365 -25.969 -0.269 1 98.62 152 GLU B O 1
ATOM 2955 N N . TYR B 1 153 ? -4.273 -26.469 -1.347 1 98.5 153 TYR B N 1
ATOM 2956 C CA . TYR B 1 153 ? -4.754 -25.094 -1.268 1 98.5 153 TYR B CA 1
ATOM 2957 C C . TYR B 1 153 ? -4.984 -24.672 0.181 1 98.5 153 TYR B C 1
ATOM 2959 O O . TYR B 1 153 ? -4.555 -23.594 0.603 1 98.5 153 TYR B O 1
ATOM 2967 N N . GLN B 1 154 ? -5.605 -25.5 0.969 1 97.44 154 GLN B N 1
ATOM 2968 C CA . GLN B 1 154 ? -5.855 -25.219 2.379 1 97.44 154 GLN B CA 1
ATOM 2969 C C . GLN B 1 154 ? -4.551 -25.141 3.164 1 97.44 154 GLN B C 1
ATOM 2971 O O . GLN B 1 154 ? -4.414 -24.328 4.078 1 97.44 154 GLN B O 1
ATOM 2976 N N . GLU B 1 155 ? -3.672 -25.969 2.803 1 97.94 155 GLU B N 1
ATOM 2977 C CA . GLU B 1 155 ? -2.357 -25.922 3.436 1 97.94 155 GLU B CA 1
ATOM 2978 C C . GLU B 1 155 ? -1.666 -24.578 3.17 1 97.94 155 GLU B C 1
ATOM 2980 O O . GLU B 1 155 ? -1.029 -24.016 4.062 1 97.94 155 GLU B O 1
ATOM 2985 N N . ALA B 1 156 ? -1.773 -24.125 1.946 1 98.12 156 ALA B N 1
ATOM 2986 C CA . ALA B 1 156 ? -1.199 -22.828 1.604 1 98.12 156 ALA B CA 1
ATOM 2987 C C . ALA B 1 156 ? -1.862 -21.703 2.4 1 98.12 156 ALA B C 1
ATOM 2989 O O . ALA B 1 156 ? -1.196 -20.75 2.826 1 98.12 156 ALA B O 1
ATOM 2990 N N . GLN B 1 157 ? -3.164 -21.812 2.619 1 96.25 157 GLN B N 1
ATOM 2991 C CA . GLN B 1 157 ? -3.861 -20.828 3.438 1 96.25 157 GLN B CA 1
ATOM 2992 C C . GLN B 1 157 ? -3.357 -20.859 4.879 1 96.25 157 GLN B C 1
ATOM 2994 O O . GLN B 1 157 ? -3.178 -19.797 5.496 1 96.25 157 GLN B O 1
ATOM 2999 N N . GLN B 1 158 ? -3.115 -22.016 5.363 1 96.75 158 GLN B N 1
ATOM 3000 C CA . GLN B 1 158 ? -2.594 -22.141 6.719 1 96.75 158 GLN B CA 1
ATOM 3001 C C . GLN B 1 158 ? -1.182 -21.578 6.824 1 96.75 158 GLN B C 1
ATOM 3003 O O . GLN B 1 158 ? -0.858 -20.875 7.789 1 96.75 158 GLN B O 1
ATOM 3008 N N . GLU B 1 159 ? -0.415 -21.906 5.824 1 97.88 159 GLU B N 1
ATOM 3009 C CA . GLU B 1 159 ? 0.939 -21.375 5.781 1 97.88 159 GLU B CA 1
ATOM 3010 C C . GLU B 1 159 ? 0.924 -19.844 5.766 1 97.88 159 GLU B C 1
ATOM 3012 O O . GLU B 1 159 ? 1.781 -19.203 6.379 1 97.88 159 GLU B O 1
ATOM 3017 N N . SER B 1 160 ? -0.013 -19.25 5.047 1 97.81 160 SER B N 1
ATOM 3018 C CA . SER B 1 160 ? -0.119 -17.797 4.953 1 97.81 160 SER B CA 1
ATOM 3019 C C . SER B 1 160 ? -0.39 -17.172 6.32 1 97.81 160 SER B C 1
ATOM 3021 O O . SER B 1 160 ? 0.03 -16.047 6.586 1 97.81 160 SER B O 1
ATOM 3023 N N . GLN B 1 161 ? -1.079 -17.891 7.195 1 96.12 161 GLN B N 1
ATOM 3024 C CA . GLN B 1 161 ? -1.321 -17.391 8.547 1 96.12 161 GLN B CA 1
ATOM 3025 C C . GLN B 1 161 ? -0.031 -17.359 9.359 1 96.12 161 GLN B C 1
ATOM 3027 O O . GLN B 1 161 ? 0.23 -16.406 10.086 1 96.12 161 GLN B O 1
ATOM 3032 N N . GLN B 1 162 ? 0.69 -18.406 9.18 1 96.69 162 GLN B N 1
ATOM 3033 C CA . GLN B 1 162 ? 1.971 -18.469 9.875 1 96.69 162 GLN B CA 1
ATOM 3034 C C . GLN B 1 162 ? 2.896 -17.344 9.43 1 96.69 162 GLN B C 1
ATOM 3036 O O . GLN B 1 162 ? 3.6 -16.75 10.242 1 96.69 162 GLN B O 1
ATOM 3041 N N . ASP B 1 163 ? 2.822 -17.047 8.133 1 98.06 163 ASP B N 1
ATOM 3042 C CA . ASP B 1 163 ? 3.646 -15.984 7.562 1 98.06 163 ASP B CA 1
ATOM 3043 C C . ASP B 1 163 ? 2.982 -14.617 7.738 1 98.06 163 ASP B C 1
ATOM 3045 O O . ASP B 1 163 ? 3.525 -13.602 7.312 1 98.06 163 ASP B O 1
ATOM 3049 N N . GLN B 1 164 ? 1.769 -14.625 8.305 1 97.69 164 GLN B N 1
ATOM 3050 C CA . GLN B 1 164 ? 1.009 -13.414 8.609 1 97.69 164 GLN B CA 1
ATOM 3051 C C . GLN B 1 164 ? 0.719 -12.617 7.348 1 97.69 164 GLN B C 1
ATOM 3053 O O . GLN B 1 164 ? 0.915 -11.398 7.316 1 97.69 164 GLN B O 1
ATOM 3058 N N . ILE B 1 165 ? 0.281 -13.289 6.352 1 98.12 165 ILE B N 1
ATOM 3059 C CA . ILE B 1 165 ? -0.066 -12.672 5.074 1 98.12 165 ILE B CA 1
ATOM 3060 C C . ILE B 1 165 ? -1.435 -12.008 5.176 1 98.12 165 ILE B C 1
ATOM 3062 O O . ILE B 1 165 ? -2.371 -12.578 5.738 1 98.12 165 ILE B O 1
ATOM 3066 N N . PHE B 1 166 ? -1.569 -10.773 4.637 1 95.62 166 PHE B N 1
ATOM 3067 C CA . PHE B 1 166 ? -2.814 -10.023 4.758 1 95.62 166 PHE B CA 1
ATOM 3068 C C . PHE B 1 166 ? -3.258 -9.484 3.404 1 95.62 166 PHE B C 1
ATOM 3070 O O . PHE B 1 166 ? -4.387 -9.008 3.26 1 95.62 166 PHE B O 1
ATOM 3077 N N . GLY B 1 167 ? -2.387 -9.539 2.453 1 96.06 167 GLY B N 1
ATOM 3078 C CA . GLY B 1 167 ? -2.607 -9.023 1.111 1 96.06 167 GLY B CA 1
ATOM 3079 C C . GLY B 1 167 ? -1.696 -9.656 0.074 1 96.06 167 GLY B C 1
ATOM 3080 O O . GLY B 1 167 ? -0.902 -10.539 0.395 1 96.06 167 GLY B O 1
ATOM 3081 N N . VAL B 1 168 ? -1.856 -9.219 -1.147 1 97.75 168 VAL B N 1
ATOM 3082 C CA . VAL B 1 168 ? -1.032 -9.758 -2.225 1 97.75 168 VAL B CA 1
ATOM 3083 C C . VAL B 1 168 ? -0.693 -8.648 -3.219 1 97.75 168 VAL B C 1
ATOM 3085 O O . VAL B 1 168 ? -1.445 -7.684 -3.363 1 97.75 168 VAL B O 1
ATOM 3088 N N . PRO B 1 169 ? 0.491 -8.812 -3.863 1 98.56 169 PRO B N 1
ATOM 3089 C CA . PRO B 1 169 ? 1.5 -9.852 -3.625 1 98.56 169 PRO B CA 1
ATOM 3090 C C . PRO B 1 169 ? 2.348 -9.57 -2.387 1 98.56 169 PRO B C 1
ATOM 3092 O O . PRO B 1 169 ? 2.596 -8.414 -2.051 1 98.56 169 PRO B O 1
ATOM 3095 N N . ILE B 1 170 ? 2.65 -10.562 -1.698 1 98.88 170 ILE B N 1
ATOM 3096 C CA . ILE B 1 170 ? 3.66 -10.453 -0.652 1 98.88 170 ILE B CA 1
ATOM 3097 C C . ILE B 1 170 ? 4.746 -11.508 -0.875 1 98.88 170 ILE B C 1
ATOM 3099 O O . ILE B 1 170 ? 4.449 -12.695 -0.988 1 98.88 170 ILE B O 1
ATOM 3103 N N . CYS B 1 171 ? 5.953 -11.094 -1.01 1 98.94 171 CYS B N 1
ATOM 3104 C CA . CYS B 1 171 ? 7.102 -11.992 -1.023 1 98.94 171 CYS B CA 1
ATOM 3105 C C . CYS B 1 171 ? 7.703 -12.133 0.371 1 98.94 171 CYS B C 1
ATOM 3107 O O . CYS B 1 171 ? 7.691 -11.18 1.152 1 98.94 171 CYS B O 1
ATOM 3109 N N . VAL B 1 172 ? 8.125 -13.266 0.702 1 98.88 172 VAL B N 1
ATOM 3110 C CA . VAL B 1 172 ? 8.773 -13.539 1.981 1 98.88 172 VAL B CA 1
ATOM 3111 C C . VAL B 1 172 ? 10.164 -14.125 1.745 1 98.88 172 VAL B C 1
ATOM 3113 O O . VAL B 1 172 ? 10.297 -15.195 1.138 1 98.88 172 VAL B O 1
ATOM 3116 N N . PHE B 1 173 ? 11.211 -13.445 2.154 1 98.62 173 PHE B N 1
ATOM 3117 C CA . PHE B 1 173 ? 12.602 -13.867 2.072 1 98.62 173 PHE B CA 1
ATOM 3118 C C . PHE B 1 173 ? 13.242 -13.898 3.457 1 98.62 173 PHE B C 1
ATOM 3120 O O . PHE B 1 173 ? 13.375 -12.867 4.109 1 98.62 173 PHE B O 1
ATOM 3127 N N . ARG B 1 174 ? 13.562 -15.102 3.912 1 97.5 174 ARG B N 1
ATOM 3128 C CA . ARG B 1 174 ? 14.172 -15.289 5.223 1 97.5 174 ARG B CA 1
ATOM 3129 C C . ARG B 1 174 ? 13.344 -14.617 6.316 1 97.5 174 ARG B C 1
ATOM 3131 O O . ARG B 1 174 ? 13.891 -13.906 7.164 1 97.5 174 ARG B O 1
ATOM 3138 N N . GLY B 1 175 ? 12.039 -14.781 6.176 1 97.12 175 GLY B N 1
ATOM 3139 C CA . GLY B 1 175 ? 11.117 -14.289 7.191 1 97.12 175 GLY B CA 1
ATOM 3140 C C . GLY B 1 175 ? 10.727 -12.836 6.996 1 97.12 175 GLY B C 1
ATOM 3141 O O . GLY B 1 175 ? 9.797 -12.344 7.637 1 97.12 175 GLY B O 1
ATOM 3142 N N . GLU B 1 176 ? 11.43 -12.148 6.113 1 97.62 176 GLU B N 1
ATOM 3143 C CA . GLU B 1 176 ? 11.125 -10.75 5.844 1 97.62 176 GLU B CA 1
ATOM 3144 C C . GLU B 1 176 ? 10.086 -10.609 4.738 1 97.62 176 GLU B C 1
ATOM 3146 O O . GLU B 1 176 ? 10.18 -11.273 3.703 1 97.62 176 GLU B O 1
ATOM 3151 N N . GLN B 1 177 ? 9.07 -9.734 4.98 1 98.75 177 GLN B N 1
ATOM 3152 C CA . GLN B 1 177 ? 7.992 -9.578 4.016 1 98.75 177 GLN B CA 1
ATOM 3153 C C . GLN B 1 177 ? 8.211 -8.336 3.148 1 98.75 177 GLN B C 1
ATOM 3155 O O . GLN B 1 177 ? 8.695 -7.312 3.631 1 98.75 177 GLN B O 1
ATOM 3160 N N . PHE B 1 178 ? 7.859 -8.461 1.908 1 98.75 178 PHE B N 1
ATOM 3161 C CA . PHE B 1 178 ? 7.828 -7.383 0.924 1 98.75 178 PHE B CA 1
ATOM 3162 C C . PHE B 1 178 ? 6.477 -7.316 0.229 1 98.75 178 PHE B C 1
ATOM 3164 O O . PHE B 1 178 ? 6.168 -8.156 -0.619 1 98.75 178 PHE B O 1
ATOM 3171 N N . TRP B 1 179 ? 5.637 -6.336 0.562 1 98.56 179 TRP B N 1
ATOM 3172 C CA . TRP B 1 179 ? 4.254 -6.266 0.101 1 98.56 179 TRP B CA 1
ATOM 3173 C C . TRP B 1 179 ? 4.121 -5.293 -1.065 1 98.56 179 TRP B C 1
ATOM 3175 O O . TRP B 1 179 ? 4.43 -4.105 -0.931 1 98.56 179 TRP B O 1
ATOM 3185 N N . GLY B 1 180 ? 3.662 -5.828 -2.16 1 97.69 180 GLY B N 1
ATOM 3186 C CA . GLY B 1 180 ? 3.354 -4.977 -3.299 1 97.69 180 GLY B CA 1
ATOM 3187 C C . GLY B 1 180 ? 4.367 -5.09 -4.422 1 97.69 180 GLY B C 1
ATOM 3188 O O . GLY B 1 180 ? 5.52 -5.453 -4.188 1 97.69 180 GLY B O 1
ATOM 3189 N N . ASN B 1 181 ? 3.9 -4.699 -5.645 1 96.69 181 ASN B N 1
ATOM 3190 C CA . ASN B 1 181 ? 4.797 -4.641 -6.793 1 96.69 181 ASN B CA 1
ATOM 3191 C C . ASN B 1 181 ? 5.895 -3.598 -6.598 1 96.69 181 ASN B C 1
ATOM 3193 O O . ASN B 1 181 ? 7.02 -3.775 -7.07 1 96.69 181 ASN B O 1
ATOM 3197 N N . ASP B 1 182 ? 5.629 -2.664 -5.816 1 95.5 182 ASP B N 1
ATOM 3198 C CA . ASP B 1 182 ? 6.555 -1.555 -5.605 1 95.5 182 ASP B CA 1
ATOM 3199 C C . ASP B 1 182 ? 7.656 -1.937 -4.621 1 95.5 182 ASP B C 1
ATOM 3201 O O . ASP B 1 182 ? 8.617 -1.188 -4.441 1 95.5 182 ASP B O 1
ATOM 3205 N N . ARG B 1 183 ? 7.57 -3.082 -3.998 1 97.62 183 ARG B N 1
ATOM 3206 C CA . ARG B 1 183 ? 8.602 -3.512 -3.061 1 97.62 183 ARG B CA 1
ATOM 3207 C C . ARG B 1 183 ? 9.555 -4.512 -3.715 1 97.62 183 ARG B C 1
ATOM 3209 O O . ARG B 1 183 ? 10.523 -4.945 -3.096 1 97.62 183 ARG B O 1
ATOM 3216 N N . VAL B 1 184 ? 9.352 -4.879 -4.969 1 98 184 VAL B N 1
ATOM 3217 C CA . VAL B 1 184 ? 10.172 -5.867 -5.664 1 98 184 VAL B CA 1
ATOM 3218 C C . VAL B 1 184 ? 11.602 -5.348 -5.793 1 98 184 VAL B C 1
ATOM 3220 O O . VAL B 1 184 ? 12.562 -6.078 -5.535 1 98 184 VAL B O 1
ATOM 3223 N N . PRO B 1 185 ? 11.828 -4.066 -6.094 1 96.56 185 PRO B N 1
ATOM 3224 C CA . PRO B 1 185 ? 13.211 -3.576 -6.117 1 96.56 185 PRO B CA 1
ATOM 3225 C C . PRO B 1 185 ? 13.898 -3.678 -4.758 1 96.56 185 PRO B C 1
ATOM 3227 O O . PRO B 1 185 ? 15.078 -4.008 -4.684 1 96.56 185 PRO B O 1
ATOM 3230 N N . MET B 1 186 ? 13.156 -3.365 -3.721 1 96.88 186 MET B N 1
ATOM 3231 C CA . MET B 1 186 ? 13.727 -3.496 -2.383 1 96.88 186 MET B CA 1
ATOM 3232 C C . MET B 1 186 ? 14.094 -4.945 -2.088 1 96.88 186 MET B C 1
ATOM 3234 O O . MET B 1 186 ? 15.148 -5.215 -1.512 1 96.88 186 MET B O 1
ATOM 3238 N N . LEU B 1 187 ? 13.219 -5.875 -2.455 1 98.5 187 LEU B N 1
ATOM 3239 C CA . LEU B 1 187 ? 13.492 -7.301 -2.324 1 98.5 187 LEU B CA 1
ATOM 3240 C C . LEU B 1 187 ? 14.773 -7.68 -3.068 1 98.5 187 LEU B C 1
ATOM 3242 O O . LEU B 1 187 ? 15.625 -8.391 -2.527 1 98.5 187 LEU B O 1
ATOM 3246 N N . GLU B 1 188 ? 14.898 -7.184 -4.281 1 98.19 188 GLU B N 1
ATOM 3247 C CA . GLU B 1 188 ? 16.109 -7.465 -5.051 1 98.19 188 GLU B CA 1
ATOM 3248 C C . GLU B 1 188 ? 17.359 -6.953 -4.332 1 98.19 188 GLU B C 1
ATOM 3250 O O . GLU B 1 188 ? 18.375 -7.641 -4.289 1 98.19 188 GLU B O 1
ATOM 3255 N N . GLY B 1 189 ? 17.297 -5.758 -3.777 1 96.94 189 GLY B N 1
ATOM 3256 C CA . GLY B 1 189 ? 18.406 -5.242 -2.977 1 96.94 189 GLY B CA 1
ATOM 3257 C C . GLY B 1 189 ? 18.781 -6.152 -1.822 1 96.94 189 GLY B C 1
ATOM 3258 O O . GLY B 1 189 ? 19.953 -6.332 -1.527 1 96.94 189 GLY B O 1
ATOM 3259 N N . ARG B 1 190 ? 17.75 -6.707 -1.214 1 97.5 190 ARG B N 1
ATOM 3260 C CA . ARG B 1 190 ? 17.984 -7.617 -0.097 1 97.5 190 ARG B CA 1
ATOM 3261 C C . ARG B 1 190 ? 18.703 -8.883 -0.562 1 97.5 190 ARG B C 1
ATOM 3263 O O . ARG B 1 190 ? 19.562 -9.406 0.138 1 97.5 190 ARG B O 1
ATOM 3270 N N . LEU B 1 191 ? 18.312 -9.383 -1.729 1 98.12 191 LEU B N 1
ATOM 3271 C CA . LEU B 1 191 ? 18.969 -10.555 -2.297 1 98.12 191 LEU B CA 1
ATOM 3272 C C . LEU B 1 191 ? 20.438 -10.266 -2.594 1 98.12 191 LEU B C 1
ATOM 3274 O O . LEU B 1 191 ? 21.312 -11.102 -2.322 1 98.12 191 LEU B O 1
ATOM 3278 N N . LYS B 1 192 ? 20.703 -9.086 -3.096 1 96.81 192 LYS B N 1
ATOM 3279 C CA . LYS B 1 192 ? 22.078 -8.656 -3.365 1 96.81 192 LYS B CA 1
ATOM 3280 C C . LYS B 1 192 ? 22.891 -8.578 -2.076 1 96.81 192 LYS B C 1
ATOM 3282 O O . LYS B 1 192 ? 24.016 -9.07 -2.016 1 96.81 192 LYS B O 1
ATOM 3287 N N . GLN B 1 193 ? 22.344 -7.992 -1.072 1 96.12 193 GLN B N 1
ATOM 3288 C CA . GLN B 1 193 ? 23.016 -7.848 0.216 1 96.12 193 GLN B CA 1
ATOM 3289 C C . GLN B 1 193 ? 23.312 -9.211 0.836 1 96.12 193 GLN B C 1
ATOM 3291 O O . GLN B 1 193 ? 24.312 -9.367 1.552 1 96.12 193 GLN B O 1
ATOM 3296 N N . ALA B 1 194 ? 22.438 -10.18 0.531 1 96.94 194 ALA B N 1
ATOM 3297 C CA . ALA B 1 194 ? 22.578 -11.523 1.087 1 96.94 194 ALA B CA 1
ATOM 3298 C C . ALA B 1 194 ? 23.641 -12.32 0.321 1 96.94 194 ALA B C 1
ATOM 3300 O O . ALA B 1 194 ? 23.938 -13.469 0.67 1 96.94 194 ALA B O 1
ATOM 3301 N N . GLY B 1 195 ? 24.188 -11.758 -0.772 1 96.06 195 GLY B N 1
ATOM 3302 C CA . GLY B 1 195 ? 25.25 -12.414 -1.516 1 96.06 195 GLY B CA 1
ATOM 3303 C C . GLY B 1 195 ? 24.75 -13.508 -2.436 1 96.06 195 GLY B C 1
ATOM 3304 O O . GLY B 1 195 ? 25.453 -14.484 -2.686 1 96.06 195 GLY B O 1
ATOM 3305 N N . LEU B 1 196 ? 23.547 -13.32 -2.971 1 97.31 196 LEU B N 1
ATOM 3306 C CA . LEU B 1 196 ? 22.938 -14.414 -3.717 1 97.31 196 LEU B CA 1
ATOM 3307 C C . LEU B 1 196 ? 23.047 -14.172 -5.219 1 97.31 196 LEU B C 1
ATOM 3309 O O . LEU B 1 196 ? 22.516 -14.953 -6.016 1 97.31 196 LEU B O 1
ATOM 3313 N N . ALA B 1 197 ? 23.719 -13.086 -5.605 1 95.81 197 ALA B N 1
ATOM 3314 C CA . ALA B 1 197 ? 23.859 -12.797 -7.031 1 95.81 197 ALA B CA 1
ATOM 3315 C C . ALA B 1 197 ? 24.562 -13.938 -7.754 1 95.81 197 ALA B C 1
ATOM 3317 O O . ALA B 1 197 ? 25.547 -14.492 -7.25 1 95.81 197 ALA B O 1
ATOM 3318 N N . LEU B 1 198 ? 24.031 -14.273 -8.844 1 93 198 LEU B N 1
ATOM 3319 C CA . LEU B 1 198 ? 24.672 -15.266 -9.695 1 93 198 LEU B CA 1
ATOM 3320 C C . LEU B 1 198 ? 25.891 -14.664 -10.406 1 93 198 LEU B C 1
ATOM 3322 O O . LEU B 1 198 ? 26 -13.438 -10.5 1 93 198 LEU B O 1
ATOM 3326 N N . ALA B 1 199 ? 26.891 -15.516 -10.711 1 74.88 199 ALA B N 1
ATOM 3327 C CA . ALA B 1 199 ? 28.188 -15.133 -11.273 1 74.88 199 ALA B CA 1
ATOM 3328 C C . ALA B 1 199 ? 28.031 -14.117 -12.391 1 74.88 199 ALA B C 1
ATOM 3330 O O . ALA B 1 199 ? 28.797 -13.156 -12.484 1 74.88 199 ALA B O 1
ATOM 3331 N N . ARG B 1 200 ? 27.188 -14.227 -13.289 1 62.88 200 ARG B N 1
ATOM 3332 C CA . ARG B 1 200 ? 27.031 -13.273 -14.383 1 62.88 200 ARG B CA 1
ATOM 3333 C C . ARG B 1 200 ? 26.609 -11.906 -13.859 1 62.88 200 ARG B C 1
ATOM 3335 O O . ARG B 1 200 ? 26.938 -10.875 -14.453 1 62.88 200 ARG B O 1
ATOM 3342 N N . GLU B 1 201 ? 25.922 -11.891 -12.789 1 58.53 201 GLU B N 1
ATOM 3343 C CA . GLU B 1 201 ? 25.406 -10.641 -12.219 1 58.53 201 GLU B CA 1
ATOM 3344 C C . GLU B 1 201 ? 26.438 -9.992 -11.289 1 58.53 201 GLU B C 1
ATOM 3346 O O . GLU B 1 201 ? 26.297 -8.828 -10.922 1 58.53 201 GLU B O 1
ATOM 3351 N N . LYS B 1 202 ? 27.406 -10.828 -10.938 1 54.28 202 LYS B N 1
ATOM 3352 C CA . LYS B 1 202 ? 28.484 -10.281 -10.117 1 54.28 202 LYS B CA 1
ATOM 3353 C C . LYS B 1 202 ? 29.469 -9.477 -10.969 1 54.28 202 LYS B C 1
ATOM 3355 O O . LYS B 1 202 ? 30.281 -8.727 -10.438 1 54.28 202 LYS B O 1
ATOM 3360 N N . GLN B 1 203 ? 29.656 -9.805 -12.273 1 46.91 203 GLN B N 1
ATOM 3361 C CA . GLN B 1 203 ? 30.703 -9.156 -13.055 1 46.91 203 GLN B CA 1
ATOM 3362 C C . GLN B 1 203 ? 30.266 -7.77 -13.516 1 46.91 203 GLN B C 1
ATOM 3364 O O . GLN B 1 203 ? 29.188 -7.602 -14.078 1 46.91 203 GLN B O 1
ATOM 3369 N N . PRO B 1 204 ? 31 -6.719 -13.008 1 44.16 204 PRO B N 1
ATOM 3370 C CA . PRO B 1 204 ? 30.734 -5.371 -13.508 1 44.16 204 PRO B CA 1
ATOM 3371 C C . PRO B 1 204 ? 30.641 -5.312 -15.031 1 44.16 204 PRO B C 1
ATOM 3373 O O . PRO B 1 204 ? 31.328 -6.062 -15.727 1 44.16 204 PRO B O 1
ATOM 3376 N N . ALA B 1 205 ? 29.734 -4.645 -15.633 1 30.81 205 ALA B N 1
ATOM 3377 C CA . ALA B 1 205 ? 29.828 -4.309 -17.047 1 30.81 205 ALA B CA 1
ATOM 3378 C C . ALA B 1 205 ? 31.156 -3.611 -17.359 1 30.81 205 ALA B C 1
ATOM 3380 O O . ALA B 1 205 ? 31.672 -2.848 -16.531 1 30.81 205 ALA B O 1
#

Nearest PDB structures (foldseek):
  5xwh-assembly1_A  TM=7.433E-01  e=5.138E-09  Deinococcus radiodurans R1 = ATCC 13939 = DSM 20539
  2in3-assembly1_A  TM=7.741E-01  e=4.593E-07  Nitrosomonas europaea
  3kzq-assembly3_D-3  TM=7.396E-01  e=4.739E-06  Vibrio parahaemolyticus
  5hfg-assembly1_A  TM=6.765E-01  e=1.436E-05  Pseudomonas aeruginosa PAO1
  5hfi-assembly1_A  TM=6.568E-01  e=2.161E-05  Pseudomonas aeruginosa PAO1

Foldseek 3Di:
DQFFEKEWEAFLQQLQQLLQVVVQCCVVVWFRYDYHYFYDDADDDWDVPDDPVSVVVLVVRQVVSVVVCVVVVNPAQAARDPTDADQLLLSLVLVVCVVVVCNSVSSNVSNRCVRVVNARNRDNVRSLVVCVVVVDHSVVSVVSSVPVSVVSNVVSNVVCVVLPPNDPGWMAGPSDIQHTSVRSVVVSVVSVVVVGTDPVNPDDD/DQFFEKEWEAFLQQLQQLLQVVVQCCVVVWFRYDYHYFYDDADDDWDVPDDPVSVVVLVVRQVVSVVVCVVVVNPAQAARDPTDADQLLLSLVLVVCVVVVCNSVSSNVSNRCVRVVNARNRDNVRSLVVCVVVVDHSVVSVVSSVPVSVVSNVVSNVVCVVLPPNDPGWMAGPSDIQHTSVRSVVVSVVSVVVVGTDPVNPDDD

Sequence (410 aa):
MPREILKMYSDYKSPYAWLAFDPVFELENKYDIKVQWRPFQLRIKGSGQRSVYSEYKVKYSYMDARRTANERGDKKIIRGPLKIYDTAPALIGGLFAEKQGRLVEYSRLVYELFFRRELAIDEADAMQRFIESLGMSGADYRAYLEGDGQREYQEAQQESQQDQIFGVPICVFRGEQFWGNDRVPMLEGRLKQAGLALAREKQPAMPREILKMYSDYKSPYAWLAFDPVFELENKYDIKVQWRPFQLRIKGSGQRSVYSEYKVKYSYMDARRTANERGDKKIIRGPLKIYDTAPALIGGLFAEKQGRLVEYSRLVYELFFRRELAIDEADAMQRFIESLGMSGADYRAYLEGDGQREYQEAQQESQQDQIFGVPICVFRGEQFWGNDRVPMLEGRLKQAGLALAREKQPA

InterPro domains:
  IPR001853 DSBA-like thioredoxin domain [PF01323] (6-192)
  IPR014440 HCCA isomerase/glutathione S-transferase kappa [PIRSF006386] (3-200)
  IPR036249 Thioredoxin-like superfamily [SSF52833] (6-194)
  IPR051924 Glutathione S-transferase Kappa/NadH [PTHR42943] (2-191)

Organism: NCBI:txid2511166

Secondary structure (DSSP, 8-state):
-PPEEEEEEE-TT-HHHHHHHHHHHHGGGTBSEEEEEEE-----PPTTSS-HHHHHHHHHHHHHHHHHHHHTT-----PPPSS----HHHHHHHHHHHHTT-HHHHHHHHHHHHHTT---TT-HHHHHHHHHHTTS-HHHHHHHHHTHHHHHHHHHHHHHHHTT--SSSEEEETTEEEESGGGHHHHHHHHHHTT-B-HHHHS--/-PPEEEEEEE-TT-HHHHHHHHHHHGGGGTBSEEEEEEE-----PPTTSS-HHHHHHHHHHHHHHHHHHHHTT-----PPPSS----HHHHHHHHHHHHTT-HHHHHHHHHHHHHTT---TT-HHHHHHHHHHTTS-HHHHHHHHHTHHHHHHHHHHHHHHHTT--SSSEEEETTEEEESGGGHHHHHHHHHHTT-B-HHHHS--

pLDDT: mean 93.84, std 11.19, range [30.81, 98.94]

Radius of gyration: 23.71 Å; Cα contacts (8 Å, |Δi|>4): 572; chains: 2; bounding box: 54×68×52 Å

Solvent-accessible surface area (backbone atoms only — not comparable to full-atom values): 22522 Å² total; per-residue (Å²): 127,84,60,45,65,31,38,36,32,31,31,80,86,35,63,42,20,54,69,27,46,61,66,58,58,51,42,49,78,42,25,57,40,41,77,42,81,35,55,41,80,75,86,71,69,47,90,87,71,44,54,72,43,57,51,33,46,52,55,45,49,54,52,49,40,50,50,51,34,52,74,74,65,46,90,72,64,75,53,80,77,92,66,82,72,56,47,60,48,40,43,34,45,41,55,56,30,42,79,71,74,36,32,67,64,50,48,54,48,50,36,51,33,37,25,63,71,70,46,57,45,56,34,59,68,50,44,31,55,52,42,36,73,74,74,45,61,36,69,58,46,56,52,30,54,76,42,64,30,45,52,53,46,51,49,35,48,51,50,33,57,77,68,45,58,62,65,58,20,28,34,36,49,91,86,41,76,34,69,36,47,84,26,49,66,56,50,51,51,50,43,51,76,70,64,30,51,31,73,80,67,63,52,79,128,127,84,59,45,66,31,37,36,32,32,31,79,85,34,63,42,19,56,69,27,45,60,66,57,59,52,42,48,80,42,26,56,40,40,74,42,80,36,55,42,81,75,88,72,69,47,89,87,71,43,52,70,43,55,52,32,46,53,55,46,50,52,54,50,40,49,50,51,34,52,74,71,64,46,90,71,67,75,51,79,77,92,67,83,73,56,48,61,49,40,44,34,46,42,56,57,29,42,78,71,74,35,33,68,64,50,50,54,49,49,35,51,31,36,26,63,70,70,47,56,45,57,34,58,68,50,41,31,53,52,44,36,73,75,72,44,63,36,68,58,46,54,54,30,54,76,40,66,29,44,52,52,45,51,48,34,48,52,50,34,55,76,70,46,58,62,64,58,20,28,33,36,50,90,87,43,78,36,70,36,48,85,27,48,65,59,51,50,52,51,42,52,75,71,65,30,52,31,72,78,66,64,54,80,131